Protein AF-A0A9Q2NYZ1-F1 (afdb_monomer_lite)

Secondary structure (DSSP, 8-state):
--EEE---TTS-TTHHHHHT-----EEEEEEE-S--HHHHHHHHTS-BTTTTB-B--SEEE-TT--EEE-S-TTS--B-S-S--TTS--TTTEEEEEEETGGG---HHHHHHHHHHHHHHHHHHT--GGGEEEHHHH-TTS-TTTTHHHHHHHHTTTHHHHHHHHTTSPPPPPPPPPPP------------------------------------------PPPPP----SHHHHH-TTS-HHHHHHHHHHHHHHS-S--TTHHHHHHHHHHHHHHHHHHHHHHHHHHHHHHHHHHTT--HHHHHHIIIIIHHHHHHHHHHHHH-PPPS--SS-HHHHHHHHTTTTSS-HHHHHHHHH-----HHHHHHHHHHHTT--HHHHHHHHTTSEEEEE-TTT--EEEEETTT--EEEEE--PPPPP-PPP-----------GGGGSSHHHHHHHHHHTTTTTS---PPPHHHHHHHHHHHHHHHHHHHHHHHHTTT---HHHHHHHHTTSPPTT----HHHHHHHHHHHHHHHHHHHHHHHHHHHSS--HHHHHHHHHHHHHHHHHHHHHHHHHHHHH---EEE-TTS-EEE--

Organism: NCBI:txid1402135

Radius of gyration: 35.15 Å; chains: 1; bounding box: 109×99×76 Å

Structure (mmCIF, N/CA/C/O backbone):
data_AF-A0A9Q2NYZ1-F1
#
_entry.id   AF-A0A9Q2NYZ1-F1
#
loop_
_atom_site.group_PDB
_atom_site.id
_atom_site.type_symbol
_atom_site.label_atom_id
_atom_site.label_alt_id
_atom_site.label_comp_id
_atom_site.label_asym_id
_atom_site.label_entity_id
_atom_site.label_seq_id
_atom_site.pdbx_PDB_ins_code
_atom_site.Cartn_x
_atom_site.Cartn_y
_atom_site.Cartn_z
_atom_site.occupancy
_atom_site.B_iso_or_equiv
_atom_site.auth_seq_id
_atom_site.auth_comp_id
_atom_site.auth_asym_id
_atom_site.auth_atom_id
_atom_site.pdbx_PDB_model_num
ATOM 1 N N . MET A 1 1 ? -14.492 -17.394 -2.578 1.00 83.62 1 MET A N 1
ATOM 2 C CA . MET A 1 1 ? -13.348 -17.257 -3.531 1.00 83.62 1 MET A CA 1
ATOM 3 C C . MET A 1 1 ? -12.127 -18.047 -3.026 1.00 83.62 1 MET A C 1
ATOM 5 O O . MET A 1 1 ? -12.176 -18.521 -1.901 1.00 83.62 1 MET A O 1
ATOM 9 N N . GLY A 1 2 ? -11.038 -18.210 -3.796 1.00 94.25 2 GLY A N 1
ATOM 10 C CA . GLY A 1 2 ? -9.767 -18.727 -3.258 1.00 94.25 2 GLY A CA 1
ATOM 11 C C . GLY A 1 2 ? -9.040 -17.662 -2.430 1.00 94.25 2 GLY A C 1
ATOM 12 O O . GLY A 1 2 ? -8.365 -16.813 -3.002 1.00 94.25 2 GLY A O 1
ATOM 13 N N . ILE A 1 3 ? -9.217 -17.685 -1.107 1.00 98.06 3 ILE A N 1
ATOM 14 C CA . ILE A 1 3 ? -8.582 -16.757 -0.159 1.00 98.06 3 ILE A CA 1
ATOM 15 C C . ILE A 1 3 ? -7.476 -17.507 0.584 1.00 98.06 3 ILE A C 1
ATOM 17 O O . ILE A 1 3 ? -7.730 -18.566 1.156 1.00 98.06 3 ILE A O 1
ATOM 21 N N . LEU A 1 4 ? -6.262 -16.958 0.595 1.00 98.00 4 LEU A N 1
ATOM 22 C CA . LEU A 1 4 ? -5.200 -17.424 1.483 1.00 98.00 4 LEU A CA 1
ATOM 23 C C . LEU A 1 4 ? -5.394 -16.772 2.855 1.00 98.00 4 LEU A C 1
ATOM 25 O O . LEU A 1 4 ? -5.245 -15.557 2.979 1.00 98.00 4 LEU A O 1
ATOM 29 N N . ASP A 1 5 ? -5.712 -17.552 3.885 1.00 98.12 5 ASP A N 1
ATOM 30 C CA . ASP A 1 5 ? -5.671 -17.042 5.256 1.00 98.12 5 ASP A CA 1
ATOM 31 C C . ASP A 1 5 ? -4.217 -16.995 5.741 1.00 98.12 5 ASP A C 1
ATOM 33 O O . ASP A 1 5 ? -3.546 -18.022 5.851 1.00 98.12 5 ASP A O 1
ATOM 37 N N . ALA A 1 6 ? -3.719 -15.783 5.977 1.00 98.12 6 ALA A N 1
ATOM 38 C CA . ALA A 1 6 ? -2.401 -15.512 6.541 1.00 98.12 6 ALA A CA 1
ATOM 39 C C . ALA A 1 6 ? -2.501 -14.661 7.818 1.00 98.12 6 ALA A C 1
ATOM 41 O O . ALA A 1 6 ? -1.519 -14.015 8.219 1.00 98.12 6 ALA A O 1
ATOM 42 N N . SER A 1 7 ? -3.691 -14.640 8.427 1.00 97.94 7 SER A N 1
ATOM 43 C CA . SER A 1 7 ? -3.967 -13.946 9.673 1.00 97.94 7 SER A CA 1
ATOM 44 C C . SER A 1 7 ? -3.445 -14.742 10.874 1.00 97.94 7 SER A C 1
ATOM 46 O O . SER A 1 7 ? -3.450 -15.969 10.895 1.00 97.94 7 SER A O 1
ATOM 48 N N . ASP A 1 8 ? -2.958 -14.032 11.890 1.00 97.81 8 ASP A N 1
ATOM 49 C CA . ASP A 1 8 ? -2.606 -14.613 13.190 1.00 97.81 8 ASP A CA 1
ATOM 50 C C . ASP A 1 8 ? -3.710 -14.277 14.206 1.00 97.81 8 ASP A C 1
ATOM 52 O O . ASP A 1 8 ? -3.818 -13.106 14.578 1.00 97.81 8 ASP A O 1
ATOM 56 N N . PRO A 1 9 ? -4.525 -15.240 14.677 1.00 97.44 9 PRO A N 1
ATOM 57 C CA . PRO A 1 9 ? -5.609 -14.980 15.627 1.00 97.44 9 PRO A CA 1
ATOM 58 C C . PRO A 1 9 ? -5.134 -14.553 17.024 1.00 97.44 9 PRO A C 1
ATOM 60 O O . PRO A 1 9 ? -5.925 -13.986 17.784 1.00 97.44 9 PRO A O 1
ATOM 63 N N . ASN A 1 10 ? -3.861 -14.788 17.362 1.00 97.50 10 ASN A N 1
ATOM 64 C CA . ASN A 1 10 ? -3.266 -14.411 18.646 1.00 97.50 10 ASN A CA 1
ATOM 65 C C . ASN A 1 10 ? -2.689 -12.986 18.628 1.00 97.50 10 ASN A C 1
ATOM 67 O O . ASN A 1 10 ? -2.438 -12.408 19.688 1.00 97.50 10 ASN A O 1
ATOM 71 N N . PHE A 1 11 ? -2.490 -12.399 17.444 1.00 97.81 11 PHE A N 1
ATOM 72 C CA . PHE A 1 11 ? -1.942 -11.055 17.314 1.00 97.81 11 PHE A CA 1
ATOM 73 C C . PHE A 1 11 ? -2.961 -9.961 17.680 1.00 97.81 11 PHE A C 1
ATOM 75 O O . PHE A 1 11 ? -4.169 -10.059 17.459 1.00 97.81 11 PHE A O 1
ATOM 82 N N . HIS A 1 12 ? -2.458 -8.860 18.238 1.00 95.25 12 HIS A N 1
ATOM 83 C CA . HIS A 1 12 ? -3.271 -7.766 18.765 1.00 95.25 12 HIS A CA 1
ATOM 84 C C . HIS A 1 12 ? -3.557 -6.657 17.734 1.00 95.25 12 HIS A C 1
ATOM 86 O O . HIS A 1 12 ? -3.127 -5.511 17.914 1.00 95.25 12 HIS A O 1
ATOM 92 N N . TYR A 1 13 ? -4.313 -6.961 16.675 1.00 97.50 13 TYR A N 1
ATOM 93 C CA . TYR A 1 13 ? -4.772 -5.934 15.726 1.00 97.50 13 TYR A CA 1
ATOM 94 C C . TYR A 1 13 ? -5.635 -4.881 16.423 1.00 97.50 13 TYR A C 1
ATOM 96 O O . TYR A 1 13 ? -6.511 -5.208 17.233 1.00 97.50 13 TYR A O 1
ATOM 104 N N . GLY A 1 14 ? -5.369 -3.612 16.094 1.00 95.56 14 GLY A N 1
ATOM 105 C CA . GLY A 1 14 ? -6.245 -2.481 16.398 1.00 95.56 14 GLY A CA 1
ATOM 106 C C . GLY A 1 14 ? -6.811 -2.472 17.816 1.00 95.56 14 GLY A C 1
ATOM 107 O O . GLY A 1 14 ? -8.006 -2.263 17.960 1.00 95.56 14 GLY A O 1
ATOM 108 N N . LYS A 1 15 ? -5.991 -2.726 18.852 1.00 95.00 15 LYS A N 1
ATOM 109 C CA . LYS A 1 15 ? -6.428 -3.000 20.245 1.00 95.00 15 LYS A CA 1
ATOM 110 C C . LYS A 1 15 ? -7.667 -2.211 20.700 1.00 95.00 15 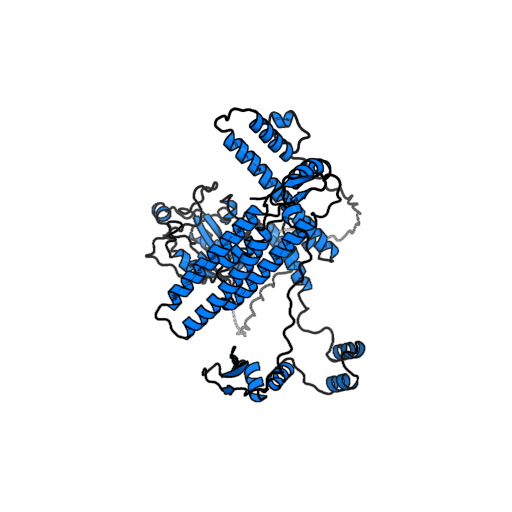LYS A C 1
ATOM 112 O O . LYS A 1 15 ? -8.635 -2.812 21.152 1.00 95.00 15 LYS A O 1
ATOM 117 N N . SER A 1 16 ? -7.652 -0.883 20.543 1.00 95.12 16 SER A N 1
ATOM 118 C CA . SER A 1 16 ? -8.785 -0.017 20.906 1.00 95.12 16 SER A CA 1
ATOM 119 C C . SER A 1 16 ? -10.011 -0.213 20.001 1.00 95.12 16 SER A C 1
ATOM 121 O O . SER A 1 16 ? -11.125 -0.329 20.501 1.00 95.12 16 SER A O 1
ATOM 123 N N . ALA A 1 17 ? -9.830 -0.315 18.683 1.00 97.06 17 ALA A N 1
ATOM 124 C CA . ALA A 1 17 ? -10.916 -0.588 17.743 1.00 97.06 17 ALA A CA 1
ATOM 125 C C . ALA A 1 17 ? -11.558 -1.968 17.975 1.00 97.06 17 ALA A C 1
ATOM 127 O O . ALA A 1 17 ? -12.777 -2.081 17.911 1.00 97.06 17 ALA A O 1
ATOM 128 N N . THR A 1 18 ? -10.755 -2.987 18.302 1.00 97.56 18 THR A N 1
ATOM 129 C CA . THR A 1 18 ? -11.220 -4.343 18.640 1.00 97.56 18 THR A CA 1
ATOM 130 C C . THR A 1 18 ? -11.985 -4.352 19.969 1.00 97.56 18 THR A C 1
ATOM 132 O O . THR A 1 18 ? -13.037 -4.974 20.059 1.00 97.56 18 THR A O 1
ATOM 135 N N . ALA A 1 19 ? -11.524 -3.611 20.984 1.00 96.75 19 ALA A N 1
ATOM 136 C CA . ALA A 1 19 ? -12.237 -3.472 22.260 1.00 96.75 19 ALA A CA 1
ATOM 137 C C . ALA A 1 19 ? -13.598 -2.755 22.133 1.00 96.75 19 ALA A C 1
ATOM 139 O O . ALA A 1 19 ? -14.492 -2.992 22.940 1.00 96.75 19 ALA A O 1
ATOM 140 N N . HIS A 1 20 ? -13.764 -1.909 21.112 1.00 97.19 20 HIS A N 1
ATOM 141 C CA . HIS A 1 20 ? -15.007 -1.192 20.806 1.00 97.19 20 HIS A CA 1
ATOM 142 C C . HIS A 1 20 ? -15.682 -1.711 19.524 1.00 97.19 20 HIS A C 1
ATOM 144 O O . HIS A 1 20 ? -16.390 -0.952 18.856 1.00 97.19 20 HIS A O 1
ATOM 150 N N . ALA A 1 21 ? -15.425 -2.969 19.144 1.00 97.75 21 ALA A N 1
ATOM 151 C CA . ALA A 1 21 ? -15.894 -3.538 17.887 1.00 97.75 21 ALA A CA 1
ATOM 152 C C . ALA A 1 21 ? -17.426 -3.493 17.778 1.00 97.75 21 ALA A C 1
ATOM 154 O O . ALA A 1 21 ? -18.155 -3.948 18.659 1.00 97.75 21 ALA A O 1
ATOM 155 N N . LYS A 1 22 ? -17.901 -2.968 16.651 1.00 97.81 22 LYS A N 1
ATOM 156 C CA . LYS A 1 22 ? -19.299 -3.012 16.214 1.00 97.81 22 LYS A CA 1
ATOM 157 C C . LYS A 1 22 ? -19.437 -4.034 15.079 1.00 97.81 22 LYS A C 1
ATOM 159 O O . LYS A 1 22 ? -18.411 -4.441 14.522 1.00 97.81 22 LYS A O 1
ATOM 164 N N . PRO A 1 23 ? -20.656 -4.448 14.690 1.00 98.38 23 PRO A N 1
ATOM 165 C CA . PRO A 1 23 ? -20.871 -5.087 13.393 1.00 98.38 23 PRO A CA 1
ATOM 166 C C . PRO A 1 23 ? -20.200 -4.285 12.267 1.00 98.38 23 PRO A C 1
ATOM 168 O O . PRO A 1 23 ? -20.054 -3.066 12.376 1.00 98.38 23 PRO A O 1
ATOM 171 N N . PHE A 1 24 ? -19.760 -4.958 11.204 1.00 98.62 24 PHE A N 1
ATOM 172 C CA . PHE A 1 24 ? -19.251 -4.236 10.042 1.00 98.62 24 PHE A CA 1
ATOM 173 C C . PHE A 1 24 ? -20.422 -3.558 9.326 1.00 98.62 24 PHE A C 1
ATOM 175 O O . PHE A 1 24 ? -21.344 -4.218 8.864 1.00 98.62 24 PHE A O 1
ATOM 182 N N . GLU A 1 25 ? -20.376 -2.233 9.263 1.00 98.38 25 GLU A N 1
ATOM 183 C CA . GLU A 1 25 ? -21.379 -1.364 8.648 1.00 98.38 25 GLU A CA 1
ATOM 184 C C . GLU A 1 25 ? -20.949 -0.916 7.239 1.00 98.38 25 GLU A C 1
ATOM 186 O O . GLU A 1 25 ? -21.779 -0.406 6.490 1.00 98.38 25 GLU A O 1
ATOM 191 N N . GLY A 1 26 ? -19.671 -1.086 6.869 1.00 98.31 26 GLY A N 1
ATOM 192 C CA . GLY A 1 26 ? -19.111 -0.631 5.593 1.00 98.31 26 GLY A CA 1
ATOM 193 C C . GLY A 1 26 ? -17.761 -1.251 5.226 1.00 98.31 26 GLY A C 1
ATOM 194 O O . GLY A 1 26 ? -17.058 -1.816 6.069 1.00 98.31 26 GLY A O 1
ATOM 195 N N . ILE A 1 27 ? -17.389 -1.109 3.954 1.00 98.75 27 ILE A N 1
ATOM 196 C CA . ILE A 1 27 ? -16.093 -1.515 3.393 1.00 98.75 27 ILE A CA 1
ATOM 197 C C . ILE A 1 27 ? -15.313 -0.251 3.032 1.00 98.75 27 ILE A C 1
ATOM 199 O O . ILE A 1 27 ? -15.861 0.662 2.414 1.00 98.75 27 ILE A O 1
ATOM 203 N N . VAL A 1 28 ? -14.027 -0.204 3.388 1.00 98.62 28 VAL A N 1
ATOM 204 C CA . VAL A 1 28 ? -13.132 0.884 2.974 1.00 98.62 28 VAL A CA 1
ATOM 205 C C . VAL A 1 28 ? -12.037 0.339 2.084 1.00 98.62 28 VAL A C 1
ATOM 207 O O . VAL A 1 28 ? -11.250 -0.509 2.508 1.00 98.62 28 VAL A O 1
ATOM 210 N N . TRP A 1 29 ? -11.977 0.876 0.874 1.00 98.50 29 TRP A N 1
ATOM 211 C CA . TRP A 1 29 ? -11.003 0.533 -0.146 1.00 98.50 29 TRP A CA 1
ATOM 212 C C . TRP A 1 29 ? -9.764 1.420 -0.023 1.00 98.50 29 TRP A C 1
ATOM 214 O O . TRP A 1 29 ? -9.859 2.641 0.107 1.00 98.50 29 TRP A O 1
ATOM 224 N N . HIS A 1 30 ? -8.597 0.786 -0.073 1.00 98.56 30 HIS A N 1
ATOM 225 C CA . HIS A 1 30 ? -7.275 1.408 -0.010 1.00 98.56 30 HIS A CA 1
ATOM 226 C C . HIS A 1 30 ? -6.452 0.943 -1.207 1.00 98.56 30 HIS A C 1
ATOM 228 O O . HIS A 1 30 ? -6.678 -0.144 -1.742 1.00 98.56 30 HIS A O 1
ATOM 234 N N . HIS A 1 31 ? -5.422 1.702 -1.554 1.00 97.75 31 HIS A N 1
ATOM 235 C CA . HIS A 1 31 ? -4.278 1.168 -2.290 1.00 97.75 31 HIS A CA 1
ATOM 236 C C . HIS A 1 31 ? -3.020 1.246 -1.423 1.00 97.75 31 HIS A C 1
ATOM 238 O O . HIS A 1 31 ? -3.024 1.873 -0.363 1.00 97.75 31 HIS A O 1
ATOM 244 N N . THR A 1 32 ? -1.932 0.620 -1.857 1.00 96.88 32 THR A N 1
ATOM 245 C CA . THR A 1 32 ? -0.596 0.910 -1.318 1.00 96.88 32 THR A CA 1
ATOM 246 C C . THR A 1 32 ? 0.379 1.185 -2.451 1.00 96.88 32 THR A C 1
ATOM 248 O O . THR A 1 32 ? 0.154 0.756 -3.586 1.00 96.88 32 THR A O 1
ATOM 251 N N . ARG A 1 33 ? 1.524 1.781 -2.101 1.00 94.62 33 ARG A N 1
ATOM 252 C CA . ARG A 1 33 ? 2.746 1.716 -2.909 1.00 94.62 33 ARG A CA 1
ATOM 253 C C . ARG A 1 33 ? 3.072 0.284 -3.341 1.00 94.62 33 ARG A C 1
ATOM 255 O O . ARG A 1 33 ? 2.642 -0.684 -2.699 1.00 94.62 33 ARG A O 1
ATOM 262 N N . GLU A 1 34 ? 3.900 0.161 -4.371 1.00 94.75 34 GLU A N 1
ATOM 263 C CA . GLU A 1 34 ? 4.454 -1.117 -4.814 1.00 94.75 34 GLU A CA 1
ATOM 264 C C . GLU A 1 34 ? 5.276 -1.793 -3.704 1.00 94.75 34 GLU A C 1
ATOM 266 O O . GLU A 1 34 ? 6.193 -1.211 -3.119 1.00 94.75 34 GLU A O 1
ATOM 271 N N . ALA A 1 35 ? 4.915 -3.038 -3.396 1.00 95.19 35 ALA A N 1
ATOM 272 C CA . ALA A 1 35 ? 5.605 -3.918 -2.463 1.00 95.19 35 ALA A CA 1
ATOM 273 C C . ALA A 1 35 ? 5.175 -5.375 -2.725 1.00 95.19 35 ALA A C 1
ATOM 275 O O . ALA A 1 35 ? 4.062 -5.600 -3.207 1.00 95.19 35 ALA A O 1
ATOM 276 N N . PRO A 1 36 ? 5.992 -6.385 -2.370 1.00 97.75 36 PRO A N 1
ATOM 277 C CA . PRO A 1 36 ? 5.541 -7.774 -2.352 1.00 97.75 36 PRO A CA 1
ATOM 278 C C . PRO A 1 36 ? 4.319 -7.941 -1.439 1.00 97.75 36 PRO A C 1
ATOM 280 O O . PRO A 1 36 ? 4.329 -7.463 -0.303 1.00 97.75 36 PRO A O 1
ATOM 283 N N . LEU A 1 37 ? 3.288 -8.649 -1.912 1.00 98.12 37 LEU A N 1
ATOM 284 C CA . LEU A 1 37 ? 2.004 -8.821 -1.215 1.00 98.12 37 LEU A CA 1
ATOM 285 C C . LEU A 1 37 ? 2.178 -9.256 0.249 1.00 98.12 37 LEU A C 1
ATOM 287 O O . LEU A 1 37 ? 1.647 -8.619 1.161 1.00 98.12 37 LEU A O 1
ATOM 291 N N . MET A 1 38 ? 2.997 -10.284 0.483 1.00 98.19 38 MET A N 1
ATOM 292 C CA . MET A 1 38 ? 3.239 -10.811 1.828 1.00 98.19 38 MET A CA 1
ATOM 293 C C . MET A 1 38 ? 3.979 -9.834 2.749 1.00 98.19 38 MET A C 1
ATOM 295 O O . MET A 1 38 ? 3.731 -9.855 3.950 1.00 98.19 38 MET A O 1
ATOM 299 N N . ASN A 1 39 ? 4.792 -8.907 2.226 1.00 97.88 39 ASN A N 1
ATOM 300 C CA . ASN A 1 39 ? 5.434 -7.882 3.059 1.00 97.88 39 ASN A CA 1
ATOM 301 C C . ASN A 1 39 ? 4.392 -6.919 3.655 1.00 97.88 39 ASN A C 1
ATOM 303 O O . ASN A 1 39 ? 4.547 -6.465 4.787 1.00 97.88 39 ASN A O 1
ATOM 307 N N . MET A 1 40 ? 3.319 -6.626 2.913 1.00 98.25 40 MET A N 1
ATOM 308 C CA . MET A 1 40 ? 2.229 -5.763 3.381 1.00 98.25 40 MET A CA 1
ATOM 309 C C . MET A 1 40 ? 1.330 -6.476 4.401 1.00 98.25 40 MET A C 1
ATOM 311 O O . MET A 1 40 ? 0.909 -5.861 5.385 1.00 98.25 40 MET A O 1
ATOM 315 N N . VAL A 1 41 ? 1.094 -7.777 4.205 1.00 98.25 41 VAL A N 1
ATOM 316 C CA . VAL A 1 41 ? 0.401 -8.653 5.167 1.00 98.25 41 VAL A CA 1
ATOM 317 C C . VAL A 1 41 ? 1.205 -8.767 6.468 1.00 98.25 41 VAL A C 1
ATOM 319 O O . VAL A 1 41 ? 0.663 -8.592 7.558 1.00 98.25 41 VAL A O 1
ATOM 322 N N . ASP A 1 42 ? 2.516 -8.987 6.374 1.00 98.00 42 ASP A N 1
ATOM 323 C CA . ASP A 1 42 ? 3.398 -9.119 7.534 1.00 98.00 42 ASP A CA 1
ATOM 324 C C . ASP A 1 42 ? 3.659 -7.798 8.263 1.00 98.00 42 ASP A C 1
ATOM 326 O O . ASP A 1 42 ? 3.910 -7.827 9.466 1.00 98.00 42 ASP A O 1
ATOM 330 N N . TYR A 1 43 ? 3.570 -6.645 7.592 1.00 97.62 43 TYR A N 1
ATOM 331 C CA . TYR A 1 43 ? 3.534 -5.339 8.263 1.00 97.62 43 TYR A CA 1
ATOM 332 C C . TYR A 1 43 ? 2.249 -5.173 9.095 1.00 97.62 43 TYR A C 1
ATOM 334 O O . TYR A 1 43 ? 2.314 -4.708 10.231 1.00 97.62 43 TYR A O 1
ATOM 342 N N . GLY A 1 44 ? 1.104 -5.661 8.595 1.00 97.38 44 GLY A N 1
ATOM 343 C CA . GLY A 1 44 ? -0.170 -5.675 9.332 1.00 97.38 44 GLY A CA 1
ATOM 344 C C . GLY A 1 44 ? -0.141 -6.459 10.652 1.00 97.38 44 GLY A C 1
ATOM 345 O O . GLY A 1 44 ? -0.920 -6.166 11.560 1.00 97.38 44 GLY A O 1
ATOM 346 N N . LYS A 1 45 ? 0.796 -7.408 10.773 1.00 97.00 45 LYS A N 1
ATOM 347 C CA . LYS A 1 45 ? 1.036 -8.270 11.945 1.00 97.00 45 LYS A CA 1
ATOM 348 C C . LYS A 1 45 ? 2.223 -7.806 12.806 1.00 97.00 45 LYS A C 1
ATOM 350 O O . LYS A 1 45 ? 2.808 -8.596 13.544 1.00 97.00 45 LYS A O 1
ATOM 355 N N . ARG A 1 46 ? 2.623 -6.533 12.709 1.00 96.62 46 ARG A N 1
ATOM 356 C CA . ARG A 1 46 ? 3.697 -5.932 13.521 1.00 96.62 46 ARG A CA 1
ATOM 357 C C . ARG A 1 46 ? 3.199 -4.682 14.231 1.00 96.62 46 ARG A C 1
ATOM 359 O O . ARG A 1 46 ? 2.286 -4.006 13.765 1.00 96.62 46 ARG A O 1
ATOM 366 N N . VAL A 1 47 ? 3.804 -4.375 15.376 1.00 95.88 47 VAL A N 1
ATOM 367 C CA . VAL A 1 47 ? 3.645 -3.068 16.022 1.00 95.88 47 VAL A CA 1
ATOM 368 C C . VAL A 1 47 ? 4.657 -2.123 15.391 1.00 95.88 47 VAL A C 1
ATOM 370 O O . VAL A 1 47 ? 5.859 -2.358 15.471 1.00 95.88 47 VAL A O 1
ATOM 373 N N . ASP A 1 48 ? 4.156 -1.068 14.766 1.00 94.75 48 ASP A N 1
ATOM 374 C CA . ASP A 1 48 ? 4.944 0.058 14.293 1.00 94.75 48 ASP A CA 1
ATOM 375 C C . ASP A 1 48 ? 5.326 0.928 15.511 1.00 94.75 48 ASP A C 1
ATOM 377 O O . ASP A 1 48 ? 4.422 1.431 16.195 1.00 94.75 48 ASP A 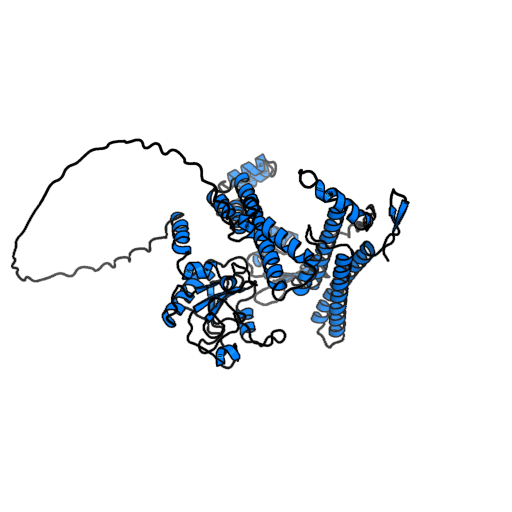O 1
ATOM 381 N N . PRO A 1 49 ? 6.625 1.060 15.848 1.00 91.56 49 PRO A N 1
ATOM 382 C CA . PRO A 1 49 ? 7.059 1.758 17.056 1.00 91.56 49 PRO A CA 1
ATOM 383 C C . PRO A 1 49 ? 6.934 3.280 16.931 1.00 91.56 49 PRO A C 1
ATOM 385 O O . PRO A 1 49 ? 6.660 3.939 17.930 1.00 91.56 49 PRO A O 1
ATOM 388 N N . GLU A 1 50 ? 7.078 3.836 15.725 1.00 93.00 50 GLU A N 1
ATOM 389 C CA . GLU A 1 50 ? 6.948 5.277 15.466 1.00 93.00 50 GLU A CA 1
ATOM 390 C C . GLU A 1 50 ? 5.486 5.719 15.580 1.00 93.00 50 GLU A C 1
ATOM 392 O O . GLU A 1 50 ? 5.176 6.794 16.091 1.00 93.00 50 GLU A O 1
ATOM 397 N N . ARG A 1 51 ? 4.569 4.857 15.127 1.00 91.00 51 ARG A N 1
ATOM 398 C CA . ARG A 1 51 ? 3.124 5.116 15.110 1.00 91.00 51 ARG A CA 1
ATOM 399 C C . ARG A 1 51 ? 2.377 4.536 16.318 1.00 91.00 51 ARG A C 1
ATOM 401 O O . ARG A 1 51 ? 1.161 4.705 16.414 1.00 91.00 51 ARG A O 1
ATOM 408 N N . GLY A 1 52 ? 3.073 3.841 17.219 1.00 93.06 52 GLY A N 1
ATOM 409 C CA . GLY A 1 52 ? 2.537 3.320 18.481 1.00 93.06 52 GLY A CA 1
ATOM 410 C C . GLY A 1 52 ? 1.457 2.238 18.347 1.00 93.06 52 GLY A C 1
ATOM 411 O O . GLY A 1 52 ? 0.595 2.123 19.220 1.00 93.06 52 GLY A O 1
ATOM 412 N N . GLY A 1 53 ? 1.445 1.447 17.269 1.00 93.62 53 GLY A N 1
ATOM 413 C CA . GLY A 1 53 ? 0.371 0.474 17.039 1.00 93.62 53 GLY A CA 1
ATOM 414 C C . GLY A 1 53 ? 0.552 -0.416 15.814 1.00 93.62 53 GLY A C 1
ATOM 415 O O . GLY A 1 53 ? 1.470 -0.233 15.028 1.00 93.62 53 GLY A O 1
ATOM 416 N N . ALA A 1 54 ? -0.335 -1.397 15.644 1.00 96.25 54 ALA A N 1
ATOM 417 C CA . ALA A 1 54 ? -0.376 -2.232 14.444 1.00 96.25 54 ALA A CA 1
ATOM 418 C C . ALA A 1 54 ? -1.299 -1.619 13.385 1.00 96.25 54 ALA A C 1
ATOM 420 O O . ALA A 1 54 ? -2.433 -1.253 13.709 1.00 96.25 54 ALA A O 1
ATOM 421 N N . PHE A 1 55 ? -0.836 -1.522 12.137 1.00 97.62 55 PHE A N 1
ATOM 422 C CA . PHE A 1 55 ? -1.557 -0.882 11.031 1.00 97.62 55 PHE A CA 1
ATOM 423 C C . PHE A 1 55 ? -1.597 -1.805 9.820 1.00 97.62 55 PHE A C 1
ATOM 425 O O . PHE A 1 55 ? -0.564 -2.259 9.342 1.00 97.62 55 PHE A O 1
ATOM 432 N N . GLY A 1 56 ? -2.795 -2.069 9.312 1.00 97.81 56 GLY A N 1
ATOM 433 C CA . GLY A 1 56 ? -3.011 -3.051 8.259 1.00 97.81 56 GLY A CA 1
ATOM 434 C C . GLY A 1 56 ? -4.486 -3.195 7.921 1.00 97.81 56 GLY A C 1
ATOM 435 O O . GLY A 1 56 ? -5.327 -2.434 8.405 1.00 97.81 56 GLY A O 1
ATOM 436 N N . TYR A 1 57 ? -4.795 -4.188 7.101 1.00 98.69 57 TYR A N 1
ATOM 437 C CA . TYR A 1 57 ? -6.110 -4.383 6.496 1.00 98.69 57 TYR A CA 1
ATOM 438 C C . TYR A 1 57 ? -6.640 -5.783 6.820 1.00 98.69 57 TYR A C 1
ATOM 440 O O . TYR A 1 57 ? -5.873 -6.672 7.187 1.00 98.69 57 TYR A O 1
ATOM 448 N N . HIS A 1 58 ? -7.949 -5.991 6.692 1.00 98.81 58 HIS A N 1
ATOM 449 C CA . HIS A 1 58 ? -8.531 -7.326 6.851 1.00 98.81 58 HIS A CA 1
ATOM 450 C C . HIS A 1 58 ? -8.167 -8.192 5.639 1.00 98.81 58 HIS A C 1
ATOM 452 O O . HIS A 1 58 ? -7.772 -9.344 5.806 1.00 98.81 58 HIS A O 1
ATOM 458 N N . TYR A 1 59 ? -8.183 -7.597 4.440 1.00 98.81 59 TYR A N 1
ATOM 459 C CA . TYR A 1 59 ? -7.803 -8.250 3.189 1.00 98.81 59 TYR A CA 1
ATOM 460 C C . TYR A 1 59 ? -6.805 -7.424 2.369 1.00 98.81 59 TYR A C 1
ATOM 462 O O . TYR A 1 59 ? -6.849 -6.191 2.348 1.00 98.81 59 TYR A O 1
ATOM 470 N N . TYR A 1 60 ? -5.932 -8.133 1.660 1.00 98.75 60 TYR A N 1
ATOM 471 C CA . TYR A 1 60 ? -4.912 -7.611 0.757 1.00 98.75 60 TYR A CA 1
ATOM 472 C C . TYR A 1 60 ? -5.066 -8.289 -0.608 1.00 98.75 60 TYR A C 1
ATOM 474 O O . TYR A 1 60 ? -5.316 -9.494 -0.665 1.00 98.75 60 TYR A O 1
ATOM 482 N N . ILE A 1 61 ? -4.908 -7.535 -1.696 1.00 98.75 61 ILE A N 1
ATOM 483 C CA . ILE A 1 61 ? -5.091 -8.026 -3.068 1.00 98.75 61 ILE A CA 1
ATOM 484 C C . ILE A 1 61 ? -3.839 -7.715 -3.894 1.00 98.75 61 ILE A C 1
ATOM 486 O O . ILE A 1 61 ? -3.533 -6.548 -4.156 1.00 98.75 61 ILE A O 1
ATOM 490 N N . GLY A 1 62 ? -3.104 -8.756 -4.288 1.00 98.50 62 GLY A N 1
ATOM 491 C CA . GLY A 1 62 ? -1.883 -8.649 -5.091 1.00 98.50 62 GLY A CA 1
ATOM 492 C C . GLY A 1 62 ? -2.149 -8.280 -6.556 1.00 98.50 62 GLY A C 1
ATOM 493 O O . GLY A 1 62 ? -3.260 -8.512 -7.033 1.00 98.50 62 GLY A O 1
ATOM 494 N N . PRO A 1 63 ? -1.160 -7.735 -7.296 1.00 97.88 63 PRO A N 1
ATOM 495 C CA . PRO A 1 63 ? -1.285 -7.369 -8.719 1.00 97.88 63 PRO A CA 1
ATOM 496 C C . PRO A 1 63 ? -1.774 -8.481 -9.663 1.00 97.88 63 PRO A C 1
ATOM 498 O O . PRO A 1 63 ? -2.289 -8.194 -10.742 1.00 97.88 63 PRO A O 1
ATOM 501 N N . ASP A 1 64 ? -1.633 -9.740 -9.262 1.00 97.75 64 ASP A N 1
ATOM 502 C CA . ASP A 1 64 ? -2.092 -10.954 -9.944 1.00 97.75 64 ASP A CA 1
ATOM 503 C C . ASP A 1 64 ? -3.546 -11.351 -9.611 1.00 97.75 64 ASP A C 1
ATOM 505 O O . ASP A 1 64 ? -4.075 -12.303 -10.182 1.00 97.75 64 ASP A O 1
ATOM 509 N N . GLY A 1 65 ? -4.204 -10.627 -8.701 1.00 98.19 65 GLY A N 1
ATOM 510 C CA . GLY A 1 65 ? -5.527 -10.956 -8.175 1.00 98.19 65 GLY A CA 1
ATOM 511 C C . GLY A 1 65 ? -5.512 -11.942 -7.000 1.00 98.19 65 GLY A C 1
ATOM 512 O O . GLY A 1 65 ? -6.588 -12.357 -6.564 1.00 98.19 65 GLY A O 1
ATOM 513 N N . GLN A 1 66 ? -4.344 -12.318 -6.457 1.00 98.56 66 GLN A N 1
ATOM 514 C CA . GLN A 1 66 ? -4.277 -13.139 -5.246 1.00 98.56 66 GLN A CA 1
ATOM 515 C C . GLN A 1 66 ? -4.866 -12.373 -4.056 1.00 98.56 66 GLN A C 1
ATOM 517 O O . GLN A 1 66 ? -4.437 -11.260 -3.750 1.00 98.56 66 GLN A O 1
ATOM 522 N N . VAL A 1 67 ? -5.819 -12.989 -3.352 1.00 98.75 67 VAL A N 1
ATOM 523 C CA . VAL A 1 67 ? -6.441 -12.414 -2.153 1.00 98.75 67 VAL A CA 1
ATOM 524 C C . VAL A 1 67 ? -5.919 -13.105 -0.903 1.00 98.75 67 VAL A C 1
ATOM 526 O O . VAL A 1 67 ? -6.014 -14.327 -0.767 1.00 98.75 67 VAL A O 1
ATOM 529 N N . VAL A 1 68 ? -5.399 -12.302 0.022 1.00 98.75 68 VAL A N 1
ATOM 530 C CA . VAL A 1 68 ? -4.868 -12.750 1.310 1.00 98.75 68 VAL A CA 1
ATOM 531 C C . VAL A 1 68 ? -5.650 -12.089 2.438 1.00 98.75 68 VAL A C 1
ATOM 533 O O . VAL A 1 68 ? -5.779 -10.864 2.474 1.00 98.75 68 VAL A O 1
ATOM 536 N N . GLN A 1 69 ? -6.156 -12.885 3.377 1.00 98.75 69 GLN A N 1
ATOM 537 C CA . GLN A 1 69 ? -6.702 -12.380 4.631 1.00 98.75 69 GLN A CA 1
ATOM 538 C C . GLN A 1 69 ? -5.544 -12.119 5.600 1.00 98.75 69 GLN A C 1
ATOM 540 O O . GLN A 1 69 ? -4.799 -13.033 5.944 1.00 98.75 69 GLN A O 1
ATOM 545 N N . GLY A 1 70 ? -5.359 -10.860 6.001 1.00 98.50 70 GLY A N 1
ATOM 546 C CA . GLY A 1 70 ? -4.257 -10.437 6.872 1.00 98.50 70 GLY A CA 1
ATOM 547 C C . GLY A 1 70 ? -4.651 -10.222 8.333 1.00 98.50 70 GLY A C 1
ATOM 548 O O . GLY A 1 70 ? -3.780 -10.248 9.199 1.00 98.50 70 GLY A O 1
ATOM 549 N N . ALA A 1 71 ? -5.946 -10.064 8.620 1.00 98.62 71 ALA A N 1
ATOM 550 C CA . ALA A 1 71 ? -6.485 -10.040 9.977 1.00 98.62 71 ALA A CA 1
ATOM 551 C C . ALA A 1 71 ? -7.775 -10.880 10.070 1.00 98.62 71 ALA A C 1
ATOM 553 O O . ALA A 1 71 ? -8.545 -10.928 9.104 1.00 98.62 71 ALA A O 1
ATOM 554 N N . PRO A 1 72 ? -8.054 -11.527 11.215 1.00 98.31 72 PRO A N 1
ATOM 555 C CA . PRO A 1 72 ? -9.312 -12.237 11.421 1.00 98.31 72 PRO A CA 1
ATOM 556 C C . PRO A 1 72 ? -10.487 -11.250 11.494 1.00 98.31 72 PRO A C 1
ATOM 558 O O . PRO A 1 72 ? -10.335 -10.128 11.980 1.00 98.31 72 PRO A O 1
ATOM 561 N N . THR A 1 73 ? -11.678 -11.651 11.048 1.00 97.75 73 THR A N 1
ATOM 562 C CA . THR A 1 73 ? -12.847 -10.751 10.976 1.00 97.75 73 THR A CA 1
ATOM 563 C C . THR A 1 73 ? -13.545 -10.514 12.324 1.00 97.75 73 THR A C 1
ATOM 565 O O . THR A 1 73 ? -14.344 -9.583 12.451 1.00 97.75 73 THR A O 1
ATOM 568 N N . ASP A 1 74 ? -13.201 -11.274 13.369 1.00 97.75 74 ASP A N 1
ATOM 569 C CA . ASP A 1 74 ? -13.558 -10.955 14.760 1.00 97.75 74 ASP A CA 1
ATOM 570 C C . ASP A 1 74 ? -12.644 -9.873 15.376 1.00 97.75 74 ASP A C 1
ATOM 572 O O . ASP A 1 74 ? -12.947 -9.336 16.441 1.00 97.75 74 ASP A O 1
ATOM 576 N N . LYS A 1 75 ? -11.540 -9.513 14.704 1.00 98.31 75 LYS A N 1
ATOM 577 C CA . LYS A 1 75 ? -10.650 -8.406 15.083 1.00 98.31 75 LYS A CA 1
ATOM 578 C C . LYS A 1 75 ? -10.952 -7.157 14.260 1.00 98.31 75 LYS A C 1
ATOM 580 O O . LYS A 1 75 ? -11.700 -7.186 13.284 1.00 98.31 75 LYS A O 1
ATOM 585 N N . ARG A 1 76 ? -10.373 -6.030 14.662 1.00 98.31 76 ARG A N 1
ATOM 586 C CA . ARG A 1 76 ? -10.428 -4.761 13.931 1.00 98.31 76 ARG A CA 1
ATOM 587 C C . ARG A 1 76 ? -9.015 -4.270 13.649 1.00 98.31 76 ARG A C 1
ATOM 589 O O . ARG A 1 76 ? -8.135 -4.387 14.502 1.00 98.31 76 ARG A O 1
ATOM 596 N N . THR A 1 77 ? -8.783 -3.712 12.465 1.00 98.44 77 THR A N 1
ATOM 597 C CA . THR A 1 77 ? -7.470 -3.173 12.080 1.00 98.44 77 THR A CA 1
ATOM 598 C C . THR A 1 77 ? -7.443 -1.646 12.150 1.00 98.44 77 THR A C 1
ATOM 600 O O . THR A 1 77 ? -8.476 -0.989 12.069 1.00 98.44 77 THR A O 1
ATOM 603 N N . ASN A 1 78 ? -6.256 -1.050 12.303 1.00 98.00 78 ASN A N 1
ATOM 604 C CA . ASN A 1 78 ? -6.102 0.402 12.202 1.00 98.00 78 ASN A CA 1
ATOM 605 C C . ASN A 1 78 ? -5.827 0.783 10.738 1.00 98.00 78 ASN A C 1
ATOM 607 O O . ASN A 1 78 ? -4.667 0.801 10.321 1.00 98.00 78 ASN A O 1
ATOM 611 N N . HIS A 1 79 ? -6.876 1.073 9.965 1.00 98.00 79 HIS A N 1
ATOM 612 C CA . HIS A 1 79 ? -6.760 1.447 8.548 1.00 98.00 79 HIS A CA 1
ATOM 613 C C . HIS A 1 79 ? -7.256 2.869 8.232 1.00 98.00 79 HIS A C 1
ATOM 615 O O . HIS A 1 79 ? -6.760 3.476 7.289 1.00 98.00 79 HIS A O 1
ATOM 621 N N . ILE A 1 80 ? -8.151 3.435 9.047 1.00 97.25 80 ILE A N 1
ATOM 622 C CA . ILE A 1 80 ? -8.678 4.809 8.954 1.00 97.25 80 ILE A CA 1
ATOM 623 C C . ILE A 1 80 ? -8.088 5.635 10.115 1.00 97.25 80 ILE A C 1
ATOM 625 O O . ILE A 1 80 ? -7.983 5.132 11.240 1.00 97.25 80 ILE A O 1
ATOM 629 N N . LYS A 1 81 ? -7.706 6.904 9.900 1.00 94.31 81 LYS A N 1
ATOM 630 C CA . LYS A 1 81 ? -7.382 7.814 11.032 1.00 94.31 81 LYS A CA 1
ATOM 631 C C . LYS A 1 81 ? -8.678 8.259 11.747 1.00 94.31 81 LYS A C 1
ATOM 633 O O . LYS A 1 81 ? -9.704 8.387 11.085 1.00 94.31 81 LYS A O 1
ATOM 638 N N . PRO A 1 82 ? -8.675 8.528 13.065 1.00 92.44 82 PRO A N 1
ATOM 639 C CA . PRO A 1 82 ? -9.860 9.036 13.763 1.00 92.44 82 PRO A CA 1
ATOM 640 C C . PRO A 1 82 ? -10.455 10.300 13.114 1.00 92.44 82 PRO A C 1
ATOM 642 O O . PRO A 1 82 ? -9.717 11.113 12.565 1.00 92.44 82 PRO A O 1
ATOM 645 N N . GLY A 1 83 ? -11.777 10.482 13.222 1.00 87.44 83 GLY A N 1
ATOM 646 C CA . GLY A 1 83 ? -12.462 11.709 12.787 1.00 87.44 83 GLY A CA 1
ATOM 647 C C . GLY A 1 83 ? -13.019 11.715 11.356 1.00 87.44 83 GLY A C 1
ATOM 648 O O . GLY A 1 83 ? -13.193 12.793 10.794 1.00 87.44 83 GLY A O 1
ATOM 649 N N . SER A 1 84 ? -13.311 10.556 10.752 1.00 88.94 84 SER A N 1
ATOM 650 C CA . SER A 1 84 ? -13.992 10.528 9.446 1.00 88.94 84 SER A CA 1
ATOM 651 C C . SER A 1 84 ? -15.424 11.094 9.538 1.00 88.94 84 SER A C 1
ATOM 653 O O . SER A 1 84 ? -16.158 10.724 10.460 1.00 88.94 84 SER A O 1
ATOM 655 N N . PRO A 1 85 ? -15.861 11.954 8.595 1.00 88.75 85 PRO A N 1
ATOM 656 C CA . PRO A 1 85 ? -17.173 12.603 8.646 1.00 88.75 85 PRO A CA 1
ATOM 657 C C . PRO A 1 85 ? -18.344 11.677 8.279 1.00 88.75 85 PRO A C 1
ATOM 659 O O . PRO A 1 85 ? -19.494 12.052 8.483 1.00 88.75 85 PRO A O 1
ATOM 662 N N . THR A 1 86 ? -18.079 10.483 7.742 1.00 90.31 86 THR A N 1
ATOM 663 C CA . THR A 1 86 ? -19.108 9.527 7.288 1.00 90.31 86 THR A CA 1
ATOM 664 C C . THR A 1 86 ? -19.642 8.617 8.397 1.00 90.31 86 THR A C 1
ATOM 666 O O . THR A 1 86 ? -20.579 7.859 8.167 1.00 90.31 86 THR A O 1
ATOM 669 N N . GLY A 1 87 ? -19.032 8.641 9.587 1.00 93.69 87 GLY A N 1
ATOM 670 C CA . GLY A 1 87 ? -19.310 7.685 10.664 1.00 93.69 87 GLY A CA 1
ATOM 671 C C . GLY A 1 87 ? -18.557 6.352 10.546 1.00 93.69 87 GLY A C 1
ATOM 672 O O . GLY A 1 87 ? -18.579 5.563 11.495 1.00 93.69 87 GLY A O 1
ATOM 673 N N . PHE A 1 88 ? -17.835 6.101 9.446 1.00 97.56 88 PHE A N 1
ATOM 674 C CA . PHE A 1 88 ? -16.939 4.946 9.355 1.00 97.56 88 PHE A CA 1
ATOM 675 C C . PHE A 1 88 ? -15.657 5.151 10.160 1.00 97.56 88 PHE A C 1
ATOM 677 O O . PHE A 1 88 ? -15.059 6.225 10.213 1.00 97.56 88 PHE A O 1
ATOM 684 N N . SER A 1 89 ? -15.224 4.077 10.805 1.00 97.88 89 SER A N 1
ATOM 685 C CA . SER A 1 89 ? -14.085 4.046 11.707 1.00 97.88 89 SER A CA 1
ATOM 686 C C . SER A 1 89 ? -13.499 2.638 11.756 1.00 97.88 89 SER A C 1
ATOM 688 O O . SER A 1 89 ? -14.097 1.678 11.274 1.00 97.88 89 SER A O 1
ATOM 690 N N . ASN A 1 90 ? -12.347 2.491 12.406 1.00 98.19 90 ASN A N 1
ATOM 691 C CA . ASN A 1 90 ? -11.708 1.187 12.566 1.00 98.19 90 ASN A CA 1
ATOM 692 C C . ASN A 1 90 ? -12.586 0.154 13.302 1.00 98.19 90 ASN A C 1
ATOM 694 O O . ASN A 1 90 ? -12.326 -1.033 13.168 1.00 98.19 90 ASN A O 1
ATOM 698 N N . SER A 1 91 ? -13.600 0.550 14.087 1.00 98.31 91 SER A N 1
ATOM 699 C CA . SER A 1 91 ? -14.421 -0.408 14.848 1.00 98.31 91 SER A CA 1
ATOM 700 C C . SER A 1 91 ? -15.644 -0.956 14.103 1.00 98.31 91 SER A C 1
ATOM 702 O O . SER A 1 91 ? -16.134 -2.024 14.479 1.00 98.31 91 SER A O 1
ATOM 704 N N . ASN A 1 92 ? -16.119 -0.265 13.059 1.00 98.50 92 ASN A N 1
ATOM 705 C CA . ASN A 1 92 ? -17.307 -0.617 12.266 1.00 98.50 92 ASN A CA 1
ATOM 706 C C . ASN A 1 92 ? -17.034 -0.790 10.763 1.00 98.50 92 ASN A C 1
ATOM 708 O O . ASN A 1 92 ? -17.959 -1.118 10.029 1.00 98.50 92 ASN A O 1
ATOM 712 N N . ALA A 1 93 ? -15.809 -0.590 10.274 1.00 98.56 93 ALA A N 1
ATOM 713 C CA . ALA A 1 93 ? -15.505 -0.705 8.850 1.00 98.56 93 ALA A CA 1
ATOM 714 C C . ALA A 1 93 ? -14.427 -1.755 8.555 1.00 98.56 93 ALA A C 1
ATOM 716 O O . ALA A 1 93 ? -13.501 -1.960 9.338 1.00 98.56 93 ALA A O 1
ATOM 717 N N . MET A 1 94 ? -14.551 -2.423 7.408 1.00 98.69 94 MET A N 1
ATOM 718 C CA . MET A 1 94 ? -13.596 -3.428 6.952 1.00 98.69 94 MET A CA 1
ATOM 719 C C . MET A 1 94 ? -12.636 -2.829 5.920 1.00 98.69 94 MET A C 1
ATOM 721 O O . MET A 1 94 ? -13.016 -2.553 4.786 1.00 98.69 94 MET A O 1
ATOM 725 N N . GLY A 1 95 ? -11.378 -2.615 6.308 1.00 98.62 95 GLY A N 1
ATOM 726 C CA . GLY A 1 95 ? -10.324 -2.183 5.385 1.00 98.62 95 GLY A CA 1
ATOM 727 C C . GLY A 1 95 ? -9.869 -3.289 4.435 1.00 98.62 95 GLY A C 1
ATOM 728 O O . GLY A 1 95 ? -9.502 -4.371 4.901 1.00 98.62 95 GLY A O 1
ATOM 729 N N . ILE A 1 96 ? -9.831 -2.990 3.134 1.00 98.75 96 ILE A N 1
ATOM 730 C CA . ILE A 1 96 ? -9.307 -3.853 2.065 1.00 98.75 96 ILE A CA 1
ATOM 731 C C . ILE A 1 96 ? -8.311 -3.053 1.220 1.00 98.75 96 ILE A C 1
ATOM 733 O O . ILE A 1 96 ? -8.618 -1.933 0.817 1.00 98.75 96 ILE A O 1
ATOM 737 N N . SER A 1 97 ? -7.132 -3.612 0.936 1.00 98.56 97 SER A N 1
ATOM 738 C CA . SER A 1 97 ? -6.065 -2.907 0.213 1.00 98.56 97 SER A CA 1
ATOM 739 C C . SER A 1 97 ? -5.644 -3.590 -1.086 1.00 98.56 97 SER A C 1
ATOM 741 O O . SER A 1 97 ? -5.367 -4.790 -1.113 1.00 98.56 97 SER A O 1
ATOM 743 N N . LEU A 1 98 ? -5.558 -2.801 -2.157 1.00 98.56 98 LEU A N 1
ATOM 744 C CA . LEU A 1 98 ? -5.014 -3.201 -3.449 1.00 98.56 98 LEU A CA 1
ATOM 745 C C . LEU A 1 98 ? -3.516 -2.859 -3.471 1.00 98.56 98 LEU A C 1
ATOM 747 O O . LEU A 1 98 ? -3.119 -1.693 -3.560 1.00 98.56 98 LEU A O 1
ATOM 751 N N . VAL A 1 99 ? -2.673 -3.883 -3.336 1.00 98.44 99 VAL A N 1
ATOM 752 C CA . VAL A 1 99 ? -1.227 -3.710 -3.144 1.00 98.44 99 VAL A CA 1
ATOM 753 C C . VAL A 1 99 ? -0.560 -3.306 -4.457 1.00 98.44 99 VAL A C 1
ATOM 755 O O . VAL A 1 99 ? -0.709 -3.990 -5.466 1.00 98.44 99 VAL A O 1
ATOM 758 N N . GLY A 1 100 ? 0.176 -2.194 -4.450 1.00 97.38 100 GLY A N 1
ATOM 759 C CA . GLY A 1 100 ? 0.805 -1.630 -5.650 1.00 97.38 100 GLY A CA 1
ATOM 760 C C . GLY A 1 100 ? -0.130 -0.825 -6.558 1.00 97.38 100 GLY A C 1
ATOM 761 O O . GLY A 1 100 ? 0.297 -0.398 -7.622 1.00 97.38 100 GLY A O 1
ATOM 762 N N . ALA A 1 101 ? -1.381 -0.579 -6.155 1.00 97.06 101 ALA A N 1
ATOM 763 C CA . ALA A 1 101 ? -2.368 0.139 -6.967 1.00 97.06 101 ALA A CA 1
ATOM 764 C C . ALA A 1 101 ? -2.335 1.680 -6.809 1.00 97.06 101 ALA A C 1
ATOM 766 O O . ALA A 1 101 ? -3.311 2.361 -7.135 1.00 97.06 101 ALA A O 1
ATOM 767 N N . GLU A 1 102 ? -1.232 2.257 -6.314 1.00 94.31 102 GLU A N 1
ATOM 768 C CA . GLU A 1 102 ? -1.038 3.718 -6.217 1.00 94.31 102 GLU A CA 1
ATOM 769 C C . GLU A 1 102 ? -1.142 4.418 -7.588 1.00 94.31 102 GLU A C 1
ATOM 771 O O . GLU A 1 102 ? -1.610 5.551 -7.686 1.00 94.31 102 GLU A O 1
ATOM 776 N N . HIS A 1 103 ? -0.788 3.715 -8.668 1.00 92.94 103 HIS A N 1
ATOM 777 C CA . HIS A 1 103 ? -0.880 4.197 -10.053 1.00 92.94 103 HIS A CA 1
ATOM 778 C C . HIS A 1 103 ? -2.017 3.538 -10.857 1.00 92.94 103 HIS A C 1
ATOM 780 O O . HIS A 1 103 ? -2.002 3.548 -12.088 1.00 92.94 103 HIS A O 1
ATOM 786 N N . GLY A 1 104 ? -3.019 2.997 -10.156 1.00 92.12 104 GLY A N 1
ATOM 787 C CA . GLY A 1 104 ? -4.143 2.254 -10.725 1.00 92.12 104 GLY A CA 1
ATOM 788 C C . GLY A 1 104 ? -4.016 0.747 -10.498 1.00 92.12 104 GLY A C 1
ATOM 789 O O . GLY A 1 104 ? -2.920 0.192 -10.462 1.00 92.12 104 GLY A O 1
ATOM 790 N N . ALA A 1 105 ? -5.154 0.079 -10.319 1.00 95.88 105 ALA A N 1
ATOM 791 C CA . ALA A 1 105 ? -5.211 -1.361 -10.088 1.00 95.88 105 ALA A CA 1
ATOM 792 C C . ALA A 1 105 ? -5.126 -2.160 -11.398 1.00 95.88 105 ALA A C 1
ATOM 794 O O . ALA A 1 105 ? -5.623 -1.730 -12.442 1.00 95.88 105 ALA A O 1
ATOM 795 N N . THR A 1 106 ? -4.552 -3.364 -11.347 1.00 96.00 106 THR A N 1
ATOM 796 C CA . THR A 1 106 ? -4.576 -4.274 -12.503 1.00 96.00 106 THR A CA 1
ATOM 797 C C . THR A 1 106 ? -5.997 -4.807 -12.765 1.00 96.00 106 THR A C 1
ATOM 799 O O . THR A 1 106 ? -6.820 -4.869 -11.846 1.00 96.00 106 THR A O 1
ATOM 802 N N . PRO A 1 107 ? -6.312 -5.286 -13.986 1.00 95.44 107 PRO A N 1
ATOM 803 C CA . PRO A 1 107 ? -7.593 -5.944 -14.251 1.00 95.44 107 PRO A CA 1
ATOM 804 C C . PRO A 1 107 ? -7.860 -7.156 -13.342 1.00 95.44 107 PRO A C 1
ATOM 806 O O . PRO A 1 107 ? -9.001 -7.376 -12.942 1.00 95.44 107 PRO A O 1
ATOM 809 N N . ALA A 1 108 ? -6.814 -7.908 -12.976 1.00 96.44 108 ALA A N 1
ATOM 810 C CA . ALA A 1 108 ? -6.918 -9.051 -12.069 1.00 96.44 108 ALA A CA 1
ATOM 811 C C . ALA A 1 108 ? -7.190 -8.619 -10.617 1.00 96.44 108 ALA A C 1
ATOM 813 O O . ALA A 1 108 ? -8.023 -9.229 -9.946 1.00 96.44 108 ALA A O 1
ATOM 814 N N . GLN A 1 109 ? -6.565 -7.528 -10.154 1.00 97.44 109 GLN A N 1
ATOM 815 C CA . GLN A 1 109 ? -6.899 -6.901 -8.871 1.00 97.44 109 GLN A CA 1
ATOM 816 C C . GLN A 1 109 ? -8.349 -6.441 -8.831 1.00 97.44 109 GLN A C 1
ATOM 818 O O . GLN A 1 109 ? -9.044 -6.742 -7.867 1.00 97.44 109 GLN A O 1
ATOM 823 N N . LEU A 1 110 ? -8.814 -5.734 -9.864 1.00 96.56 110 LEU A N 1
ATOM 824 C CA . LEU A 1 110 ? -10.186 -5.234 -9.921 1.00 96.56 110 LEU A CA 1
ATOM 825 C C . LEU A 1 110 ? -11.202 -6.382 -9.925 1.00 96.56 110 LEU A C 1
ATOM 827 O O . LEU A 1 110 ? -12.143 -6.348 -9.143 1.00 96.56 110 LEU A O 1
ATOM 831 N N . ASP A 1 111 ? -11.008 -7.423 -10.736 1.00 96.19 111 ASP A N 1
ATOM 832 C CA . ASP A 1 111 ? -11.874 -8.612 -10.743 1.00 96.19 111 ASP A CA 1
ATOM 833 C C . ASP A 1 111 ? -11.906 -9.323 -9.372 1.00 96.19 111 ASP A C 1
ATOM 835 O O . ASP A 1 111 ? -12.979 -9.592 -8.822 1.00 96.19 111 ASP A O 1
ATOM 839 N N . ALA A 1 112 ? -10.740 -9.552 -8.760 1.00 98.00 112 ALA A N 1
ATOM 840 C CA . ALA A 1 112 ? -10.643 -10.136 -7.423 1.00 98.00 112 ALA A CA 1
ATOM 841 C C . ALA A 1 112 ? -11.315 -9.266 -6.346 1.00 98.00 112 ALA A C 1
ATOM 843 O O . ALA A 1 112 ? -12.058 -9.785 -5.513 1.00 98.00 112 ALA A O 1
ATOM 844 N N . ALA A 1 113 ? -11.111 -7.948 -6.387 1.00 98.06 113 ALA A N 1
ATOM 845 C CA . ALA A 1 113 ? -11.671 -7.008 -5.424 1.00 98.06 113 ALA A CA 1
ATOM 846 C C . ALA A 1 113 ? -13.193 -6.874 -5.558 1.00 98.06 113 ALA A C 1
ATOM 848 O O . ALA A 1 113 ? -13.897 -6.893 -4.551 1.00 98.06 113 ALA A O 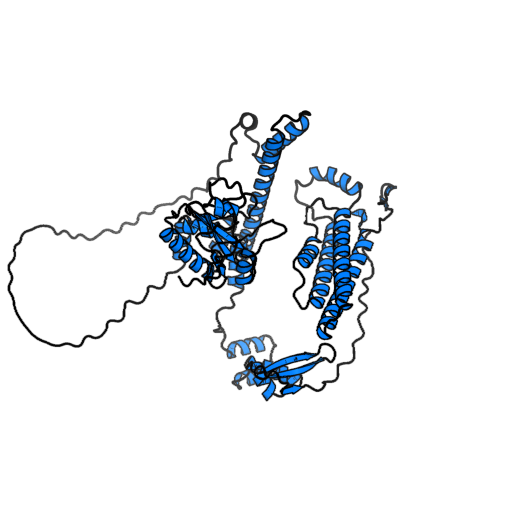1
ATOM 849 N N . LYS A 1 114 ? -13.715 -6.838 -6.791 1.00 97.31 114 LYS A N 1
ATOM 850 C CA . LYS A 1 114 ? -15.157 -6.841 -7.079 1.00 97.31 114 LYS A CA 1
ATOM 851 C C . LYS A 1 114 ? -15.829 -8.109 -6.539 1.00 97.31 114 LYS A C 1
ATOM 853 O O . LYS A 1 114 ? -16.860 -8.014 -5.874 1.00 97.31 114 LYS A O 1
ATOM 858 N N . ARG A 1 115 ? -15.229 -9.290 -6.754 1.00 97.75 115 ARG A N 1
ATOM 859 C CA . ARG A 1 115 ? -15.722 -10.554 -6.169 1.00 97.75 115 ARG A CA 1
ATOM 860 C C . ARG A 1 115 ? -15.680 -10.541 -4.643 1.00 97.75 115 ARG A C 1
ATOM 862 O O . ARG A 1 115 ? -16.689 -10.846 -4.016 1.00 97.75 115 ARG A O 1
ATOM 869 N N . LEU A 1 116 ? -14.541 -10.165 -4.057 1.00 98.31 116 LEU A N 1
ATOM 870 C CA . LEU A 1 116 ? -14.352 -10.107 -2.607 1.00 98.31 116 LEU A CA 1
ATOM 871 C C . LEU A 1 116 ? -15.352 -9.160 -1.940 1.00 98.31 116 LEU A C 1
ATOM 873 O O . LEU A 1 116 ? -15.983 -9.530 -0.956 1.00 98.31 116 LEU A O 1
ATOM 877 N N . GLY A 1 117 ? -15.518 -7.958 -2.493 1.00 97.88 117 GLY A N 1
ATOM 878 C CA . GLY A 1 117 ? -16.445 -6.958 -1.980 1.00 97.88 117 GLY A CA 1
ATOM 879 C C . GLY A 1 117 ? -17.881 -7.473 -1.967 1.00 97.88 117 GLY A C 1
ATOM 880 O O . GLY A 1 117 ? -18.548 -7.362 -0.946 1.00 97.88 117 GLY A O 1
ATOM 881 N N . LYS A 1 118 ? -18.341 -8.120 -3.050 1.00 97.81 118 LYS A N 1
ATOM 882 C CA . LYS A 1 118 ? -19.693 -8.704 -3.105 1.00 97.81 118 LYS A CA 1
ATOM 883 C C . LYS A 1 118 ? -19.861 -9.912 -2.172 1.00 97.81 118 LYS A C 1
ATOM 885 O O . LYS A 1 118 ? -20.932 -10.077 -1.595 1.00 97.81 118 LYS A O 1
ATOM 890 N N . GLU A 1 119 ? -18.813 -10.713 -1.966 1.00 97.81 119 GLU A N 1
ATOM 891 C CA . GLU A 1 119 ? -18.801 -11.806 -0.978 1.00 97.81 119 GLU A CA 1
ATOM 892 C C . GLU A 1 119 ? -18.900 -11.253 0.464 1.00 97.81 119 GLU A C 1
ATOM 894 O O . GLU A 1 119 ? -19.671 -11.766 1.272 1.00 97.81 119 GLU A O 1
ATOM 899 N N . ILE A 1 120 ? -18.206 -10.152 0.778 1.00 98.12 120 ILE A N 1
ATOM 900 C CA . ILE A 1 120 ? -18.266 -9.472 2.086 1.00 98.12 120 ILE A CA 1
ATOM 901 C C . ILE A 1 120 ? -19.615 -8.767 2.303 1.00 98.12 120 ILE A C 1
ATOM 903 O O . ILE A 1 120 ? -20.199 -8.918 3.375 1.00 98.12 120 ILE A O 1
ATOM 907 N N . GLU A 1 121 ? -20.140 -8.046 1.306 1.00 98.19 121 GLU A N 1
ATOM 908 C CA . GLU A 1 121 ? -21.473 -7.423 1.364 1.00 98.19 121 GLU A CA 1
ATOM 909 C C . GLU A 1 121 ? -22.549 -8.447 1.742 1.00 98.19 121 GLU A C 1
ATOM 911 O O . GLU A 1 121 ? -23.306 -8.229 2.689 1.00 98.19 121 GLU A O 1
ATOM 916 N N . ALA A 1 122 ? -22.564 -9.595 1.057 1.00 97.94 122 ALA A N 1
ATOM 917 C CA . ALA A 1 122 ? -23.510 -10.673 1.320 1.00 97.94 122 ALA A CA 1
ATOM 918 C C . ALA A 1 122 ? -23.317 -11.312 2.708 1.00 97.94 122 ALA A C 1
ATOM 920 O O . ALA A 1 122 ? -24.297 -11.538 3.416 1.00 97.94 122 ALA A O 1
ATOM 921 N N . ASN A 1 123 ? -22.071 -11.582 3.114 1.00 97.75 123 ASN A N 1
ATOM 922 C CA . ASN A 1 123 ? -21.773 -12.283 4.368 1.00 97.75 123 ASN A CA 1
ATOM 923 C C . ASN A 1 123 ? -22.018 -11.435 5.628 1.00 97.75 123 ASN A C 1
ATOM 925 O O . ASN A 1 123 ? -22.344 -11.991 6.675 1.00 97.75 123 ASN A O 1
ATOM 929 N N . TYR A 1 124 ? -21.854 -10.110 5.546 1.00 97.75 124 TYR A N 1
ATOM 930 C CA . TYR A 1 124 ? -21.989 -9.199 6.692 1.00 97.75 124 TYR A CA 1
ATOM 931 C C . TYR A 1 124 ? -23.230 -8.296 6.626 1.00 97.75 124 TYR A C 1
ATOM 933 O O . TYR A 1 124 ? -23.470 -7.532 7.558 1.00 97.75 124 TYR A O 1
ATOM 941 N N . GLY A 1 125 ? -24.032 -8.382 5.559 1.00 98.06 125 GLY A N 1
ATOM 942 C CA . GLY A 1 125 ? -25.215 -7.538 5.371 1.00 98.06 125 GLY A CA 1
ATOM 943 C C . GLY A 1 125 ? -24.878 -6.065 5.116 1.00 98.06 125 GLY A C 1
ATOM 944 O O . GLY A 1 125 ? -25.679 -5.190 5.441 1.00 98.06 125 GLY A O 1
ATOM 945 N N . ILE A 1 126 ? -23.694 -5.784 4.562 1.00 98.31 126 ILE A N 1
ATOM 946 C CA . ILE A 1 126 ? -23.237 -4.420 4.273 1.00 98.31 126 ILE A CA 1
ATOM 947 C C . ILE A 1 126 ? -23.929 -3.933 2.989 1.00 98.31 126 ILE A C 1
ATOM 949 O O . ILE A 1 126 ? -23.773 -4.571 1.945 1.00 98.31 126 ILE A O 1
ATOM 953 N N . PRO A 1 127 ? -24.670 -2.808 3.014 1.00 97.81 127 PRO A N 1
ATOM 954 C CA . PRO A 1 127 ? -25.263 -2.237 1.809 1.00 97.81 127 PRO A CA 1
ATOM 955 C C . PRO A 1 127 ? -24.198 -1.810 0.795 1.00 97.81 127 PRO A C 1
ATOM 957 O O . PRO A 1 127 ? -23.171 -1.251 1.173 1.00 97.81 127 PRO A O 1
ATOM 960 N N . ALA A 1 128 ? -24.479 -1.961 -0.502 1.00 97.00 128 ALA A N 1
ATOM 961 C CA . ALA A 1 128 ? -23.577 -1.513 -1.570 1.00 97.00 128 ALA A CA 1
ATOM 962 C C . ALA A 1 128 ? -23.184 -0.025 -1.434 1.00 97.00 128 ALA A C 1
ATOM 964 O O . ALA A 1 128 ? -22.026 0.324 -1.653 1.00 97.00 128 ALA A O 1
ATOM 965 N N . THR A 1 129 ? -24.109 0.829 -0.974 1.00 97.06 129 THR A N 1
ATOM 966 C CA . THR A 1 129 ? -23.902 2.261 -0.666 1.00 97.06 129 THR A CA 1
ATOM 967 C C . THR A 1 129 ? -22.827 2.533 0.390 1.00 97.06 129 THR A C 1
ATOM 969 O O . THR A 1 129 ? -22.324 3.649 0.471 1.00 97.06 129 THR A O 1
ATOM 972 N N . ASN A 1 130 ? -22.468 1.531 1.195 1.00 98.12 130 ASN A N 1
ATOM 973 C CA . ASN A 1 130 ? -21.540 1.644 2.318 1.00 98.12 130 ASN A CA 1
ATOM 974 C C . ASN A 1 130 ? -20.113 1.189 1.947 1.00 98.12 130 ASN A C 1
ATOM 976 O O . ASN A 1 130 ? -19.293 0.891 2.818 1.00 98.12 130 ASN A O 1
ATOM 980 N N . ASN A 1 131 ? -19.806 1.150 0.649 1.00 98.19 131 ASN A N 1
ATOM 981 C CA . ASN A 1 131 ? -18.442 1.109 0.134 1.00 98.19 131 ASN A CA 1
ATOM 982 C C . ASN A 1 131 ? -17.895 2.537 0.032 1.00 98.19 131 ASN A C 1
ATOM 984 O O . ASN A 1 131 ? -18.533 3.397 -0.576 1.00 98.19 131 ASN A O 1
ATOM 988 N N . MET A 1 132 ? -16.705 2.776 0.584 1.00 98.00 132 MET A N 1
ATOM 989 C CA . MET A 1 132 ? -16.028 4.078 0.548 1.00 98.00 132 MET A CA 1
ATOM 990 C C . MET A 1 132 ? -14.565 3.930 0.128 1.00 98.00 132 MET A C 1
ATOM 992 O O . MET A 1 132 ? -13.887 2.983 0.527 1.00 98.00 132 MET A O 1
ATOM 996 N N . GLY A 1 133 ? -14.051 4.879 -0.645 1.00 97.88 133 GLY A N 1
ATOM 997 C CA . GLY A 1 133 ? -12.619 5.063 -0.847 1.00 97.88 133 GLY A CA 1
ATOM 998 C C . GLY A 1 133 ? -12.016 5.759 0.369 1.00 97.88 133 GLY A C 1
ATOM 999 O O . GLY A 1 133 ? -12.634 6.645 0.955 1.00 97.88 133 GLY A O 1
ATOM 1000 N N . HIS A 1 134 ? -10.799 5.403 0.770 1.00 97.81 134 HIS A N 1
ATOM 1001 C CA . HIS A 1 134 ? -10.117 6.098 1.863 1.00 97.81 134 HIS A CA 1
ATOM 1002 C C . HIS A 1 134 ? -9.941 7.606 1.594 1.00 97.81 134 HIS A C 1
ATOM 1004 O O . HIS A 1 134 ? -10.039 8.401 2.531 1.00 97.81 134 HIS A O 1
ATOM 1010 N N . GLY A 1 135 ? -9.779 8.000 0.323 1.00 96.25 135 GLY A N 1
ATOM 1011 C CA . GLY A 1 135 ? -9.762 9.399 -0.121 1.00 96.25 135 GLY A CA 1
ATOM 1012 C C . GLY A 1 135 ? -11.091 10.139 0.076 1.00 96.25 135 GLY A C 1
ATOM 1013 O O . GLY A 1 135 ? -11.093 11.335 0.349 1.00 96.25 135 GLY A O 1
ATOM 1014 N N . GLU A 1 136 ? -12.223 9.430 0.031 1.00 95.44 136 GLU A N 1
ATOM 1015 C CA . GLU A 1 136 ? -13.557 9.989 0.315 1.00 95.44 136 GLU A CA 1
ATOM 1016 C C . GLU A 1 136 ? -13.761 10.218 1.827 1.00 95.44 136 GLU A C 1
ATOM 1018 O O . GLU A 1 136 ? -14.524 11.087 2.249 1.00 95.44 136 GLU A O 1
ATOM 1023 N N . LEU A 1 137 ? -13.058 9.446 2.666 1.00 95.50 137 LEU A N 1
ATOM 1024 C CA . LEU A 1 137 ? -13.171 9.491 4.126 1.00 95.50 137 LEU A CA 1
ATOM 1025 C C . LEU A 1 137 ? -12.293 10.550 4.798 1.00 95.50 137 LEU A C 1
ATOM 1027 O O . LEU A 1 137 ? -12.558 10.886 5.958 1.00 95.50 137 LEU A O 1
ATOM 1031 N N . GLN A 1 138 ? -11.212 10.989 4.145 1.00 94.00 138 GLN A N 1
ATOM 1032 C CA . GLN A 1 138 ? -10.108 11.715 4.780 1.00 94.00 138 GLN A CA 1
ATOM 1033 C C . GLN A 1 138 ? -9.510 12.779 3.849 1.00 94.00 138 GLN A C 1
ATOM 1035 O O . GLN A 1 138 ? -8.971 12.466 2.792 1.00 94.00 138 GLN A O 1
ATOM 1040 N N . LYS A 1 139 ? -9.532 14.046 4.279 1.00 91.81 139 LYS A N 1
ATOM 1041 C CA . LYS A 1 139 ? -9.035 15.188 3.484 1.00 91.81 139 LYS A CA 1
ATOM 1042 C C . LYS A 1 139 ? -7.512 15.229 3.307 1.00 91.81 139 LYS A C 1
ATOM 1044 O O . LYS A 1 139 ? -7.023 15.970 2.467 1.00 91.81 139 LYS A O 1
ATOM 1049 N N . ASP A 1 140 ? -6.769 14.482 4.119 1.00 92.00 140 ASP A N 1
ATOM 1050 C CA . ASP A 1 140 ? -5.307 14.384 4.097 1.00 92.00 140 ASP A CA 1
ATOM 1051 C C . ASP A 1 140 ? -4.808 13.106 3.392 1.00 92.00 140 ASP A C 1
ATOM 1053 O O . ASP A 1 140 ? -3.683 12.650 3.615 1.00 92.00 140 ASP A O 1
ATOM 1057 N N . ARG A 1 141 ? -5.662 12.514 2.548 1.00 92.88 141 ARG A N 1
ATOM 1058 C CA . ARG A 1 141 ? -5.364 11.373 1.674 1.00 92.88 141 ARG A CA 1
ATOM 1059 C C . ARG A 1 141 ? -5.423 11.781 0.211 1.00 92.88 141 ARG A C 1
ATOM 1061 O O . ARG A 1 141 ? -5.967 12.825 -0.138 1.00 92.88 141 ARG A O 1
ATOM 1068 N N . GLN A 1 142 ? -4.872 10.934 -0.657 1.00 92.12 142 GLN A N 1
ATOM 1069 C CA . GLN A 1 142 ? -5.071 11.091 -2.095 1.00 92.12 142 GLN A CA 1
ATOM 1070 C C . GLN A 1 142 ? -6.572 10.931 -2.375 1.00 92.12 142 GLN A C 1
ATOM 1072 O O . GLN A 1 142 ? -7.148 9.900 -2.037 1.00 92.12 142 GLN A O 1
ATOM 1077 N N . HIS A 1 143 ? -7.216 11.927 -2.992 1.00 92.75 143 HIS A N 1
ATOM 1078 C CA . HIS A 1 143 ? -8.668 11.922 -3.248 1.00 92.75 143 HIS A CA 1
ATOM 1079 C C . HIS A 1 143 ? -9.147 10.650 -3.979 1.00 92.75 143 HIS A C 1
ATOM 1081 O O . HIS A 1 143 ? -10.264 10.185 -3.777 1.00 92.75 143 HIS A O 1
ATOM 1087 N N . HIS A 1 144 ? -8.290 10.061 -4.816 1.00 93.25 144 HIS A N 1
ATOM 1088 C CA . HIS A 1 144 ? -8.572 8.840 -5.570 1.00 93.25 144 HIS A CA 1
ATOM 1089 C C . HIS A 1 144 ? -8.226 7.529 -4.831 1.00 93.25 144 HIS A C 1
ATOM 1091 O O . HIS A 1 144 ? -8.426 6.457 -5.401 1.00 93.25 144 HIS A O 1
ATOM 1097 N N . GLU A 1 145 ? -7.713 7.561 -3.593 1.00 96.00 145 GLU A N 1
ATOM 1098 C CA . GLU A 1 145 ? -7.379 6.354 -2.818 1.00 96.00 145 GLU A CA 1
ATOM 1099 C C . GLU A 1 145 ? -8.646 5.513 -2.579 1.00 96.00 145 GLU A C 1
ATOM 1101 O O . GLU A 1 145 ? -9.526 5.886 -1.802 1.00 96.00 145 GLU A O 1
ATOM 1106 N N . GLY A 1 146 ? -8.761 4.390 -3.296 1.00 95.38 146 GLY A N 1
ATOM 1107 C CA . GLY A 1 146 ? -9.913 3.482 -3.259 1.00 95.38 146 GLY A CA 1
ATOM 1108 C C . GLY A 1 146 ? -11.201 3.985 -3.930 1.00 95.38 146 GLY A C 1
ATOM 1109 O O . GLY A 1 146 ? -12.153 3.213 -4.023 1.00 95.38 146 GLY A O 1
ATOM 1110 N N . GLY A 1 147 ? -11.246 5.233 -4.412 1.00 94.44 147 GLY A N 1
ATOM 1111 C CA . GLY A 1 147 ? -12.471 5.876 -4.910 1.00 94.44 147 GLY A CA 1
ATOM 1112 C C . GLY A 1 147 ? -13.101 5.186 -6.127 1.00 94.44 147 GLY A C 1
ATOM 1113 O O . GLY A 1 147 ? -14.302 4.942 -6.125 1.00 94.44 147 GLY A O 1
ATOM 1114 N N . GLU A 1 148 ? -12.298 4.792 -7.126 1.00 92.69 148 GLU A N 1
ATOM 1115 C CA . GLU A 1 148 ? -12.780 4.074 -8.328 1.00 92.69 148 GLU A CA 1
ATOM 1116 C C . GLU A 1 148 ? -13.515 2.776 -7.958 1.00 92.69 148 GLU A C 1
ATOM 1118 O O . GLU A 1 148 ? -14.611 2.493 -8.437 1.00 92.69 148 GLU A O 1
ATOM 1123 N N . LEU A 1 149 ? -12.935 1.984 -7.055 1.00 95.44 149 LEU A N 1
ATOM 1124 C CA . LEU A 1 149 ? -13.544 0.723 -6.655 1.00 95.44 149 LEU A CA 1
ATOM 1125 C C . LEU A 1 149 ? -14.767 0.937 -5.756 1.00 95.44 149 LEU A C 1
ATOM 1127 O O . LEU A 1 149 ? -15.737 0.193 -5.872 1.00 95.44 149 LEU A O 1
ATOM 1131 N N . ALA A 1 150 ? -14.759 1.965 -4.905 1.00 96.69 150 ALA A N 1
ATOM 1132 C CA . ALA A 1 150 ? -15.927 2.333 -4.116 1.00 96.69 150 ALA A CA 1
ATOM 1133 C C . ALA A 1 150 ? -17.112 2.733 -5.013 1.00 96.69 150 ALA A C 1
ATOM 1135 O O . ALA A 1 150 ? -18.201 2.182 -4.844 1.00 96.69 150 ALA A O 1
ATOM 1136 N N . GLY A 1 151 ? -16.879 3.591 -6.014 1.00 95.12 151 GLY A N 1
ATOM 1137 C CA . GLY A 1 151 ? -17.876 3.990 -7.011 1.00 95.12 151 GLY A CA 1
ATOM 1138 C C . GLY A 1 151 ? -18.453 2.801 -7.778 1.00 95.12 151 GLY A C 1
ATOM 1139 O O . GLY A 1 151 ? -19.673 2.617 -7.819 1.00 95.12 151 GLY A O 1
ATOM 1140 N N . TYR A 1 152 ? -17.597 1.907 -8.280 1.00 93.62 152 TYR A N 1
ATOM 1141 C CA . TYR A 1 152 ? -18.053 0.661 -8.899 1.00 93.62 152 TYR A CA 1
ATOM 1142 C C . TYR A 1 152 ? -18.916 -0.191 -7.957 1.00 93.62 152 TYR A C 1
ATOM 1144 O O . TYR A 1 152 ? -19.966 -0.694 -8.359 1.00 93.62 152 TYR A O 1
ATOM 1152 N N . MET A 1 153 ? -18.494 -0.373 -6.703 1.00 96.38 153 MET A N 1
ATOM 1153 C CA . MET A 1 153 ? -19.192 -1.245 -5.755 1.00 96.38 153 MET A CA 1
ATOM 1154 C C . MET A 1 153 ? -20.562 -0.695 -5.337 1.00 96.38 153 MET A C 1
ATOM 1156 O O . MET A 1 153 ? -21.490 -1.495 -5.166 1.00 96.38 153 MET A O 1
ATOM 1160 N N . ARG A 1 154 ? -20.699 0.640 -5.251 1.00 96.44 154 ARG A N 1
ATOM 1161 C CA . ARG A 1 154 ? -21.970 1.369 -5.071 1.00 96.44 154 ARG A CA 1
ATOM 1162 C C . ARG A 1 154 ? -22.882 1.312 -6.302 1.00 96.44 154 ARG A C 1
ATOM 1164 O O . ARG A 1 154 ? -24.098 1.404 -6.154 1.00 96.44 154 ARG A O 1
ATOM 1171 N N . GLY A 1 155 ? -22.311 1.105 -7.489 1.00 90.56 155 GLY A N 1
ATOM 1172 C CA . GLY A 1 155 ? -23.019 1.106 -8.772 1.00 90.56 155 GLY A CA 1
ATOM 1173 C C . GLY A 1 155 ? -22.963 2.442 -9.522 1.00 90.56 155 GLY A C 1
ATOM 1174 O O . GLY A 1 155 ? -23.573 2.555 -10.585 1.00 90.56 155 GLY A O 1
ATOM 1175 N N . ASP A 1 156 ? -22.204 3.419 -9.017 1.00 83.62 156 ASP A N 1
ATOM 1176 C CA . ASP A 1 156 ? -22.029 4.748 -9.619 1.00 83.62 156 ASP A CA 1
ATOM 1177 C C . ASP A 1 156 ? -21.450 4.630 -11.048 1.00 83.62 156 ASP A C 1
ATOM 1179 O O . ASP A 1 156 ? -21.874 5.324 -11.973 1.00 83.62 156 ASP A O 1
ATOM 1183 N N . ASP A 1 157 ? -20.538 3.672 -11.255 1.00 64.94 157 ASP A N 1
ATOM 1184 C CA . ASP A 1 157 ? -19.869 3.408 -12.536 1.00 64.94 157 ASP A CA 1
ATOM 1185 C C . ASP A 1 157 ? -20.644 2.507 -13.512 1.00 64.94 157 ASP A C 1
ATOM 1187 O O . ASP A 1 157 ? -20.132 2.211 -14.593 1.00 64.94 157 ASP A O 1
ATOM 1191 N N . ILE A 1 158 ? -21.883 2.085 -13.220 1.00 57.16 158 ILE A N 1
ATOM 1192 C CA . ILE A 1 158 ? -22.658 1.255 -14.169 1.00 57.16 158 ILE A CA 1
ATOM 1193 C C . ILE A 1 158 ? -22.862 1.992 -15.509 1.00 57.16 158 ILE A C 1
ATOM 1195 O O . ILE A 1 158 ? -22.856 1.364 -16.568 1.00 57.16 158 ILE A O 1
ATOM 1199 N N . ALA A 1 159 ? -22.942 3.328 -15.491 1.00 47.03 159 ALA A N 1
ATOM 1200 C CA . ALA A 1 159 ? -22.943 4.149 -16.703 1.00 47.03 159 ALA A CA 1
ATOM 1201 C C . ALA A 1 159 ? -21.598 4.107 -17.464 1.00 47.03 159 ALA A C 1
ATOM 1203 O O . ALA A 1 159 ? -21.585 4.043 -18.694 1.00 47.03 159 ALA A O 1
ATOM 1204 N N . ASN A 1 160 ? -20.467 4.091 -16.752 1.00 49.53 160 ASN A N 1
ATOM 1205 C CA . ASN A 1 160 ? -19.126 4.063 -17.342 1.00 49.53 160 ASN A CA 1
ATOM 1206 C C . ASN A 1 160 ? -18.761 2.678 -17.898 1.00 49.53 160 ASN A C 1
ATOM 1208 O O . ASN A 1 160 ? -18.217 2.586 -19.000 1.00 49.53 160 ASN A O 1
ATOM 1212 N N . ASP A 1 161 ? -19.112 1.595 -17.200 1.00 56.94 161 ASP A N 1
ATOM 1213 C CA . ASP A 1 161 ? -18.917 0.233 -17.707 1.00 56.94 161 ASP A CA 1
ATOM 1214 C C . ASP A 1 161 ? -19.896 -0.093 -18.854 1.00 56.94 161 ASP A C 1
ATOM 1216 O O . ASP A 1 161 ? -19.502 -0.780 -19.797 1.00 56.94 161 ASP A O 1
ATOM 1220 N N . ALA A 1 162 ? -21.109 0.481 -18.883 1.00 49.94 162 ALA A N 1
ATOM 1221 C CA . ALA A 1 162 ? -21.973 0.431 -20.069 1.00 49.94 162 ALA A CA 1
ATOM 1222 C C . ALA A 1 162 ? -21.328 1.135 -21.280 1.00 49.94 162 ALA A C 1
ATOM 1224 O O . ALA A 1 162 ? -21.300 0.578 -22.379 1.00 49.94 162 ALA A O 1
ATOM 1225 N N . MET A 1 163 ? -20.733 2.317 -21.083 1.00 45.97 163 MET A N 1
ATOM 1226 C CA . MET A 1 163 ? -20.009 3.044 -22.137 1.00 45.97 163 MET A CA 1
ATOM 1227 C C . MET A 1 163 ? -18.733 2.316 -22.598 1.00 45.97 163 MET A C 1
ATOM 1229 O O . MET A 1 163 ? -18.415 2.340 -23.787 1.00 45.97 163 MET A O 1
ATOM 1233 N N . ARG A 1 164 ? -18.030 1.599 -21.707 1.00 55.47 164 ARG A N 1
ATOM 1234 C CA . ARG A 1 164 ? -16.913 0.704 -22.079 1.00 55.47 164 ARG A CA 1
ATOM 1235 C C . ARG A 1 164 ? -17.394 -0.537 -22.842 1.00 55.47 164 ARG A C 1
ATOM 1237 O O . ARG A 1 164 ? -16.767 -0.914 -23.832 1.00 55.47 164 ARG A O 1
ATOM 1244 N N . ALA A 1 165 ? -18.510 -1.147 -22.438 1.00 49.91 165 ALA A N 1
ATOM 1245 C CA . ALA A 1 165 ? -19.096 -2.318 -23.100 1.00 49.91 165 ALA A CA 1
ATOM 1246 C C . ALA A 1 165 ? -19.608 -2.006 -24.519 1.00 49.91 165 ALA A C 1
ATOM 1248 O O . ALA A 1 165 ? -19.480 -2.835 -25.421 1.00 49.91 165 ALA A O 1
ATOM 1249 N N . LEU A 1 166 ? -20.091 -0.781 -24.755 1.00 43.94 166 LEU A N 1
ATOM 1250 C CA . LEU A 1 166 ? -20.417 -0.268 -26.093 1.00 43.94 166 LEU A CA 1
ATOM 1251 C C . LEU A 1 166 ? -19.181 -0.140 -27.018 1.00 43.94 166 LEU A C 1
ATOM 1253 O O . LEU A 1 166 ? -19.337 0.094 -28.216 1.00 43.94 166 LEU A O 1
ATOM 1257 N N . GLY A 1 167 ? -17.963 -0.346 -26.497 1.00 53.72 167 GLY A N 1
ATOM 1258 C CA . GLY A 1 167 ? -16.706 -0.360 -27.249 1.00 53.72 167 GLY A CA 1
ATOM 1259 C C . GLY A 1 167 ? -16.268 -1.718 -27.825 1.00 53.72 167 GLY A C 1
ATOM 1260 O O . GLY A 1 167 ? -15.423 -1.714 -28.722 1.00 53.72 167 GLY A O 1
ATOM 1261 N N . ARG A 1 168 ? -16.796 -2.863 -27.344 1.00 39.09 168 ARG A N 1
ATOM 1262 C CA . ARG A 1 168 ? -16.730 -4.207 -27.983 1.00 39.09 168 ARG A CA 1
ATOM 1263 C C . ARG A 1 168 ? -17.436 -5.285 -27.144 1.00 39.09 168 ARG A C 1
ATOM 1265 O O . ARG A 1 168 ? -17.352 -5.299 -25.922 1.00 39.09 168 ARG A O 1
ATOM 1272 N N . THR A 1 169 ? -18.081 -6.222 -27.837 1.00 32.56 169 THR A N 1
ATOM 1273 C CA . THR A 1 169 ? -18.974 -7.257 -27.290 1.00 32.56 169 THR A CA 1
ATOM 1274 C C . THR A 1 169 ? -18.290 -8.228 -26.312 1.00 32.56 169 THR A C 1
ATOM 1276 O O . THR A 1 169 ? -17.218 -8.744 -26.637 1.00 32.56 169 THR A O 1
ATOM 1279 N N . PRO A 1 170 ? -18.931 -8.594 -25.182 1.00 35.00 170 PRO A N 1
ATOM 1280 C CA . PRO A 1 170 ? -18.552 -9.779 -24.417 1.00 35.00 170 PRO A CA 1
ATOM 1281 C C . PRO A 1 170 ? -18.751 -11.046 -25.255 1.00 35.00 170 PRO A C 1
ATOM 1283 O O . PRO A 1 170 ? -19.757 -11.189 -25.952 1.00 35.00 170 PRO A O 1
ATOM 1286 N N . MET A 1 171 ? -17.811 -11.986 -25.161 1.00 32.12 171 MET A N 1
ATOM 1287 C CA . MET A 1 171 ? -17.953 -13.300 -25.783 1.00 32.12 171 MET A CA 1
ATOM 1288 C C . MET A 1 171 ? -19.096 -14.055 -25.092 1.00 32.12 171 MET A C 1
ATOM 1290 O O . MET A 1 171 ? -19.039 -14.320 -23.891 1.00 32.12 171 MET A O 1
ATOM 1294 N N . GLN A 1 172 ? -20.148 -14.375 -25.844 1.00 36.88 172 GLN A N 1
ATOM 1295 C CA . GLN A 1 172 ? -21.258 -15.189 -25.360 1.00 36.88 172 GLN A CA 1
ATOM 1296 C C . GLN A 1 172 ? -20.726 -16.601 -25.044 1.00 36.88 172 GLN A C 1
ATOM 1298 O O . GLN A 1 172 ? -20.035 -17.167 -25.893 1.00 36.88 172 GLN A O 1
ATOM 1303 N N . PRO A 1 173 ? -20.988 -17.180 -23.855 1.00 35.34 173 PRO A N 1
ATOM 1304 C CA . PRO A 1 173 ? -20.555 -18.541 -23.564 1.00 35.34 173 PRO A CA 1
ATOM 1305 C C . PRO A 1 173 ? -21.270 -19.524 -24.498 1.00 35.34 173 PRO A C 1
ATOM 1307 O O . PRO A 1 173 ? -22.480 -19.408 -24.710 1.00 35.34 173 PRO A O 1
ATOM 1310 N N . ASP A 1 174 ? -20.519 -20.484 -25.044 1.00 38.28 174 ASP A N 1
ATOM 1311 C CA . ASP A 1 174 ? -21.058 -21.509 -25.940 1.00 38.28 174 ASP A CA 1
ATOM 1312 C C . ASP A 1 174 ? -22.255 -22.235 -25.296 1.00 38.28 174 ASP A C 1
ATOM 1314 O O . ASP A 1 174 ? -22.178 -22.633 -24.126 1.00 38.28 174 ASP A O 1
ATOM 1318 N N . PRO A 1 175 ? -23.353 -22.478 -26.037 1.00 41.97 175 PRO A N 1
ATOM 1319 C CA . PRO A 1 175 ? -24.421 -23.333 -25.544 1.00 41.97 175 PRO A CA 1
ATOM 1320 C C . PRO A 1 175 ? -23.882 -24.757 -25.312 1.00 41.97 175 PRO A C 1
ATOM 1322 O O . PRO A 1 175 ? -23.055 -25.243 -26.092 1.00 41.97 175 PRO A O 1
ATOM 1325 N N . PRO A 1 176 ? -24.347 -25.466 -24.267 1.00 40.12 176 PRO A N 1
ATOM 1326 C CA . PRO A 1 176 ? -23.831 -26.789 -23.937 1.00 40.12 176 PRO A CA 1
ATOM 1327 C C . PRO A 1 176 ? -24.024 -27.757 -25.108 1.00 40.12 176 PRO A C 1
ATOM 1329 O O . PRO A 1 176 ? -25.141 -27.953 -25.594 1.00 40.12 176 PRO A O 1
ATOM 1332 N N . LYS A 1 177 ? -22.928 -28.393 -25.546 1.00 38.59 177 LYS A N 1
ATOM 1333 C CA . LYS A 1 177 ? -22.953 -29.422 -26.596 1.00 38.59 177 LYS A CA 1
ATOM 1334 C C . LYS A 1 177 ? -23.953 -30.517 -26.226 1.00 38.59 177 LYS A C 1
ATOM 1336 O O . LYS A 1 177 ? -23.772 -31.224 -25.235 1.00 38.59 177 LYS A O 1
ATOM 1341 N N . ALA A 1 178 ? -24.985 -30.669 -27.052 1.00 35.69 178 ALA A N 1
ATOM 1342 C CA . ALA A 1 178 ? -25.979 -31.718 -26.889 1.00 35.69 178 ALA A CA 1
ATOM 1343 C C . ALA A 1 178 ? -25.312 -33.102 -26.936 1.00 35.69 178 ALA A C 1
ATOM 1345 O O . ALA A 1 178 ? -24.564 -33.419 -27.863 1.00 35.69 178 ALA A O 1
ATOM 1346 N N . THR A 1 179 ? -25.606 -33.941 -25.944 1.00 40.47 179 THR A N 1
ATOM 1347 C CA . THR A 1 179 ? -25.223 -35.355 -25.969 1.00 40.47 179 THR A CA 1
ATOM 1348 C C . THR A 1 179 ? -26.159 -36.126 -26.908 1.00 40.47 179 THR A C 1
ATOM 1350 O O . THR A 1 179 ? -27.378 -35.951 -26.832 1.00 40.47 179 THR A O 1
ATOM 1353 N N . PRO A 1 180 ? -25.640 -37.003 -27.787 1.00 38.94 180 PRO A N 1
ATOM 1354 C CA . PRO A 1 180 ? -26.485 -37.814 -28.651 1.00 38.94 180 PRO A CA 1
ATOM 1355 C C . PRO A 1 180 ? -27.128 -38.947 -27.838 1.00 38.94 180 PRO A C 1
ATOM 1357 O O . PRO A 1 180 ? -26.500 -39.971 -27.570 1.00 38.94 180 PRO A O 1
ATOM 1360 N N . ARG A 1 181 ? -28.400 -38.790 -27.452 1.00 35.62 181 ARG A N 1
ATOM 1361 C CA . ARG A 1 181 ? -29.208 -39.919 -26.965 1.00 35.62 181 ARG A CA 1
ATOM 1362 C C . ARG A 1 181 ? -29.764 -40.705 -28.148 1.00 35.62 181 ARG A C 1
ATOM 1364 O O . ARG A 1 181 ? -30.691 -40.258 -28.817 1.00 35.62 181 ARG A O 1
ATOM 1371 N N . GLY A 1 182 ? -29.186 -41.883 -28.375 1.00 37.25 182 GLY A N 1
ATOM 1372 C CA . GLY A 1 182 ? -29.715 -42.884 -29.296 1.00 37.25 182 GLY A CA 1
ATOM 1373 C C . GLY A 1 182 ? -31.075 -43.430 -28.848 1.00 37.25 182 GLY A C 1
ATOM 1374 O O . GLY A 1 182 ? -31.377 -43.521 -27.659 1.00 37.25 182 GLY A O 1
ATOM 1375 N N . SER A 1 183 ? -31.896 -43.772 -29.834 1.00 36.66 183 SER A N 1
ATOM 1376 C CA . SER A 1 183 ? -33.308 -44.136 -29.719 1.00 36.66 183 SER A CA 1
ATOM 1377 C C . SER A 1 183 ? -33.547 -45.544 -29.153 1.00 36.66 183 SER A C 1
ATOM 1379 O O . SER A 1 183 ? -32.949 -46.496 -29.645 1.00 36.66 183 SER A O 1
ATOM 1381 N N . MET A 1 184 ? -34.544 -45.710 -28.272 1.00 34.34 184 MET A N 1
ATOM 1382 C CA . MET A 1 184 ? -35.304 -46.969 -28.129 1.00 34.34 184 MET A CA 1
ATOM 1383 C C . MET A 1 184 ? -36.798 -46.712 -27.845 1.00 34.34 184 MET A C 1
ATOM 1385 O O . MET A 1 184 ? -37.217 -46.490 -26.718 1.00 34.34 184 MET A O 1
ATOM 1389 N N . VAL A 1 185 ? -37.569 -46.677 -28.936 1.00 37.22 185 VAL A N 1
ATOM 1390 C CA . VAL A 1 185 ? -38.802 -47.448 -29.218 1.00 37.22 185 VAL A CA 1
ATOM 1391 C C . VAL A 1 185 ? -39.787 -47.832 -28.078 1.00 37.22 185 VAL A C 1
ATOM 1393 O O . VAL A 1 185 ? -39.444 -48.574 -27.168 1.00 37.22 185 VAL A O 1
ATOM 1396 N N . ALA A 1 186 ? -41.067 -47.502 -28.351 1.00 34.16 186 ALA A N 1
ATOM 1397 C CA . ALA A 1 186 ? -42.341 -48.194 -28.028 1.00 34.16 186 ALA A CA 1
ATOM 1398 C C . ALA A 1 186 ? -43.249 -47.757 -26.845 1.00 34.16 186 ALA A C 1
ATOM 1400 O O . ALA A 1 186 ? -42.935 -47.968 -25.685 1.00 34.16 186 ALA A O 1
ATOM 1401 N N . GLN A 1 187 ? -44.482 -47.367 -27.244 1.00 34.25 187 GLN A N 1
ATOM 1402 C CA . GLN A 1 187 ? -45.805 -47.687 -26.646 1.00 34.25 187 GLN A CA 1
ATOM 1403 C C . GLN A 1 187 ? -46.147 -47.093 -25.244 1.00 34.25 187 GLN A C 1
ATOM 1405 O O . GLN A 1 187 ? -45.297 -46.976 -24.381 1.00 34.25 187 GLN A O 1
ATOM 1410 N N . THR A 1 188 ? -47.379 -46.652 -24.919 1.00 33.44 188 THR A N 1
ATOM 1411 C CA . THR A 1 188 ? -48.692 -46.761 -25.601 1.00 33.44 188 THR A CA 1
ATOM 1412 C C . THR A 1 188 ? -49.669 -45.625 -25.212 1.00 33.44 188 THR A C 1
ATOM 1414 O O . THR A 1 188 ? -49.514 -44.983 -24.182 1.00 33.44 188 THR A O 1
ATOM 1417 N N . ARG A 1 189 ? -50.705 -45.439 -26.048 1.00 36.72 189 ARG A N 1
ATOM 1418 C CA . ARG A 1 189 ? -51.960 -44.654 -25.896 1.00 36.72 189 ARG A CA 1
ATOM 1419 C C . ARG A 1 189 ? -52.430 -44.258 -24.473 1.00 36.72 189 ARG A C 1
ATOM 1421 O O . ARG A 1 189 ? -52.594 -45.128 -23.627 1.00 36.72 189 ARG A O 1
ATOM 1428 N N . SER A 1 190 ? -52.939 -43.024 -24.339 1.00 35.44 190 SER A N 1
ATOM 1429 C CA . SER A 1 190 ? -54.220 -42.740 -23.650 1.00 35.44 190 SER A CA 1
ATOM 1430 C C . SER A 1 190 ? -54.879 -41.445 -24.176 1.00 35.44 190 SER A C 1
ATOM 1432 O O . SER A 1 190 ? -54.264 -40.711 -24.950 1.00 35.44 190 SER A O 1
ATOM 1434 N N . THR A 1 191 ? -56.155 -41.219 -23.851 1.00 36.59 191 THR A N 1
ATOM 1435 C CA . THR A 1 191 ? -57.118 -40.379 -24.598 1.00 36.59 191 THR A CA 1
ATOM 1436 C C . THR A 1 191 ? -57.366 -38.965 -24.046 1.00 36.59 191 THR A C 1
ATOM 1438 O O . THR A 1 191 ? -57.212 -38.707 -22.858 1.00 36.59 191 THR A O 1
ATOM 1441 N N . SER A 1 192 ? -57.835 -38.063 -24.921 1.00 35.34 192 SER A N 1
ATOM 1442 C CA . SER A 1 192 ? -58.378 -36.719 -24.608 1.00 35.34 192 SER A CA 1
ATOM 1443 C C . SER A 1 192 ? -59.739 -36.781 -23.860 1.00 35.34 192 SER A C 1
ATOM 1445 O O . SER A 1 192 ? -60.304 -37.875 -23.783 1.00 35.34 192 SER A O 1
ATOM 1447 N N . PRO A 1 193 ? -60.302 -35.661 -23.330 1.00 54.38 193 PRO A N 1
ATOM 1448 C CA . PRO A 1 193 ? -60.942 -34.630 -24.175 1.00 54.38 193 PRO A CA 1
ATOM 1449 C C . PRO A 1 193 ? -60.760 -33.144 -23.749 1.00 54.38 193 PRO A C 1
ATOM 1451 O O . PRO A 1 193 ? -60.128 -32.812 -22.753 1.00 54.38 193 PRO A O 1
ATOM 1454 N N . ARG A 1 194 ? -61.320 -32.259 -24.591 1.00 40.72 194 ARG A N 1
ATOM 1455 C CA . ARG A 1 194 ? -61.339 -30.772 -24.586 1.00 40.72 194 ARG A CA 1
ATOM 1456 C C . ARG A 1 194 ? -62.497 -30.203 -23.719 1.00 40.72 194 ARG A C 1
ATOM 1458 O O . ARG A 1 194 ? -63.397 -30.979 -23.402 1.00 40.72 194 ARG A O 1
ATOM 1465 N N . PRO A 1 195 ? -62.530 -28.892 -23.371 1.00 54.03 195 PRO A N 1
ATOM 1466 C CA . PRO A 1 195 ? -63.089 -27.823 -24.249 1.00 54.03 195 PRO A CA 1
ATOM 1467 C C . PRO A 1 195 ? -62.190 -26.539 -24.315 1.00 54.03 195 PRO A C 1
ATOM 1469 O O . PRO A 1 195 ? -61.306 -26.410 -23.482 1.00 54.03 195 PRO A O 1
ATOM 1472 N N . THR A 1 196 ? -62.136 -25.626 -25.314 1.00 39.62 196 THR A N 1
ATOM 1473 C CA . THR A 1 196 ? -63.122 -24.748 -26.033 1.00 39.62 196 THR A CA 1
ATOM 1474 C C . THR A 1 196 ? -63.740 -23.660 -25.107 1.00 39.62 196 THR A C 1
ATOM 1476 O O . THR A 1 196 ? -64.124 -24.019 -24.005 1.00 39.62 196 THR A O 1
ATOM 1479 N N . ILE A 1 197 ? -63.864 -22.340 -25.401 1.00 34.88 197 ILE A N 1
ATOM 1480 C CA . ILE A 1 197 ? -63.956 -21.510 -26.643 1.00 34.88 197 ILE A CA 1
ATOM 1481 C C . ILE A 1 197 ? -63.265 -20.111 -26.493 1.00 34.88 197 ILE A C 1
ATOM 1483 O O . ILE A 1 197 ? -63.439 -19.475 -25.462 1.00 34.88 197 ILE A O 1
ATOM 1487 N N . GLY A 1 198 ? -62.665 -19.561 -27.574 1.00 29.62 198 GLY A N 1
ATOM 1488 C CA . GLY A 1 198 ? -62.776 -18.121 -27.961 1.00 29.62 198 GLY A CA 1
ATOM 1489 C C . GLY A 1 198 ? -61.585 -17.170 -27.697 1.00 29.62 198 GLY A C 1
ATOM 1490 O O . GLY A 1 198 ? -60.768 -17.448 -26.833 1.00 29.62 198 GLY A O 1
ATOM 1491 N N . SER A 1 199 ? -61.428 -16.016 -28.376 1.00 31.44 199 SER A N 1
ATOM 1492 C CA . SER A 1 199 ? -62.056 -15.477 -29.608 1.00 31.44 199 SER A CA 1
ATOM 1493 C C . SER A 1 199 ? -61.304 -14.213 -30.097 1.00 31.44 199 SER A C 1
ATOM 1495 O O . SER A 1 199 ? -61.012 -13.348 -29.279 1.00 31.44 199 SER A O 1
ATOM 1497 N N . GLY A 1 200 ? -61.097 -14.051 -31.416 1.00 30.12 200 GLY A N 1
ATOM 1498 C CA . GLY A 1 200 ? -60.646 -12.797 -32.061 1.00 30.12 200 GLY A CA 1
ATOM 1499 C C . GLY A 1 200 ? -59.136 -12.486 -31.969 1.00 30.12 200 GLY A C 1
ATOM 1500 O O . GLY A 1 200 ? -58.468 -12.891 -31.029 1.00 30.12 200 GLY A O 1
ATOM 1501 N N . GLY A 1 201 ? -58.521 -11.785 -32.927 1.00 29.98 201 GLY A N 1
ATOM 1502 C CA . GLY A 1 201 ? -59.033 -11.297 -34.214 1.00 29.98 201 GLY A CA 1
ATOM 1503 C C . GLY A 1 201 ? -57.882 -10.866 -35.136 1.00 29.98 201 GLY A C 1
ATOM 1504 O O . GLY A 1 201 ? -56.842 -10.405 -34.673 1.00 29.98 201 GLY A O 1
ATOM 1505 N N . THR A 1 202 ? -58.044 -11.057 -36.445 1.00 35.62 202 THR A N 1
ATOM 1506 C CA . THR A 1 202 ? -57.018 -10.783 -37.465 1.00 35.62 202 THR A CA 1
ATOM 1507 C C . THR A 1 202 ? -57.202 -9.420 -38.126 1.00 35.62 202 THR A C 1
ATOM 1509 O O . THR A 1 202 ? -58.245 -9.194 -38.734 1.00 35.62 202 THR A O 1
ATOM 1512 N N . THR A 1 203 ? -56.147 -8.607 -38.182 1.00 34.12 203 THR A N 1
ATOM 1513 C CA . THR A 1 203 ? -55.942 -7.622 -39.262 1.00 34.12 203 THR A CA 1
ATOM 1514 C C . THR A 1 203 ? -54.452 -7.449 -39.535 1.00 34.12 203 THR A C 1
ATOM 1516 O O . THR A 1 203 ? -53.694 -7.042 -38.659 1.00 34.12 203 THR A O 1
ATOM 1519 N N . SER A 1 204 ? -54.046 -7.753 -40.766 1.00 39.41 204 SER A N 1
ATOM 1520 C CA . SER A 1 204 ? -52.760 -7.349 -41.341 1.00 39.41 204 SER A CA 1
ATOM 1521 C C . SER A 1 204 ? -52.943 -6.015 -42.060 1.00 39.41 204 SER A C 1
ATOM 1523 O O . SER A 1 204 ? -54.007 -5.803 -42.639 1.00 39.41 204 SER A O 1
ATOM 1525 N N . LEU A 1 205 ? -51.919 -5.155 -42.085 1.00 32.66 205 LEU A N 1
ATOM 1526 C CA . LEU A 1 205 ? -51.757 -4.166 -43.155 1.00 32.66 205 LEU A CA 1
ATOM 1527 C C . LEU A 1 205 ? -50.310 -3.664 -43.244 1.00 32.66 205 LEU A C 1
ATOM 1529 O O . LEU A 1 205 ? -49.737 -3.170 -42.275 1.00 32.66 205 LEU A O 1
ATOM 1533 N N . LEU A 1 206 ? -49.726 -3.810 -44.435 1.00 33.25 206 LEU A N 1
ATOM 1534 C CA . LEU A 1 206 ? -48.456 -3.195 -44.811 1.00 33.25 206 LEU A CA 1
ATOM 1535 C C . LEU A 1 206 ? -48.618 -1.680 -45.002 1.00 33.25 206 LEU A C 1
ATOM 1537 O O . LEU A 1 206 ? -49.605 -1.229 -45.575 1.00 33.25 206 LEU A O 1
ATOM 1541 N N . GLY A 1 207 ? -47.534 -0.952 -44.724 1.00 28.19 207 GLY A N 1
ATOM 1542 C CA . GLY A 1 207 ? -47.110 0.167 -45.566 1.00 28.19 207 GLY A CA 1
ATOM 1543 C C . GLY A 1 207 ? -47.434 1.578 -45.074 1.00 28.19 207 GLY A C 1
ATOM 1544 O O . GLY A 1 207 ? -48.553 2.058 -45.183 1.00 28.19 207 GLY A O 1
ATOM 1545 N N . SER A 1 208 ? -46.391 2.333 -44.733 1.00 30.92 208 SER A N 1
ATOM 1546 C CA . SER A 1 208 ? -45.908 3.385 -45.644 1.00 30.92 208 SER A CA 1
ATOM 1547 C C . SER A 1 208 ? -44.558 3.933 -45.176 1.00 30.92 208 SER A C 1
ATOM 1549 O O . SER A 1 208 ? -44.353 4.213 -44.000 1.00 30.92 208 SER A O 1
ATOM 1551 N N . ILE A 1 209 ? -43.625 4.080 -46.115 1.00 39.75 209 ILE A N 1
ATOM 1552 C CA . ILE A 1 209 ? -42.381 4.823 -45.901 1.00 39.75 209 ILE A CA 1
ATOM 1553 C C . ILE A 1 209 ? -42.705 6.304 -46.107 1.00 39.75 209 ILE A C 1
ATOM 1555 O O . ILE A 1 209 ? -43.200 6.676 -47.174 1.00 39.75 209 ILE A O 1
ATOM 1559 N N . ARG A 1 210 ? -42.382 7.157 -45.132 1.00 30.91 210 ARG A N 1
ATOM 1560 C CA . ARG A 1 210 ? -42.237 8.602 -45.344 1.00 30.91 210 ARG A CA 1
ATOM 1561 C C . ARG A 1 210 ? -40.933 9.086 -44.728 1.00 30.91 210 ARG A C 1
ATOM 1563 O O . ARG A 1 210 ? -40.673 8.865 -43.551 1.00 30.91 210 ARG A O 1
ATOM 1570 N N . ASN A 1 211 ? -40.129 9.735 -45.564 1.00 38.31 211 ASN A N 1
ATOM 1571 C CA . ASN A 1 211 ? -38.993 10.533 -45.132 1.00 38.31 211 ASN A CA 1
ATOM 1572 C C . ASN A 1 211 ? -39.526 11.863 -44.600 1.00 38.31 211 ASN A C 1
ATOM 1574 O O . ASN A 1 211 ? -40.104 12.609 -45.388 1.00 38.31 211 ASN A O 1
ATOM 1578 N N . ASP A 1 212 ? -39.237 12.193 -43.346 1.00 30.12 212 ASP A N 1
ATOM 1579 C CA . ASP A 1 212 ? -39.276 13.576 -42.877 1.00 30.12 212 ASP A CA 1
ATOM 1580 C C . ASP A 1 212 ? -37.876 14.002 -42.433 1.00 30.12 212 ASP A C 1
ATOM 1582 O O . ASP A 1 212 ? -37.211 13.343 -41.632 1.00 30.12 212 ASP A O 1
ATOM 1586 N N . LYS A 1 213 ? -37.408 15.109 -43.016 1.00 37.00 213 LYS A N 1
ATOM 1587 C CA . LYS A 1 213 ? -36.142 15.746 -42.654 1.00 37.00 213 LYS A CA 1
ATOM 1588 C C . LYS A 1 213 ? -36.355 16.524 -41.360 1.00 37.00 213 LYS A C 1
ATOM 1590 O O . LYS A 1 213 ? -37.065 17.525 -41.377 1.00 37.00 213 LYS A O 1
ATOM 1595 N N . MET A 1 214 ? -35.686 16.135 -40.280 1.00 30.08 214 MET A N 1
ATOM 1596 C CA . MET A 1 214 ? -35.482 17.045 -39.153 1.00 30.08 214 MET A CA 1
ATOM 1597 C C . MET A 1 214 ? -34.153 17.776 -39.336 1.00 30.08 214 MET A C 1
ATOM 1599 O O . MET A 1 214 ? -33.091 17.157 -39.344 1.00 30.08 214 MET A O 1
ATOM 1603 N N . ASN A 1 215 ? -34.224 19.099 -39.493 1.00 35.53 215 ASN A N 1
ATOM 1604 C CA . ASN A 1 215 ? -33.078 19.965 -39.246 1.00 35.53 215 ASN A CA 1
ATOM 1605 C C . ASN A 1 215 ? -32.805 19.946 -37.740 1.00 35.53 215 ASN A C 1
ATOM 1607 O O . ASN A 1 215 ? -33.628 20.433 -36.968 1.00 35.53 215 ASN A O 1
ATOM 1611 N N . THR A 1 216 ? -31.650 19.429 -37.333 1.00 36.12 216 THR A N 1
ATOM 1612 C CA . THR A 1 216 ? -31.132 19.658 -35.983 1.00 36.12 216 THR A CA 1
ATOM 1613 C C . THR A 1 216 ? -30.238 20.888 -36.038 1.00 36.12 216 THR A C 1
ATOM 1615 O O . THR A 1 216 ? -29.081 20.799 -36.451 1.00 36.12 216 THR A O 1
ATOM 1618 N N . GLU A 1 217 ? -30.776 22.048 -35.663 1.00 31.30 217 GLU A N 1
ATOM 1619 C CA . GLU A 1 217 ? -29.942 23.218 -35.384 1.00 31.30 217 GLU A CA 1
ATOM 1620 C C . GLU A 1 217 ? -29.031 22.892 -34.194 1.00 31.30 217 GLU A C 1
ATOM 1622 O O . GLU A 1 217 ? -29.492 22.420 -33.153 1.00 31.30 217 GLU A O 1
ATOM 1627 N N . MET A 1 218 ? -27.723 23.096 -34.358 1.00 29.20 218 MET A N 1
ATOM 1628 C CA . MET A 1 218 ? -26.770 22.939 -33.262 1.00 29.20 218 MET A CA 1
ATOM 1629 C C . MET A 1 218 ? -26.881 24.148 -32.337 1.00 29.20 218 MET A C 1
ATOM 1631 O O . MET A 1 218 ? -26.347 25.213 -32.639 1.00 29.20 218 MET A O 1
ATOM 1635 N N . THR A 1 219 ? -27.548 23.983 -31.198 1.00 33.66 219 THR A N 1
ATOM 1636 C CA . THR A 1 219 ? -27.457 24.948 -30.101 1.00 33.66 219 THR A CA 1
ATOM 1637 C C . THR A 1 219 ? -26.024 24.955 -29.569 1.00 33.66 219 THR A C 1
ATOM 1639 O O . THR A 1 219 ? -25.496 23.904 -29.198 1.00 33.66 219 THR A O 1
ATOM 1642 N N . GLU A 1 220 ? -25.388 26.126 -29.522 1.00 32.19 220 GLU A N 1
ATOM 1643 C CA . GLU A 1 220 ? -24.068 26.271 -28.901 1.00 32.19 220 GLU A CA 1
ATOM 1644 C C . GLU A 1 220 ? -24.108 25.821 -27.427 1.00 32.19 220 GLU A C 1
ATOM 1646 O O . GLU A 1 220 ? -25.100 26.077 -26.732 1.00 32.19 220 GLU A O 1
ATOM 1651 N N . PRO A 1 221 ? -23.048 25.170 -26.912 1.00 32.19 221 PRO A N 1
ATOM 1652 C CA . PRO A 1 221 ? -22.991 24.785 -25.511 1.00 32.19 221 PRO A CA 1
ATOM 1653 C C . PRO A 1 221 ? -22.940 26.039 -24.631 1.00 32.19 221 PRO A C 1
ATOM 1655 O O . PRO A 1 221 ? -21.939 26.758 -24.602 1.00 32.19 221 PRO A O 1
ATOM 1658 N N . GLN A 1 222 ? -24.017 26.286 -23.883 1.00 29.84 222 GLN A N 1
ATOM 1659 C CA . GLN A 1 222 ? -24.032 27.319 -22.851 1.00 29.84 222 GLN A CA 1
ATOM 1660 C C . GLN A 1 222 ? -22.921 27.028 -21.835 1.00 29.84 222 GLN A C 1
ATOM 1662 O O . GLN A 1 222 ? -22.878 25.953 -21.234 1.00 29.84 222 GLN A O 1
ATOM 1667 N N . MET A 1 223 ? -22.010 27.987 -21.647 1.00 25.38 223 MET A N 1
ATOM 1668 C CA . MET A 1 223 ? -21.008 27.890 -20.587 1.00 25.38 223 MET A CA 1
ATOM 1669 C C . MET A 1 223 ? -21.703 27.865 -19.217 1.00 25.38 223 MET A C 1
ATOM 1671 O O . MET A 1 223 ? -22.691 28.582 -19.042 1.00 25.38 223 MET A O 1
ATOM 1675 N N . PRO A 1 224 ? -21.195 27.087 -18.243 1.00 36.19 224 PRO A N 1
ATOM 1676 C CA . PRO A 1 224 ? -21.805 27.000 -16.922 1.00 36.19 224 PRO A CA 1
ATOM 1677 C C . PRO A 1 224 ? -21.880 28.378 -16.256 1.00 36.19 224 PRO A C 1
ATOM 1679 O O . PRO A 1 224 ? -20.942 29.180 -16.341 1.00 36.19 224 PRO A O 1
ATOM 1682 N N . GLU A 1 225 ? -23.003 28.647 -15.588 1.00 38.94 225 GLU A N 1
ATOM 1683 C CA . GLU A 1 225 ? -23.195 29.881 -14.828 1.00 38.94 225 GLU A CA 1
ATOM 1684 C C . GLU A 1 225 ? -22.072 30.067 -13.800 1.00 38.94 225 GLU A C 1
ATOM 1686 O O . GLU A 1 225 ? -21.630 29.128 -13.136 1.00 38.94 225 GLU A O 1
ATOM 1691 N N . LYS A 1 226 ? -21.612 31.312 -13.647 1.00 41.84 226 LYS A N 1
ATOM 1692 C CA . LYS A 1 226 ? -20.659 31.662 -12.591 1.00 41.84 226 LYS A CA 1
ATOM 1693 C C . LYS A 1 226 ? -21.317 31.416 -11.235 1.00 41.84 226 LYS A C 1
ATOM 1695 O O . LYS A 1 226 ? -22.298 32.087 -10.921 1.00 41.84 226 LYS A O 1
ATOM 1700 N N . GLU A 1 227 ? -20.722 30.558 -10.409 1.00 40.50 227 GLU A N 1
ATOM 1701 C CA . GLU A 1 227 ? -21.099 30.425 -9.000 1.00 40.50 227 GLU A CA 1
ATOM 1702 C C . GLU A 1 227 ? -21.061 31.794 -8.299 1.00 40.50 227 GLU A C 1
ATOM 1704 O O . GLU A 1 227 ? -19.995 32.346 -8.003 1.00 40.50 227 GLU A O 1
ATOM 1709 N N . MET A 1 228 ? -22.240 32.357 -8.027 1.00 45.31 228 MET A N 1
ATOM 1710 C CA . MET A 1 228 ? -22.379 33.554 -7.206 1.00 45.31 228 MET A CA 1
ATOM 1711 C C . MET A 1 228 ? -22.435 33.150 -5.733 1.00 45.31 228 MET A C 1
ATOM 1713 O O . MET A 1 228 ? -23.392 32.530 -5.272 1.00 45.31 228 MET A O 1
ATOM 1717 N N . VAL A 1 229 ? -21.400 33.518 -4.977 1.00 48.28 229 VAL A N 1
ATOM 1718 C CA . VAL A 1 229 ? -21.271 33.149 -3.562 1.00 48.28 229 VAL A CA 1
ATOM 1719 C C . VAL A 1 229 ? -22.267 33.934 -2.702 1.00 48.28 229 VAL A C 1
ATOM 1721 O O . VAL A 1 229 ? -22.234 35.166 -2.640 1.00 48.28 229 VAL A O 1
ATOM 1724 N N . GLY A 1 230 ? -23.131 33.213 -1.985 1.00 42.25 230 GLY A N 1
ATOM 1725 C CA . GLY A 1 230 ? -24.082 33.795 -1.041 1.00 42.25 230 GLY A CA 1
ATOM 1726 C C . GLY A 1 230 ? -23.397 34.401 0.190 1.00 42.25 230 GLY A C 1
ATOM 1727 O O . GLY A 1 230 ? -22.666 33.726 0.906 1.00 42.25 230 GLY A O 1
ATOM 1728 N N . GLY A 1 231 ? -23.662 35.680 0.467 1.00 68.06 231 GLY A N 1
ATOM 1729 C CA . GLY A 1 231 ? -23.166 36.373 1.660 1.00 68.06 231 GLY A CA 1
ATOM 1730 C C . GLY A 1 231 ? -23.283 37.893 1.546 1.00 68.06 231 GLY A C 1
ATOM 1731 O O . GLY A 1 231 ? -23.509 38.427 0.461 1.00 68.06 231 GLY A O 1
ATOM 1732 N N . MET A 1 232 ? -23.121 38.611 2.662 1.00 58.22 232 MET A N 1
ATOM 1733 C CA . MET A 1 232 ? -23.247 40.079 2.676 1.00 58.22 232 MET A CA 1
ATOM 1734 C C . MET A 1 232 ? -22.168 40.764 1.812 1.00 58.22 232 MET A C 1
ATOM 1736 O O . MET A 1 232 ? -22.465 41.734 1.123 1.00 58.22 232 MET A O 1
ATOM 1740 N N . ILE A 1 233 ? -20.949 40.208 1.768 1.00 59.78 233 ILE A N 1
ATOM 1741 C CA . ILE A 1 233 ? -19.847 40.697 0.916 1.00 59.78 233 ILE A CA 1
ATOM 1742 C C . ILE A 1 233 ? -20.079 40.337 -0.563 1.00 59.78 233 ILE A C 1
ATOM 1744 O O . ILE A 1 233 ? -19.874 41.183 -1.430 1.00 59.78 233 ILE A O 1
ATOM 1748 N N . GLY A 1 234 ? -20.578 39.131 -0.866 1.00 61.34 234 GLY A N 1
ATOM 1749 C CA . GLY A 1 234 ? -20.903 38.719 -2.242 1.00 61.34 234 GLY A CA 1
ATOM 1750 C C . GLY A 1 234 ? -21.945 39.631 -2.903 1.00 61.34 234 GLY A C 1
ATOM 1751 O O . GLY A 1 234 ? -21.810 39.981 -4.071 1.00 61.34 234 GLY A O 1
ATOM 1752 N N . LYS A 1 235 ? -22.922 40.119 -2.124 1.00 74.00 235 LYS A N 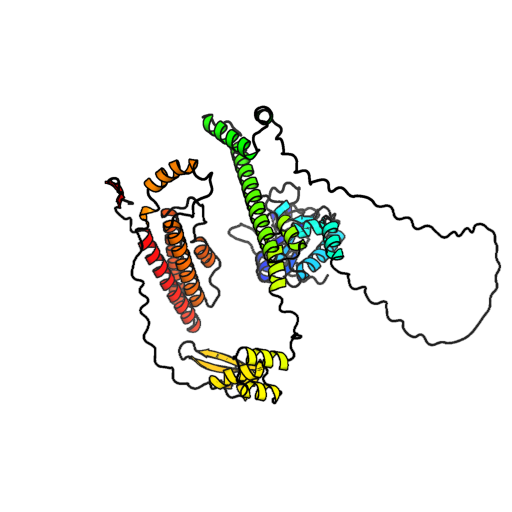1
ATOM 1753 C CA . LYS A 1 235 ? -23.911 41.115 -2.576 1.00 74.00 235 LYS A CA 1
ATOM 1754 C C . LYS A 1 235 ? -23.324 42.509 -2.838 1.00 74.00 235 LYS A C 1
ATOM 1756 O O . LYS A 1 235 ? -23.865 43.226 -3.671 1.00 74.00 235 LYS A O 1
ATOM 1761 N N . MET A 1 236 ? -22.245 42.899 -2.154 1.00 65.94 236 MET A N 1
ATOM 1762 C CA . MET A 1 236 ? -21.566 44.184 -2.391 1.00 65.94 236 MET A CA 1
ATOM 1763 C C . MET A 1 236 ? -20.613 44.145 -3.593 1.00 65.94 236 MET A C 1
ATOM 1765 O O . MET A 1 236 ? -20.347 45.183 -4.191 1.00 65.94 236 MET A O 1
ATOM 1769 N N . PHE A 1 237 ? -20.117 42.962 -3.972 1.00 79.56 237 PHE A N 1
ATOM 1770 C CA . PHE A 1 237 ? -19.128 42.806 -5.041 1.00 79.56 237 PHE A CA 1
ATOM 1771 C C . PHE A 1 237 ? -19.471 41.657 -6.014 1.00 79.56 237 PHE A C 1
ATOM 1773 O O . PHE A 1 237 ? -18.681 40.720 -6.158 1.00 79.56 237 PHE A O 1
ATOM 1780 N N . PRO A 1 238 ? -20.605 41.728 -6.743 1.00 74.06 238 PRO A N 1
ATOM 1781 C CA . PRO A 1 238 ? -21.109 40.627 -7.580 1.00 74.06 238 PRO A CA 1
ATOM 1782 C C . PRO A 1 238 ? -20.179 40.220 -8.739 1.00 74.06 238 PRO A C 1
ATOM 1784 O O . PRO A 1 238 ? -20.314 39.135 -9.293 1.00 74.06 238 PRO A O 1
ATOM 1787 N N . ASN A 1 239 ? -19.213 41.071 -9.103 1.00 83.56 239 ASN A N 1
ATOM 1788 C CA . ASN A 1 239 ? -18.259 40.824 -10.190 1.00 83.56 239 ASN A CA 1
ATOM 1789 C C . ASN A 1 239 ? -16.920 40.214 -9.728 1.00 83.56 239 ASN A C 1
ATOM 1791 O O . ASN A 1 239 ? -16.024 40.008 -10.551 1.00 83.56 239 ASN A O 1
ATOM 1795 N N . LEU A 1 240 ? -16.739 39.945 -8.430 1.00 80.12 240 LEU A N 1
ATOM 1796 C CA . LEU A 1 240 ? -15.534 39.287 -7.926 1.00 80.12 240 LEU A CA 1
ATOM 1797 C C . LEU A 1 240 ? -15.654 37.764 -8.013 1.00 80.12 240 LEU A C 1
ATOM 1799 O O . LEU A 1 240 ? -16.641 37.171 -7.594 1.00 80.12 240 LEU A O 1
ATOM 1803 N N . THR A 1 241 ? -14.597 37.113 -8.498 1.00 85.00 241 THR A N 1
ATOM 1804 C CA . THR A 1 241 ? -14.470 35.656 -8.395 1.00 85.00 241 THR A CA 1
ATOM 1805 C C . THR A 1 241 ? -14.282 35.242 -6.934 1.00 85.00 241 THR A C 1
ATOM 1807 O O . THR A 1 241 ? -13.689 35.990 -6.153 1.00 85.00 241 THR A O 1
ATOM 1810 N N . ALA A 1 242 ? -14.698 34.023 -6.573 1.00 81.50 242 ALA A N 1
ATOM 1811 C CA . ALA A 1 242 ? -14.512 33.476 -5.223 1.00 81.50 242 ALA A CA 1
ATOM 1812 C C . ALA A 1 242 ? -13.050 33.573 -4.729 1.00 81.50 242 ALA A C 1
ATOM 1814 O O . ALA A 1 242 ? -12.804 33.886 -3.569 1.00 81.50 242 ALA A O 1
ATOM 1815 N N . ASP A 1 243 ? -12.070 33.414 -5.629 1.00 79.81 243 ASP A N 1
ATOM 1816 C CA . ASP A 1 243 ? -10.648 33.565 -5.293 1.00 79.81 243 ASP A CA 1
ATOM 1817 C C . ASP A 1 243 ? -10.227 35.013 -4.994 1.00 79.81 243 ASP A C 1
ATOM 1819 O O . ASP A 1 243 ? -9.343 35.240 -4.173 1.00 79.81 243 ASP A O 1
ATOM 1823 N N . ARG A 1 244 ? -10.859 36.010 -5.629 1.00 81.25 244 ARG A N 1
ATOM 1824 C CA . ARG A 1 244 ? -10.648 37.424 -5.279 1.00 81.25 244 ARG A CA 1
ATOM 1825 C C . ARG A 1 244 ? -11.350 37.777 -3.969 1.00 81.25 244 ARG A C 1
ATOM 1827 O O . ARG A 1 244 ? -10.769 38.515 -3.181 1.00 81.25 244 ARG A O 1
ATOM 1834 N N . LEU A 1 245 ? -12.542 37.228 -3.719 1.00 83.12 245 LEU A N 1
ATOM 1835 C CA . LEU A 1 245 ? -13.265 37.401 -2.455 1.00 83.12 245 LEU A CA 1
ATOM 1836 C C . LEU A 1 245 ? -12.466 36.844 -1.270 1.00 83.12 245 LEU A C 1
ATOM 1838 O O . LEU A 1 245 ? -12.173 37.606 -0.356 1.00 83.12 245 LEU A O 1
ATOM 1842 N N . ASP A 1 246 ? -12.022 35.582 -1.317 1.00 82.94 246 ASP A N 1
ATOM 1843 C CA . ASP A 1 246 ? -11.230 34.983 -0.229 1.00 82.94 246 ASP A CA 1
ATOM 1844 C C . ASP A 1 246 ? -9.910 35.750 0.017 1.00 82.94 246 ASP A C 1
ATOM 1846 O O . ASP A 1 246 ? -9.517 35.950 1.166 1.00 82.94 246 ASP A O 1
ATOM 1850 N N . ARG A 1 247 ? -9.245 36.263 -1.033 1.00 82.31 247 ARG A N 1
ATOM 1851 C CA . ARG A 1 247 ? -8.046 37.117 -0.884 1.00 82.31 247 ARG A CA 1
ATOM 1852 C C . ARG A 1 247 ? -8.346 38.476 -0.250 1.00 82.31 247 ARG A C 1
ATOM 1854 O O . ARG A 1 247 ? -7.554 38.940 0.564 1.00 82.31 247 ARG A O 1
ATOM 1861 N N . ILE A 1 248 ? -9.460 39.115 -0.608 1.00 82.44 248 ILE A N 1
ATOM 1862 C CA . ILE A 1 248 ? -9.886 40.387 -0.004 1.00 82.44 248 ILE A CA 1
ATOM 1863 C C . ILE A 1 248 ? -10.293 40.170 1.457 1.00 82.44 248 ILE A C 1
ATOM 1865 O O . ILE A 1 248 ? -9.920 40.973 2.307 1.00 82.44 248 ILE A O 1
ATOM 1869 N N . SER A 1 249 ? -10.968 39.063 1.778 1.00 79.75 249 SER A N 1
ATOM 1870 C CA . SER A 1 249 ? -11.253 38.672 3.162 1.00 79.75 249 SER A CA 1
ATOM 1871 C C . SER A 1 249 ? -9.971 38.465 3.972 1.00 79.75 249 SER A C 1
ATOM 1873 O O . SER A 1 249 ? -9.860 39.034 5.053 1.00 79.75 249 SER A O 1
ATOM 1875 N N . LEU A 1 250 ? -8.975 37.745 3.440 1.00 81.94 250 LEU A N 1
ATOM 1876 C CA . LEU A 1 250 ? -7.669 37.584 4.095 1.00 81.94 250 LEU A CA 1
ATOM 1877 C C . LEU A 1 250 ? -6.941 38.923 4.295 1.00 81.94 250 LEU A C 1
ATOM 1879 O O . LEU A 1 250 ? -6.406 39.166 5.374 1.00 81.94 250 LEU A O 1
ATOM 1883 N N . ALA A 1 251 ? -6.955 39.809 3.295 1.00 81.06 251 ALA A N 1
ATOM 1884 C CA . ALA A 1 251 ? -6.348 41.134 3.408 1.00 81.06 251 ALA A CA 1
ATOM 1885 C C . ALA A 1 251 ? -7.038 41.987 4.489 1.00 81.06 251 ALA A C 1
ATOM 1887 O O . ALA A 1 251 ? -6.363 42.529 5.362 1.00 81.06 251 ALA A O 1
ATOM 1888 N N . LEU A 1 252 ? -8.373 42.044 4.501 1.00 76.38 252 LEU A N 1
ATOM 1889 C CA . LEU A 1 252 ? -9.139 42.775 5.518 1.00 76.38 252 LEU A CA 1
ATOM 1890 C C . LEU A 1 252 ? -8.920 42.211 6.933 1.00 76.38 252 LEU A C 1
ATOM 1892 O O . LEU A 1 252 ? -8.750 42.989 7.868 1.00 76.38 252 LEU A O 1
ATOM 1896 N N . MET A 1 253 ? -8.855 40.884 7.088 1.00 78.94 253 MET A N 1
ATOM 1897 C CA . MET A 1 253 ? -8.543 40.227 8.367 1.00 78.94 253 MET A CA 1
ATOM 1898 C C . MET A 1 253 ? -7.102 40.498 8.830 1.00 78.94 253 MET A C 1
ATOM 1900 O O . MET A 1 253 ? -6.866 40.657 10.022 1.00 78.94 253 MET A O 1
ATOM 1904 N N . SER A 1 254 ? -6.134 40.608 7.913 1.00 72.94 254 SER A N 1
ATOM 1905 C CA . SER A 1 254 ? -4.754 40.981 8.272 1.00 72.94 254 SER A CA 1
ATOM 1906 C C . SER A 1 254 ? -4.611 42.441 8.724 1.00 72.94 254 SER A C 1
ATOM 1908 O O . SER A 1 254 ? -3.717 42.757 9.505 1.00 72.94 254 SER A O 1
ATOM 1910 N N . LEU A 1 255 ? -5.504 43.327 8.270 1.00 77.31 255 LEU A N 1
ATOM 1911 C CA . LEU A 1 255 ? -5.484 44.758 8.590 1.00 77.31 255 LEU A CA 1
ATOM 1912 C C . LEU A 1 255 ? -6.245 45.115 9.876 1.00 77.31 255 LEU A C 1
ATOM 1914 O O . LEU A 1 255 ? -6.078 46.222 10.381 1.00 77.31 255 LEU A O 1
ATOM 1918 N N . SER A 1 256 ? -7.072 44.218 10.425 1.00 77.94 256 SER A N 1
ATOM 1919 C CA . SER A 1 256 ? -7.940 44.545 11.566 1.00 77.94 256 SER A CA 1
ATOM 1920 C C . SER A 1 256 ? -7.224 44.625 12.921 1.00 77.94 256 SER A C 1
ATOM 1922 O O . SER A 1 256 ? -7.868 44.976 13.906 1.00 77.94 256 SER A O 1
ATOM 1924 N N . GLY A 1 257 ? -5.925 44.306 12.996 1.00 71.31 257 GLY A N 1
ATOM 1925 C CA . GLY A 1 257 ? -5.035 44.541 14.151 1.00 71.31 257 GLY A CA 1
ATOM 1926 C C . GLY A 1 257 ? -5.313 43.731 15.428 1.00 71.31 257 GLY A C 1
ATOM 1927 O O . GLY A 1 257 ? -4.414 43.550 16.245 1.00 71.31 257 GLY A O 1
ATOM 1928 N N . TYR A 1 258 ? -6.527 43.207 15.588 1.00 63.34 258 TYR A N 1
ATOM 1929 C CA . TYR A 1 258 ? -6.990 42.468 16.757 1.00 63.34 258 TYR A CA 1
ATOM 1930 C C . TYR A 1 258 ? -7.454 41.062 16.344 1.00 63.34 258 TYR A C 1
ATOM 1932 O O . TYR A 1 258 ? -8.456 40.942 15.631 1.00 63.34 258 TYR A O 1
ATOM 1940 N N . PRO A 1 259 ? -6.770 39.985 16.779 1.00 67.31 259 PRO A N 1
ATOM 1941 C CA . PRO A 1 259 ? -7.231 38.625 16.538 1.00 67.31 259 PRO A CA 1
ATOM 1942 C C . PRO A 1 259 ? -8.464 38.343 17.403 1.00 67.31 259 PRO A C 1
ATOM 1944 O O . PRO A 1 259 ? -8.382 38.260 18.628 1.00 67.31 259 PRO A O 1
ATOM 1947 N N . THR A 1 260 ? -9.624 38.186 16.767 1.00 78.12 260 THR A N 1
ATOM 1948 C CA . THR A 1 260 ? -10.834 37.708 17.450 1.00 78.12 260 THR A CA 1
ATOM 1949 C C . THR A 1 260 ? -10.837 36.174 17.515 1.00 78.12 260 THR A C 1
ATOM 1951 O O . THR A 1 260 ? -10.405 35.525 16.556 1.00 78.12 260 THR A O 1
ATOM 1954 N N . PRO A 1 261 ? -11.322 35.554 18.611 1.00 69.06 261 PRO A N 1
ATOM 1955 C CA . PRO A 1 261 ? -11.461 34.101 18.687 1.00 69.06 261 PRO A CA 1
ATOM 1956 C C . PRO A 1 261 ? -12.284 33.558 17.510 1.00 69.06 261 PRO A C 1
ATOM 1958 O O . PRO A 1 261 ? -13.405 34.000 17.271 1.00 69.06 261 PRO A O 1
ATOM 1961 N N . GLY A 1 262 ? -11.711 32.614 16.758 1.00 78.62 262 GLY A N 1
ATOM 1962 C CA . GLY A 1 262 ? -12.298 32.058 15.531 1.00 78.62 262 GLY A CA 1
ATOM 1963 C C . GLY A 1 262 ? -11.797 32.681 14.218 1.00 78.62 262 GLY A C 1
ATOM 1964 O O . GLY A 1 262 ? -11.949 32.055 13.168 1.00 78.62 262 GLY A O 1
ATOM 1965 N N . MET A 1 263 ? -11.128 33.842 14.246 1.00 79.94 263 MET A N 1
ATOM 1966 C CA . MET A 1 263 ? -10.575 34.468 13.033 1.00 79.94 263 MET A CA 1
ATOM 1967 C C . MET A 1 263 ? -9.496 33.601 12.371 1.00 79.94 263 MET A C 1
ATOM 1969 O O . MET A 1 263 ? -9.453 33.500 11.149 1.00 79.94 263 MET A O 1
ATOM 1973 N N . GLU A 1 264 ? -8.687 32.896 13.164 1.00 74.94 264 GLU A N 1
ATOM 1974 C CA . GLU A 1 264 ? -7.677 31.957 12.664 1.00 74.94 264 GLU A CA 1
ATOM 1975 C C . GLU A 1 264 ? -8.298 30.808 11.848 1.00 74.94 264 GLU A C 1
ATOM 1977 O O . GLU A 1 264 ? -7.824 30.501 10.757 1.00 74.94 264 GLU A O 1
ATOM 1982 N N . SER A 1 265 ? -9.417 30.237 12.309 1.00 72.81 265 SER A N 1
ATOM 1983 C CA . SER A 1 265 ? -10.145 29.186 11.581 1.00 72.81 265 SER A CA 1
ATOM 1984 C C . SER A 1 265 ? -10.717 29.699 10.251 1.00 72.81 265 SER A C 1
ATOM 1986 O O . SER A 1 265 ? -10.646 29.008 9.233 1.00 72.81 265 SER A O 1
ATOM 1988 N N . LEU A 1 266 ? -11.217 30.941 10.224 1.00 77.69 266 LEU A N 1
ATOM 1989 C CA . LEU A 1 266 ? -11.672 31.590 8.990 1.00 77.69 266 LEU A CA 1
ATOM 1990 C C . LEU A 1 266 ? -10.515 31.856 8.015 1.00 77.69 266 LEU A C 1
ATOM 1992 O O . LEU A 1 266 ? -10.677 31.627 6.814 1.00 77.69 266 LEU A O 1
ATOM 1996 N N . MET A 1 267 ? -9.352 32.286 8.514 1.00 77.81 267 MET A N 1
ATOM 1997 C CA . MET A 1 267 ? -8.153 32.502 7.699 1.00 77.81 267 MET A CA 1
ATOM 1998 C C . MET A 1 267 ? -7.607 31.188 7.128 1.00 77.81 267 MET A C 1
ATOM 2000 O O . MET A 1 267 ? -7.377 31.114 5.921 1.00 77.81 267 MET A O 1
ATOM 2004 N N . GLN A 1 268 ? -7.477 30.139 7.947 1.00 77.38 268 GLN A N 1
ATOM 2005 C CA . GLN A 1 268 ? -7.075 28.801 7.498 1.00 77.38 268 GLN A CA 1
ATOM 2006 C C . GLN A 1 268 ? -8.052 28.258 6.442 1.00 77.38 268 GLN A C 1
ATOM 2008 O O . GLN A 1 268 ? -7.629 27.827 5.372 1.00 77.38 268 GLN A O 1
ATOM 2013 N N . GLY A 1 269 ? -9.365 28.371 6.676 1.00 78.88 269 GLY A N 1
ATOM 2014 C CA . GLY A 1 269 ? -10.384 27.946 5.713 1.00 78.88 269 GLY A CA 1
ATOM 2015 C C . GLY A 1 269 ? -10.358 28.731 4.393 1.00 78.88 269 GLY A C 1
ATOM 2016 O O . GLY A 1 269 ? -10.582 28.150 3.333 1.00 78.88 269 GLY A O 1
ATOM 2017 N N . ALA A 1 270 ? -10.070 30.036 4.423 1.00 79.81 270 ALA A N 1
ATOM 2018 C CA . ALA A 1 270 ? -9.918 30.849 3.213 1.00 79.81 270 ALA A CA 1
ATOM 2019 C C . ALA A 1 270 ? -8.629 30.515 2.444 1.00 79.81 270 ALA A C 1
ATOM 2021 O O . ALA A 1 270 ? -8.662 30.392 1.220 1.00 79.81 270 ALA A O 1
ATOM 2022 N N . GLN A 1 271 ? -7.509 30.312 3.147 1.00 78.19 271 GLN A N 1
ATOM 2023 C CA . GLN A 1 271 ? -6.252 29.858 2.545 1.00 78.19 271 GLN A CA 1
ATOM 2024 C C . GLN A 1 271 ? -6.403 28.475 1.900 1.00 78.19 271 GLN A C 1
ATOM 2026 O O . GLN A 1 271 ? -5.963 28.297 0.764 1.00 78.19 271 GLN A O 1
ATOM 2031 N N . GLN A 1 272 ? -7.087 27.540 2.568 1.00 74.19 272 GLN A N 1
ATOM 2032 C CA . GLN A 1 272 ? -7.374 26.209 2.034 1.00 74.19 272 GLN A CA 1
ATOM 2033 C C . GLN A 1 272 ? -8.184 26.290 0.733 1.00 74.19 272 GLN A C 1
ATOM 2035 O O . GLN A 1 272 ? -7.709 25.818 -0.293 1.00 74.19 272 GLN A O 1
ATOM 2040 N N . ARG A 1 273 ? -9.316 27.012 0.713 1.00 86.00 273 ARG A N 1
ATOM 2041 C CA . ARG A 1 273 ? -10.119 27.198 -0.516 1.00 86.00 273 ARG A CA 1
ATOM 2042 C C . ARG A 1 273 ? -9.339 27.837 -1.673 1.00 86.00 273 ARG A C 1
ATOM 2044 O O . ARG A 1 273 ? -9.611 27.543 -2.836 1.00 86.00 273 ARG A O 1
ATOM 2051 N N . ILE A 1 274 ? -8.392 28.735 -1.384 1.00 82.50 274 ILE A N 1
ATOM 2052 C CA . ILE A 1 274 ? -7.488 29.302 -2.401 1.00 82.50 274 ILE A CA 1
ATOM 2053 C C . ILE A 1 274 ? -6.504 28.235 -2.911 1.00 82.50 274 ILE A C 1
ATOM 2055 O O . ILE A 1 274 ? -6.215 28.212 -4.107 1.00 82.50 274 ILE A O 1
ATOM 2059 N N . GLY A 1 275 ? -6.000 27.362 -2.035 1.00 77.75 275 GLY A N 1
ATOM 2060 C CA . GLY A 1 275 ? -5.179 26.202 -2.391 1.00 77.75 275 GLY A CA 1
ATOM 2061 C C . GLY A 1 275 ? -5.925 25.232 -3.306 1.00 77.75 275 GLY A C 1
ATOM 2062 O O . GLY A 1 275 ? -5.504 25.039 -4.447 1.00 77.75 275 GLY A O 1
ATOM 2063 N N . ASP A 1 276 ? -7.076 24.732 -2.855 1.00 75.31 276 ASP A N 1
ATOM 2064 C CA . ASP A 1 276 ? -7.906 23.751 -3.565 1.00 75.31 276 ASP A CA 1
ATOM 2065 C C . ASP A 1 276 ? -8.225 24.223 -5.000 1.00 75.31 276 ASP A C 1
ATOM 2067 O O . ASP A 1 276 ? -7.951 23.531 -5.980 1.00 75.31 276 ASP A O 1
ATOM 2071 N N . ARG A 1 277 ? -8.692 25.473 -5.160 1.00 87.69 277 ARG A N 1
ATOM 2072 C CA . ARG A 1 277 ? -9.010 26.057 -6.482 1.00 87.69 277 ARG A CA 1
ATOM 2073 C C . ARG A 1 277 ? -7.783 26.349 -7.353 1.00 87.69 277 ARG A C 1
ATOM 2075 O O . ARG A 1 277 ? -7.922 26.503 -8.569 1.00 87.69 277 ARG A O 1
ATOM 2082 N N . ARG A 1 278 ? -6.585 26.500 -6.775 1.00 83.56 278 ARG A N 1
ATOM 2083 C CA . ARG A 1 278 ? -5.330 26.602 -7.548 1.00 83.56 278 ARG A CA 1
ATOM 2084 C C . ARG A 1 278 ? -4.903 25.234 -8.058 1.00 83.56 278 ARG A C 1
ATOM 2086 O O . ARG A 1 278 ? -4.483 25.136 -9.210 1.00 83.56 278 ARG A O 1
ATOM 2093 N N . GLU A 1 279 ? -5.021 24.205 -7.226 1.00 76.25 279 GLU A N 1
ATOM 2094 C CA . GLU A 1 279 ? -4.732 22.830 -7.617 1.00 76.25 279 GLU A CA 1
ATOM 2095 C C . GLU A 1 279 ? -5.702 22.351 -8.700 1.00 76.25 279 GLU A C 1
ATOM 2097 O O . GLU A 1 279 ? -5.256 21.875 -9.742 1.00 76.25 279 GLU A O 1
ATOM 2102 N N . GLU A 1 280 ? -7.004 22.590 -8.532 1.00 79.12 280 GLU A N 1
ATOM 2103 C CA . GLU A 1 280 ? -8.024 22.275 -9.533 1.00 79.12 280 GLU A CA 1
ATOM 2104 C C . GLU A 1 280 ? -7.704 22.924 -10.890 1.00 79.12 280 GLU A C 1
ATOM 2106 O O . GLU A 1 280 ? -7.649 22.239 -11.911 1.00 79.12 280 GLU A O 1
ATOM 2111 N N . LYS A 1 281 ? -7.378 24.224 -10.911 1.00 87.50 281 LYS A N 1
ATOM 2112 C CA . LYS A 1 281 ? -6.960 24.928 -12.138 1.00 87.50 281 LYS A CA 1
ATOM 2113 C C . LYS A 1 281 ? -5.666 24.376 -12.730 1.00 87.50 281 LYS A C 1
ATOM 2115 O O . LYS A 1 281 ? -5.556 24.276 -13.949 1.00 87.50 281 LYS A O 1
ATOM 2120 N N . SER A 1 282 ? -4.694 24.005 -11.898 1.00 85.44 282 SER A N 1
ATOM 2121 C CA . SER A 1 282 ? -3.453 23.356 -12.342 1.00 85.44 282 SER A CA 1
ATOM 2122 C C . SER A 1 282 ? -3.731 21.991 -12.982 1.00 85.44 282 SER A C 1
ATOM 2124 O O . SER A 1 282 ? -3.147 21.659 -14.016 1.00 85.44 282 SER A O 1
ATOM 2126 N N . ASN A 1 283 ? -4.659 21.219 -12.417 1.00 78.12 283 ASN A N 1
ATOM 2127 C CA . ASN A 1 283 ? -5.092 19.930 -12.948 1.00 78.12 283 ASN A CA 1
ATOM 2128 C C . ASN A 1 283 ? -5.864 20.112 -14.263 1.00 78.12 283 ASN A C 1
ATOM 2130 O O . ASN A 1 283 ? -5.501 19.496 -15.262 1.00 78.12 283 ASN A O 1
ATOM 2134 N N . GLN A 1 284 ? -6.833 21.033 -14.324 1.00 87.88 284 GLN A N 1
ATOM 2135 C CA . GLN A 1 284 ? -7.547 21.403 -15.554 1.00 87.88 284 GLN A CA 1
ATOM 2136 C C . GLN A 1 284 ? -6.589 21.872 -16.666 1.00 87.88 284 GLN A C 1
ATOM 2138 O O . GLN A 1 284 ? -6.738 21.461 -17.817 1.00 87.88 284 GLN A O 1
ATOM 2143 N N . GLN A 1 285 ? -5.563 22.672 -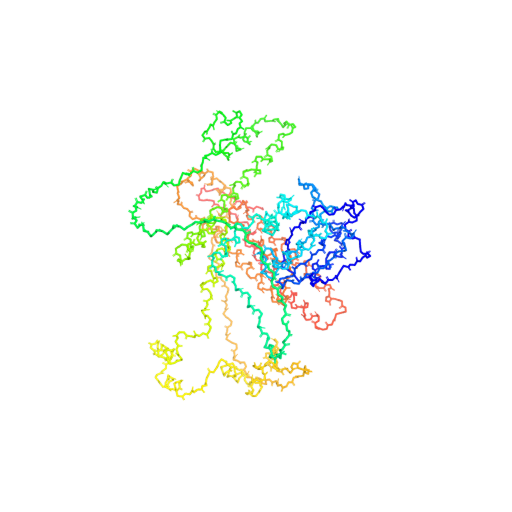16.346 1.00 92.56 285 GLN A N 1
ATOM 2144 C CA . GLN A 1 285 ? -4.543 23.105 -17.312 1.00 92.56 285 GLN A CA 1
ATOM 2145 C C . GLN A 1 285 ? -3.657 21.950 -17.799 1.00 92.56 285 GLN A C 1
ATOM 2147 O O . GLN A 1 285 ? -3.408 21.844 -19.001 1.00 92.56 285 GLN A O 1
ATOM 2152 N N . ARG A 1 286 ? -3.193 21.068 -16.902 1.00 87.81 286 ARG A N 1
ATOM 2153 C CA . ARG A 1 286 ? -2.421 19.862 -17.265 1.00 87.81 286 ARG A CA 1
ATOM 2154 C C . ARG A 1 286 ? -3.232 18.929 -18.166 1.00 87.81 286 ARG A C 1
ATOM 2156 O O . ARG A 1 286 ? -2.731 18.472 -19.192 1.00 87.81 286 ARG A O 1
ATOM 2163 N N . ASN A 1 287 ? -4.497 18.718 -17.826 1.00 87.88 287 ASN A N 1
ATOM 2164 C CA . ASN A 1 287 ? -5.443 17.910 -18.585 1.00 87.88 287 ASN A CA 1
ATOM 2165 C C . ASN A 1 287 ? -5.762 18.519 -19.960 1.00 87.88 287 ASN A C 1
ATOM 2167 O O . ASN A 1 287 ? -5.694 17.813 -20.964 1.00 87.88 287 ASN A O 1
ATOM 2171 N N . SER A 1 288 ? -5.968 19.837 -20.039 1.00 93.38 288 SER A N 1
ATOM 2172 C CA . SER A 1 288 ? -6.170 20.556 -21.308 1.00 93.38 288 SER A CA 1
ATOM 2173 C C . SER A 1 288 ? -4.950 20.463 -22.230 1.00 93.38 288 SER A C 1
ATOM 2175 O O . SER A 1 288 ? -5.099 20.098 -23.394 1.00 93.38 288 SER A O 1
ATOM 2177 N N . LYS A 1 289 ? -3.733 20.695 -21.710 1.00 95.38 289 LYS A N 1
ATOM 2178 C CA . LYS A 1 289 ? -2.480 20.512 -22.471 1.00 95.38 289 LYS A CA 1
ATOM 2179 C C . LYS A 1 289 ? -2.300 19.069 -22.944 1.00 95.38 289 LYS A C 1
ATOM 2181 O O . LYS A 1 289 ? -1.829 18.834 -24.052 1.00 95.38 289 LYS A O 1
ATOM 2186 N N . THR A 1 290 ? -2.694 18.098 -22.120 1.00 92.62 290 THR A N 1
ATOM 2187 C CA . THR A 1 290 ? -2.621 16.678 -22.483 1.00 92.62 290 THR A CA 1
ATOM 2188 C C . THR A 1 290 ? -3.617 16.337 -23.590 1.00 92.62 290 THR A C 1
ATOM 2190 O O . THR A 1 290 ? -3.244 15.670 -24.549 1.00 92.62 290 THR A O 1
ATOM 2193 N N . ALA A 1 291 ? -4.848 16.847 -23.521 1.00 95.88 291 ALA A N 1
ATOM 2194 C CA . ALA A 1 291 ? -5.845 16.698 -24.578 1.00 95.88 291 ALA A CA 1
ATOM 2195 C C . ALA A 1 291 ? -5.407 17.362 -25.896 1.00 95.88 291 ALA A C 1
ATOM 2197 O O . ALA A 1 291 ? -5.578 16.781 -26.965 1.00 95.88 291 ALA A O 1
ATOM 2198 N N . GLU A 1 292 ? -4.803 18.550 -25.831 1.00 95.69 292 GLU A N 1
ATOM 2199 C CA . GLU A 1 292 ? -4.247 19.253 -26.991 1.00 95.69 292 GLU A CA 1
ATOM 2200 C C . GLU A 1 292 ? -3.091 18.473 -27.635 1.00 95.69 292 GLU A C 1
ATOM 2202 O O . GLU A 1 292 ? -3.087 18.276 -28.849 1.00 95.69 292 GLU A O 1
ATOM 2207 N N . MET A 1 293 ? -2.160 17.952 -26.829 1.00 95.81 293 MET A N 1
ATOM 2208 C CA . MET A 1 293 ? -1.076 17.082 -27.291 1.00 95.81 293 MET A CA 1
ATOM 2209 C C . MET A 1 293 ? -1.601 15.772 -27.900 1.00 95.81 293 MET A C 1
ATOM 2211 O O . MET A 1 293 ? -1.111 15.333 -28.939 1.00 95.81 293 MET A O 1
ATOM 2215 N N . LEU A 1 294 ? -2.601 15.139 -27.283 1.00 95.81 294 LEU A N 1
ATOM 2216 C CA . LEU A 1 294 ? -3.241 13.939 -27.826 1.00 95.81 294 LEU A CA 1
ATOM 2217 C C . LEU A 1 294 ? -3.876 14.236 -29.191 1.00 95.81 294 LEU A C 1
ATOM 2219 O O . LEU A 1 294 ? -3.619 13.517 -30.157 1.00 95.81 294 LEU A O 1
ATOM 2223 N N . ARG A 1 295 ? -4.623 15.340 -29.299 1.00 97.69 295 ARG A N 1
ATOM 2224 C CA . ARG A 1 295 ? -5.245 15.795 -30.549 1.00 97.69 295 ARG A CA 1
ATOM 2225 C C . ARG A 1 295 ? -4.201 16.088 -31.632 1.00 97.69 295 ARG A C 1
ATOM 2227 O O . ARG A 1 295 ? -4.349 15.608 -32.751 1.00 97.69 295 ARG A O 1
ATOM 2234 N N . SER A 1 296 ? -3.129 16.817 -31.310 1.00 94.94 296 SER A N 1
ATOM 2235 C CA . SER A 1 296 ? -2.089 17.189 -32.283 1.00 94.94 296 SER A CA 1
ATOM 2236 C C . SER A 1 296 ? -1.266 16.002 -32.790 1.00 94.94 296 SER A C 1
ATOM 2238 O O . SER A 1 296 ? -0.772 16.037 -33.914 1.00 94.94 296 SER A O 1
ATOM 2240 N N . ASN A 1 297 ? -1.168 14.923 -32.009 1.00 94.69 297 ASN A N 1
ATOM 2241 C CA . ASN A 1 297 ? -0.490 13.692 -32.416 1.00 94.69 297 ASN A CA 1
ATOM 2242 C C . ASN A 1 297 ? -1.426 12.650 -33.077 1.00 94.69 297 ASN A C 1
ATOM 2244 O O . ASN A 1 297 ? -0.981 11.548 -33.418 1.00 94.69 297 ASN A O 1
ATOM 2248 N N . GLY A 1 298 ? -2.707 12.979 -33.286 1.00 95.56 298 GLY A N 1
ATOM 2249 C CA . GLY A 1 298 ? -3.683 12.091 -33.925 1.00 95.56 298 GLY A CA 1
ATOM 2250 C C . GLY A 1 298 ? -4.156 10.940 -33.031 1.00 95.56 298 GLY A C 1
ATOM 2251 O O . GLY A 1 298 ? -4.375 9.829 -33.517 1.00 95.56 298 GLY A O 1
ATOM 2252 N N . ALA A 1 299 ? -4.279 11.172 -31.722 1.00 95.88 299 ALA A N 1
ATOM 2253 C CA . ALA A 1 299 ? -4.964 10.246 -30.828 1.00 95.88 299 ALA A CA 1
ATOM 2254 C C . ALA A 1 299 ? -6.473 10.183 -31.152 1.00 95.88 299 ALA A C 1
ATOM 2256 O O . ALA A 1 299 ? -7.054 11.209 -31.506 1.00 95.88 299 ALA A O 1
ATOM 2257 N N . PRO A 1 300 ? -7.132 9.021 -30.983 1.00 93.94 300 PRO A N 1
ATOM 2258 C CA . PRO A 1 300 ? -8.587 8.915 -31.079 1.00 93.94 300 PRO A CA 1
ATOM 2259 C C . PRO A 1 300 ? -9.329 9.891 -30.153 1.00 93.94 300 PRO A C 1
ATOM 2261 O O . PRO A 1 300 ? -8.924 10.083 -29.003 1.00 93.94 300 PRO A O 1
ATOM 2264 N N . ASP A 1 301 ? -10.464 10.426 -30.613 1.00 93.44 301 ASP A N 1
ATOM 2265 C CA . ASP A 1 301 ? -11.235 11.454 -29.894 1.00 93.44 301 ASP A CA 1
ATOM 2266 C C . ASP A 1 301 ? -11.632 11.045 -28.469 1.00 93.44 301 ASP A C 1
ATOM 2268 O O . ASP A 1 301 ? -11.630 11.881 -27.569 1.00 93.44 301 ASP A O 1
ATOM 2272 N N . TYR A 1 302 ? -11.888 9.756 -28.219 1.00 92.56 302 TYR A N 1
ATOM 2273 C CA . TYR A 1 302 ? -12.223 9.270 -26.876 1.00 92.56 302 TYR A CA 1
ATOM 2274 C C . TYR A 1 302 ? -11.071 9.446 -25.866 1.00 92.56 302 TYR A C 1
ATOM 2276 O O . TYR A 1 302 ? -11.331 9.651 -24.683 1.00 92.56 302 TYR A O 1
ATOM 2284 N N . LEU A 1 303 ? -9.803 9.426 -26.306 1.00 90.06 303 LEU A N 1
ATOM 2285 C CA . LEU A 1 303 ? -8.647 9.724 -25.445 1.00 90.06 303 LEU A CA 1
ATOM 2286 C C . LEU A 1 303 ? -8.502 11.226 -25.209 1.00 90.06 303 LEU A C 1
ATOM 2288 O O . LEU A 1 303 ? -8.192 11.648 -24.098 1.00 90.06 303 LEU A O 1
ATOM 2292 N N . VAL A 1 304 ? -8.762 12.037 -26.237 1.00 95.88 304 VAL A N 1
ATOM 2293 C CA . VAL A 1 304 ? -8.790 13.500 -26.118 1.00 95.88 304 VAL A CA 1
ATOM 2294 C C . VAL A 1 304 ? -9.875 13.919 -25.119 1.00 95.88 304 VAL A C 1
ATOM 2296 O O . VAL A 1 304 ? -9.610 14.714 -24.220 1.00 95.88 304 VAL A O 1
ATOM 2299 N N . GLN A 1 305 ? -11.069 13.329 -25.214 1.00 88.81 305 GLN A N 1
ATOM 2300 C CA . GLN A 1 305 ? -12.184 13.583 -24.306 1.00 88.81 305 GLN A CA 1
ATOM 2301 C C . GLN A 1 305 ? -11.917 13.048 -22.891 1.00 88.81 305 GLN A C 1
ATOM 2303 O O . GLN A 1 305 ? -12.173 13.760 -21.924 1.00 88.81 305 GLN A O 1
ATOM 2308 N N . ALA A 1 306 ? -11.326 11.855 -22.742 1.00 81.88 306 ALA A N 1
ATOM 2309 C CA . ALA A 1 306 ? -10.901 11.344 -21.436 1.00 81.88 306 ALA A CA 1
ATOM 2310 C C . ALA A 1 306 ? -9.885 12.280 -20.757 1.00 81.88 306 ALA A C 1
ATOM 2312 O O . ALA A 1 306 ? -10.024 12.580 -19.571 1.00 81.88 306 ALA A O 1
ATOM 2313 N N . ALA A 1 307 ? -8.912 12.807 -21.508 1.00 91.50 307 ALA A N 1
ATOM 2314 C CA . ALA A 1 307 ? -7.976 13.799 -20.991 1.00 91.50 307 ALA A CA 1
ATOM 2315 C C . ALA A 1 307 ? -8.684 15.093 -20.558 1.00 91.50 307 ALA A C 1
ATOM 2317 O O . ALA A 1 307 ? -8.416 15.574 -19.460 1.00 91.50 307 ALA A O 1
ATOM 2318 N N . MET A 1 308 ? -9.625 15.622 -21.354 1.00 90.75 308 MET A N 1
ATOM 2319 C CA . MET A 1 308 ? -10.427 16.799 -20.972 1.00 90.75 308 MET A CA 1
ATOM 2320 C C . MET A 1 308 ? -11.281 16.556 -19.716 1.00 90.75 308 MET A C 1
ATOM 2322 O O . MET A 1 308 ? -11.407 17.455 -18.890 1.00 90.75 308 MET A O 1
ATOM 2326 N N . ASN A 1 309 ? -11.791 15.336 -19.529 1.00 85.31 309 ASN A N 1
ATOM 2327 C CA . ASN A 1 309 ? -12.636 14.937 -18.397 1.00 85.31 309 ASN A CA 1
ATOM 2328 C C . ASN A 1 309 ? -11.859 14.608 -17.104 1.00 85.31 309 ASN A C 1
ATOM 2330 O O . ASN A 1 309 ? -12.437 14.055 -16.173 1.00 85.31 309 ASN A O 1
ATOM 2334 N N . GLY A 1 310 ? -10.561 14.916 -17.028 1.00 81.00 310 GLY A N 1
ATOM 2335 C CA . GLY A 1 310 ? -9.756 14.733 -15.814 1.00 81.00 310 GLY A CA 1
ATOM 2336 C C . GLY A 1 310 ? -8.662 13.664 -15.909 1.00 81.00 310 GLY A C 1
ATOM 2337 O O . GLY A 1 310 ? -7.729 13.682 -15.109 1.00 81.00 310 GLY A O 1
ATOM 2338 N N . TYR A 1 311 ? -8.729 12.768 -16.897 1.00 85.94 311 TYR A N 1
ATOM 2339 C CA . TYR A 1 311 ? -7.918 11.545 -16.968 1.00 85.94 311 TYR A CA 1
ATOM 2340 C C . TYR A 1 311 ? -6.665 11.686 -17.851 1.00 85.94 311 TYR A C 1
ATOM 2342 O O . TYR A 1 311 ? -6.295 10.750 -18.563 1.00 85.94 311 TYR A O 1
ATOM 2350 N N . GLY A 1 312 ? -5.999 12.848 -17.840 1.00 86.31 312 GLY A N 1
ATOM 2351 C CA . GLY A 1 312 ? -4.889 13.158 -18.752 1.00 86.31 312 GLY A CA 1
ATOM 2352 C C . GLY A 1 312 ? -3.765 12.114 -18.754 1.00 86.31 312 GLY A C 1
ATOM 2353 O O . GLY A 1 312 ? -3.377 11.629 -19.816 1.00 86.31 312 GLY A O 1
ATOM 2354 N N . SER A 1 313 ? -3.279 11.706 -17.579 1.00 77.94 313 SER A N 1
ATOM 2355 C CA . SER A 1 313 ? -2.204 10.709 -17.446 1.00 77.94 313 SER A CA 1
ATOM 2356 C C . SER A 1 313 ? -2.591 9.331 -17.996 1.00 77.94 313 SER A C 1
ATOM 2358 O O . SER A 1 313 ? -1.809 8.718 -18.725 1.00 77.94 313 SER A O 1
ATOM 2360 N N . ALA A 1 314 ? -3.806 8.859 -17.704 1.00 76.75 314 ALA A N 1
ATOM 2361 C CA . ALA A 1 314 ? -4.316 7.579 -18.189 1.00 76.75 314 ALA A CA 1
ATOM 2362 C C . ALA A 1 314 ? -4.533 7.595 -19.711 1.00 76.75 314 ALA A C 1
ATOM 2364 O O . ALA A 1 314 ? -4.094 6.677 -20.405 1.00 76.75 314 ALA A O 1
ATOM 2365 N N . ALA A 1 315 ? -5.129 8.667 -20.243 1.00 86.19 315 ALA A N 1
ATOM 2366 C CA . ALA A 1 315 ? -5.330 8.851 -21.678 1.00 86.19 315 ALA A CA 1
ATOM 2367 C C . ALA A 1 315 ? -3.997 8.911 -22.446 1.00 86.19 315 ALA A C 1
ATOM 2369 O O . ALA A 1 315 ? -3.861 8.292 -23.504 1.00 86.19 315 ALA A O 1
ATOM 2370 N N . LEU A 1 316 ? -2.988 9.592 -21.889 1.00 88.75 316 LEU A N 1
ATOM 2371 C CA . LEU A 1 316 ? -1.632 9.623 -22.436 1.00 88.75 316 LEU A CA 1
ATOM 2372 C C . LEU A 1 316 ? -0.959 8.247 -22.396 1.00 88.75 316 LEU A C 1
ATOM 2374 O O . LEU A 1 316 ? -0.403 7.817 -23.403 1.00 88.75 316 LEU A O 1
ATOM 2378 N N . SER A 1 317 ? -1.036 7.534 -21.270 1.00 81.50 317 SER A N 1
ATOM 2379 C CA . SER A 1 317 ? -0.487 6.179 -21.146 1.00 81.50 317 SER A CA 1
ATOM 2380 C C . SER A 1 317 ? -1.118 5.228 -22.170 1.00 81.50 317 SER A C 1
ATOM 2382 O O . SER A 1 317 ? -0.406 4.561 -22.921 1.00 81.50 317 SER A O 1
ATOM 2384 N N . GLN A 1 318 ? -2.448 5.240 -22.302 1.00 83.44 318 GLN A N 1
ATOM 2385 C CA . GLN A 1 318 ? -3.162 4.427 -23.288 1.00 83.44 318 GLN A CA 1
ATOM 2386 C C . GLN A 1 318 ? -2.800 4.813 -24.731 1.00 83.44 318 GLN A C 1
ATOM 2388 O O . GLN A 1 318 ? -2.623 3.938 -25.578 1.00 83.44 318 GLN A O 1
ATOM 2393 N N . TYR A 1 319 ? -2.623 6.103 -25.023 1.00 94.31 319 TYR A N 1
ATOM 2394 C CA . TYR A 1 319 ? -2.143 6.561 -26.326 1.00 94.31 319 TYR A CA 1
ATOM 2395 C C . TYR A 1 319 ? -0.718 6.069 -26.632 1.00 94.31 319 TYR A C 1
ATOM 2397 O O . TYR A 1 319 ? -0.461 5.552 -27.722 1.00 94.31 319 TYR A O 1
ATOM 2405 N N . MET A 1 320 ? 0.191 6.141 -25.657 1.00 87.88 320 MET A N 1
ATOM 2406 C CA . MET A 1 320 ? 1.552 5.610 -25.781 1.00 87.88 320 MET A CA 1
ATOM 2407 C C . MET A 1 320 ? 1.561 4.083 -25.914 1.00 87.88 320 MET A C 1
ATOM 2409 O O . MET A 1 320 ? 2.394 3.553 -26.640 1.00 87.88 320 MET A O 1
ATOM 2413 N N . GLN A 1 321 ? 0.606 3.363 -25.319 1.00 82.94 321 GLN A N 1
ATOM 2414 C CA . GLN A 1 321 ? 0.407 1.928 -25.560 1.00 82.94 321 GLN A CA 1
ATOM 2415 C C . GLN A 1 321 ? -0.136 1.636 -26.967 1.00 82.94 321 GLN A C 1
ATOM 2417 O O . GLN A 1 321 ? 0.250 0.638 -27.566 1.00 82.94 321 GLN A O 1
ATOM 2422 N N . ILE A 1 322 ? -0.994 2.493 -27.532 1.00 82.56 322 ILE A N 1
ATOM 2423 C CA . ILE A 1 322 ? -1.492 2.349 -28.912 1.00 82.56 322 ILE A CA 1
ATOM 2424 C C . ILE A 1 322 ? -0.375 2.617 -29.931 1.00 82.56 322 ILE A C 1
ATOM 2426 O O . ILE A 1 322 ? -0.253 1.873 -30.900 1.00 82.56 322 ILE A O 1
ATOM 2430 N N . LYS A 1 323 ? 0.475 3.628 -29.704 1.00 86.06 323 LYS A N 1
ATOM 2431 C CA . LYS A 1 323 ? 1.672 3.886 -30.530 1.00 86.06 323 LYS A CA 1
ATOM 2432 C C . LYS A 1 323 ? 2.806 2.881 -30.285 1.00 86.06 323 LYS A C 1
ATOM 2434 O O . LYS A 1 323 ? 3.553 2.575 -31.207 1.00 86.06 323 LYS A O 1
ATOM 2439 N N . GLY A 1 324 ? 2.941 2.390 -29.053 1.00 72.12 324 GLY A N 1
ATOM 2440 C CA . GLY A 1 324 ? 3.982 1.460 -28.605 1.00 72.12 324 GLY A CA 1
ATOM 2441 C C . GLY A 1 324 ? 3.669 -0.012 -28.877 1.00 72.12 324 GLY A C 1
ATOM 2442 O O . GLY A 1 324 ? 4.590 -0.827 -28.956 1.00 72.12 324 GLY A O 1
ATOM 2443 N N . ARG A 1 325 ? 2.394 -0.360 -29.103 1.00 46.81 325 ARG A N 1
ATOM 2444 C CA . ARG A 1 325 ? 2.000 -1.618 -29.742 1.00 46.81 325 ARG A CA 1
ATOM 2445 C C . ARG A 1 325 ? 2.545 -1.641 -31.167 1.00 46.81 325 ARG A C 1
ATOM 2447 O O . ARG A 1 325 ? 1.877 -1.253 -32.123 1.00 46.81 325 ARG A O 1
ATOM 2454 N N . LYS A 1 326 ? 3.748 -2.204 -31.315 1.00 42.66 326 LYS A N 1
ATOM 2455 C CA . LYS A 1 326 ? 4.080 -2.941 -32.536 1.00 42.66 326 LYS A CA 1
ATOM 2456 C C . LYS A 1 326 ? 2.924 -3.927 -32.773 1.00 42.66 326 LYS A C 1
ATOM 2458 O O . LYS A 1 326 ? 2.556 -4.615 -31.818 1.00 42.66 326 LYS A O 1
ATOM 2463 N N . PRO A 1 327 ? 2.313 -3.959 -33.970 1.00 37.03 327 PRO A N 1
ATOM 2464 C CA . PRO A 1 327 ? 1.228 -4.891 -34.244 1.00 37.03 327 PRO A CA 1
ATOM 2465 C C . PRO A 1 327 ? 1.708 -6.325 -33.999 1.00 37.03 327 PRO A C 1
ATOM 2467 O O . PRO A 1 327 ? 2.886 -6.622 -34.217 1.00 37.03 327 PRO A O 1
ATOM 2470 N N . ASP A 1 328 ? 0.799 -7.185 -33.530 1.00 38.47 328 ASP A N 1
ATOM 2471 C CA . ASP A 1 328 ? 1.093 -8.587 -33.221 1.00 38.47 328 ASP A CA 1
ATOM 2472 C C . ASP A 1 328 ? 1.843 -9.264 -34.373 1.00 38.47 328 ASP A C 1
ATOM 2474 O O . ASP A 1 328 ? 1.595 -8.966 -35.543 1.00 38.47 328 ASP A O 1
ATOM 2478 N N . ALA A 1 329 ? 2.766 -10.170 -34.034 1.00 38.41 329 ALA A N 1
ATOM 2479 C CA . ALA A 1 329 ? 3.823 -10.675 -34.911 1.00 38.41 329 ALA A CA 1
ATOM 2480 C C . ALA A 1 329 ? 3.347 -11.566 -36.083 1.00 38.41 329 ALA A C 1
ATOM 2482 O O . ALA A 1 329 ? 3.699 -12.738 -36.203 1.00 38.41 329 ALA A O 1
ATOM 2483 N N . ARG A 1 330 ? 2.608 -10.967 -37.017 1.00 39.97 330 ARG A N 1
ATOM 2484 C CA . ARG A 1 330 ? 2.687 -11.246 -38.448 1.00 39.97 330 ARG A CA 1
ATOM 2485 C C . ARG A 1 330 ? 3.213 -9.978 -39.098 1.00 39.97 330 ARG A C 1
ATOM 2487 O O . ARG A 1 330 ? 2.516 -8.967 -39.153 1.00 39.97 330 ARG A O 1
ATOM 2494 N N . THR A 1 331 ? 4.459 -10.012 -39.556 1.00 37.97 331 THR A N 1
ATOM 2495 C CA . THR A 1 331 ? 5.038 -8.893 -40.296 1.00 37.97 331 THR A CA 1
ATOM 2496 C C . THR A 1 331 ? 4.170 -8.602 -41.531 1.00 37.97 331 THR A C 1
ATOM 2498 O O . THR A 1 331 ? 3.860 -9.528 -42.281 1.00 37.97 331 THR A O 1
ATOM 2501 N N . PRO A 1 332 ? 3.782 -7.338 -41.801 1.00 43.09 332 PRO A N 1
ATOM 2502 C CA . PRO A 1 332 ? 3.058 -6.990 -43.032 1.00 43.09 332 PRO A CA 1
ATOM 2503 C C . PRO A 1 332 ? 3.940 -7.129 -44.286 1.00 43.09 332 PRO A C 1
ATOM 2505 O O . PRO A 1 332 ? 3.463 -7.011 -45.410 1.00 43.09 332 PRO A O 1
ATOM 2508 N N . TYR A 1 333 ? 5.229 -7.398 -44.083 1.00 52.91 333 TYR A N 1
ATOM 2509 C CA . TYR A 1 333 ? 6.201 -7.748 -45.098 1.00 52.91 333 TYR A CA 1
ATOM 2510 C C . TYR A 1 333 ? 6.614 -9.208 -44.900 1.00 52.91 333 TYR A C 1
ATOM 2512 O O . TYR A 1 333 ? 7.094 -9.579 -43.829 1.00 52.91 333 TYR A O 1
ATOM 2520 N N . SER A 1 334 ? 6.467 -10.022 -45.946 1.00 70.50 334 SER A N 1
ATOM 2521 C CA . SER A 1 334 ? 7.220 -11.275 -46.085 1.00 70.50 334 SER A CA 1
ATOM 2522 C C . SER A 1 334 ? 8.722 -10.997 -45.967 1.00 70.50 334 SER A C 1
ATOM 2524 O O . SER A 1 334 ? 9.153 -9.904 -46.344 1.00 70.50 334 SER A O 1
ATOM 2526 N N . ASP A 1 335 ? 9.532 -11.979 -45.569 1.00 70.62 335 ASP A N 1
ATOM 2527 C CA . ASP A 1 335 ? 10.992 -11.814 -45.449 1.00 70.62 335 ASP A CA 1
ATOM 2528 C C . ASP A 1 335 ? 11.625 -11.244 -46.731 1.00 70.62 335 ASP A C 1
ATOM 2530 O O . ASP A 1 335 ? 12.458 -10.341 -46.677 1.00 70.62 335 ASP A O 1
ATOM 2534 N N . GLN A 1 336 ? 11.111 -11.657 -47.894 1.00 72.25 336 GLN A N 1
ATOM 2535 C CA . GLN A 1 336 ? 11.468 -11.127 -49.215 1.00 72.25 336 GLN A CA 1
ATOM 2536 C C . GLN A 1 336 ? 11.280 -9.604 -49.340 1.00 72.25 336 GLN A C 1
ATOM 2538 O O . GLN A 1 336 ? 12.120 -8.915 -49.912 1.00 72.25 336 GLN A O 1
ATOM 2543 N N . ALA A 1 337 ? 10.195 -9.060 -48.788 1.00 73.44 337 ALA A N 1
ATOM 2544 C CA . ALA A 1 337 ? 9.879 -7.636 -48.847 1.00 73.44 337 ALA A CA 1
ATOM 2545 C C . ALA A 1 337 ? 10.696 -6.818 -47.832 1.00 73.44 337 ALA A C 1
ATOM 2547 O O . ALA A 1 337 ? 11.023 -5.665 -48.111 1.00 73.44 337 ALA A O 1
ATOM 2548 N N . LYS A 1 338 ? 11.105 -7.424 -46.705 1.00 76.19 338 LYS A N 1
ATOM 2549 C CA . LYS A 1 338 ? 12.106 -6.828 -45.809 1.00 76.19 338 LYS A CA 1
ATOM 2550 C C . LYS A 1 338 ? 13.481 -6.782 -46.484 1.00 76.19 338 LYS A C 1
ATOM 2552 O O . LYS A 1 338 ? 14.078 -5.713 -46.543 1.00 76.19 338 LYS A O 1
ATOM 2557 N N . ILE A 1 339 ? 13.939 -7.892 -47.068 1.00 79.75 339 ILE A N 1
ATOM 2558 C CA . ILE A 1 339 ? 15.201 -7.965 -47.827 1.00 79.75 339 ILE A CA 1
ATOM 2559 C C . ILE A 1 339 ? 15.202 -6.936 -48.974 1.00 79.75 339 ILE A C 1
ATOM 2561 O O . ILE A 1 339 ? 16.163 -6.188 -49.136 1.00 79.75 339 ILE A O 1
ATOM 2565 N N . ALA A 1 340 ? 14.092 -6.804 -49.707 1.00 77.50 340 ALA A N 1
ATOM 2566 C CA . ALA A 1 340 ? 13.917 -5.800 -50.763 1.00 77.50 340 ALA A CA 1
ATOM 2567 C C . ALA A 1 340 ? 13.780 -4.344 -50.262 1.00 77.50 340 ALA A C 1
ATOM 2569 O O . ALA A 1 340 ? 13.790 -3.415 -51.077 1.00 77.50 340 ALA A O 1
ATOM 2570 N N . SER A 1 341 ? 13.616 -4.121 -48.954 1.00 78.75 341 SER A N 1
ATOM 2571 C CA . SER A 1 341 ? 13.699 -2.797 -48.324 1.00 78.75 341 SER A CA 1
ATOM 2572 C C . SER A 1 341 ? 15.123 -2.511 -47.853 1.00 78.75 341 SER A C 1
ATOM 2574 O O . SER A 1 341 ? 15.656 -1.449 -48.157 1.00 78.75 341 SER A O 1
ATOM 2576 N N . ASP A 1 342 ? 15.761 -3.464 -47.171 1.00 79.88 342 ASP A N 1
ATOM 2577 C CA . ASP A 1 342 ? 17.134 -3.332 -46.675 1.00 79.88 342 ASP A CA 1
ATOM 2578 C C . ASP A 1 342 ? 18.124 -3.129 -47.839 1.00 79.88 342 ASP A C 1
ATOM 2580 O O . ASP A 1 342 ? 18.990 -2.258 -47.771 1.00 79.88 342 ASP A O 1
ATOM 2584 N N . LEU A 1 343 ? 17.938 -3.854 -48.952 1.00 88.94 343 LEU A N 1
ATOM 2585 C CA . LEU A 1 343 ? 18.710 -3.682 -50.188 1.00 88.94 343 LEU A CA 1
ATOM 2586 C C . LEU A 1 343 ? 18.495 -2.294 -50.818 1.00 88.94 343 LEU A C 1
ATOM 2588 O O . LEU A 1 343 ? 19.434 -1.669 -51.301 1.00 88.94 343 LEU A O 1
ATOM 2592 N N . ARG A 1 344 ? 17.258 -1.783 -50.789 1.00 84.19 344 ARG A N 1
ATOM 2593 C CA . ARG A 1 344 ? 16.892 -0.475 -51.366 1.00 84.19 344 ARG A CA 1
ATOM 2594 C C . ARG A 1 344 ? 17.428 0.699 -50.546 1.00 84.19 344 ARG A C 1
ATOM 2596 O O . ARG A 1 344 ? 17.704 1.753 -51.106 1.00 84.19 344 ARG A O 1
ATOM 2603 N N . ASN A 1 345 ? 17.594 0.491 -49.242 1.00 80.31 345 ASN A N 1
ATOM 2604 C CA . ASN A 1 345 ? 18.184 1.446 -48.307 1.00 80.31 345 ASN A CA 1
ATOM 2605 C C . ASN A 1 345 ? 19.721 1.332 -48.224 1.00 80.31 345 ASN A C 1
ATOM 2607 O O . ASN A 1 345 ? 20.339 2.066 -47.456 1.00 80.31 345 ASN A O 1
ATOM 2611 N N . GLY A 1 346 ? 20.343 0.415 -48.980 1.00 85.31 346 GLY A N 1
ATOM 2612 C CA . GLY A 1 346 ? 21.794 0.194 -48.973 1.00 85.31 346 GLY A CA 1
ATOM 2613 C C . GLY A 1 346 ? 22.335 -0.448 -47.690 1.00 85.31 346 GLY A C 1
ATOM 2614 O O . GLY A 1 346 ? 23.526 -0.343 -47.415 1.00 85.31 346 GLY A O 1
ATOM 2615 N N . TRP A 1 347 ? 21.480 -1.088 -46.885 1.00 76.56 347 TRP A N 1
ATOM 2616 C CA . TRP A 1 347 ? 21.867 -1.726 -45.618 1.00 76.56 347 TRP A CA 1
ATOM 2617 C C . TRP A 1 347 ? 22.445 -3.133 -45.802 1.00 76.56 347 TRP A C 1
ATOM 2619 O O . TRP A 1 347 ? 23.123 -3.637 -44.909 1.00 76.56 347 TRP A O 1
ATOM 2629 N N . ILE A 1 348 ? 22.171 -3.761 -46.948 1.00 85.38 348 ILE A N 1
ATOM 2630 C CA . ILE A 1 348 ? 22.754 -5.034 -47.384 1.00 85.38 348 ILE A CA 1
ATOM 2631 C C . ILE A 1 348 ? 23.132 -4.944 -48.866 1.00 85.38 348 ILE A C 1
ATOM 2633 O O . ILE A 1 348 ? 22.483 -4.224 -49.628 1.00 85.38 348 ILE A O 1
ATOM 2637 N N . THR A 1 349 ? 24.161 -5.679 -49.286 1.00 89.94 349 THR A N 1
ATOM 2638 C CA . THR A 1 349 ? 24.557 -5.760 -50.704 1.00 89.94 349 THR A CA 1
ATOM 2639 C C . THR A 1 349 ? 23.617 -6.680 -51.502 1.00 89.94 349 THR A C 1
ATOM 2641 O O . THR A 1 349 ? 22.900 -7.493 -50.904 1.00 89.94 349 THR A O 1
ATOM 2644 N N . PRO A 1 350 ? 23.611 -6.615 -52.850 1.00 90.94 350 PRO A N 1
ATOM 2645 C CA . PRO A 1 350 ? 22.863 -7.559 -53.684 1.00 90.94 350 PRO A CA 1
ATOM 2646 C C . PRO A 1 350 ? 23.200 -9.029 -53.389 1.00 90.94 350 PRO A C 1
ATOM 2648 O O . PRO A 1 350 ? 22.299 -9.861 -53.323 1.00 90.94 350 PRO A O 1
ATOM 2651 N N . GLU A 1 351 ? 24.470 -9.347 -53.127 1.00 81.81 351 GLU A N 1
ATOM 2652 C CA . GLU A 1 351 ? 24.930 -10.698 -52.787 1.00 81.81 351 GLU A CA 1
ATOM 2653 C C . GLU A 1 351 ? 24.382 -11.153 -51.429 1.00 81.81 351 GLU A C 1
ATOM 2655 O O . GLU A 1 351 ? 23.920 -12.285 -51.297 1.00 81.81 351 GLU A O 1
ATOM 2660 N N . GLN A 1 352 ? 24.373 -10.266 -50.427 1.00 76.50 352 GLN A N 1
ATOM 2661 C CA . GLN A 1 352 ? 23.796 -10.546 -49.107 1.00 76.50 352 GLN A CA 1
ATOM 2662 C C . GLN A 1 352 ? 22.276 -10.737 -49.180 1.00 76.50 352 GLN A C 1
ATOM 2664 O O . GLN A 1 352 ? 21.735 -11.639 -48.542 1.00 76.50 352 GLN A O 1
ATOM 2669 N N . ALA A 1 353 ? 21.583 -9.934 -49.993 1.00 85.06 353 ALA A N 1
ATOM 2670 C CA . ALA A 1 353 ? 20.161 -10.113 -50.267 1.00 85.06 353 ALA A CA 1
ATOM 2671 C C . ALA A 1 353 ? 19.886 -11.458 -50.962 1.00 85.06 353 ALA A C 1
ATOM 2673 O O . ALA A 1 353 ? 18.959 -12.172 -50.584 1.00 85.06 353 ALA A O 1
ATOM 2674 N N . GLN A 1 354 ? 20.718 -11.845 -51.931 1.00 82.12 354 GLN A N 1
ATOM 2675 C CA . GLN A 1 354 ? 20.584 -13.113 -52.645 1.00 82.12 354 GLN A CA 1
ATOM 2676 C C . GLN A 1 354 ? 20.903 -14.326 -51.753 1.00 82.12 354 GLN A C 1
ATOM 2678 O O . GLN A 1 354 ? 20.196 -15.329 -51.828 1.00 82.12 354 GLN A O 1
ATOM 2683 N N . GLN A 1 355 ? 21.880 -14.224 -50.845 1.00 76.81 355 GLN A N 1
ATOM 2684 C CA . GLN A 1 355 ? 22.128 -15.232 -49.806 1.00 76.81 355 GLN A CA 1
ATOM 2685 C C . GLN A 1 355 ? 20.956 -15.345 -48.820 1.00 76.81 355 GLN A C 1
ATOM 2687 O O . GLN A 1 355 ? 20.522 -16.456 -48.521 1.00 76.81 355 GLN A O 1
ATOM 2692 N N . ALA A 1 356 ? 20.392 -14.221 -48.365 1.00 74.69 356 ALA A N 1
ATOM 2693 C CA . ALA A 1 356 ? 19.235 -14.206 -47.466 1.00 74.69 356 ALA A CA 1
ATOM 2694 C C . ALA A 1 356 ? 17.950 -14.763 -48.113 1.00 74.69 356 ALA A C 1
ATOM 2696 O O . ALA A 1 356 ? 17.090 -15.289 -47.413 1.00 74.69 356 ALA A O 1
ATOM 2697 N N . LEU A 1 357 ? 17.822 -14.677 -49.442 1.00 79.88 357 LEU A N 1
ATOM 2698 C CA . LEU A 1 357 ? 16.732 -15.294 -50.209 1.00 79.88 357 LEU A CA 1
ATOM 2699 C C . LEU A 1 357 ? 16.971 -16.783 -50.513 1.00 79.88 357 LEU A C 1
ATOM 2701 O O . LEU A 1 357 ? 16.005 -17.521 -50.699 1.00 79.88 357 LEU A O 1
ATOM 2705 N N . ALA A 1 358 ? 18.230 -17.226 -50.580 1.00 76.44 358 ALA A N 1
ATOM 2706 C CA . ALA A 1 358 ? 18.602 -18.612 -50.874 1.00 76.44 358 ALA A CA 1
ATOM 2707 C C . ALA A 1 358 ? 18.716 -19.505 -49.622 1.00 76.44 358 ALA A C 1
ATOM 2709 O O . ALA A 1 358 ? 18.593 -20.724 -49.728 1.00 76.44 358 ALA A O 1
ATOM 2710 N N . GLY A 1 359 ? 18.968 -18.919 -48.446 1.00 55.59 359 GLY A N 1
ATOM 2711 C CA . GLY A 1 359 ? 19.190 -19.635 -47.190 1.00 55.59 359 GLY A CA 1
ATOM 2712 C C . GLY A 1 359 ? 18.045 -19.485 -46.192 1.00 55.59 359 GLY A C 1
ATOM 2713 O O . GLY A 1 359 ? 17.917 -18.457 -45.529 1.00 55.59 359 GLY A O 1
ATOM 2714 N N . GLY A 1 360 ? 17.259 -20.547 -46.003 1.00 59.03 360 GLY A N 1
ATOM 2715 C CA . GLY A 1 360 ? 16.353 -20.653 -44.860 1.00 59.03 360 GLY A CA 1
ATOM 2716 C C . GLY A 1 360 ? 17.138 -20.862 -43.563 1.00 59.03 360 GLY A C 1
ATOM 2717 O O . GLY A 1 360 ? 17.473 -21.995 -43.233 1.00 59.03 360 GLY A O 1
ATOM 2718 N N . GLY A 1 361 ? 17.429 -19.781 -42.835 1.00 55.00 361 GLY A N 1
ATOM 2719 C CA . GLY A 1 361 ? 18.104 -19.849 -41.535 1.00 55.00 361 GLY A CA 1
ATOM 2720 C C . GLY A 1 361 ? 18.959 -18.624 -41.224 1.00 55.00 361 GLY A C 1
ATOM 2721 O O . GLY A 1 361 ? 20.101 -18.535 -41.656 1.00 55.00 361 GLY A O 1
ATOM 2722 N N . ASN A 1 362 ? 18.399 -17.692 -40.452 1.00 60.53 362 ASN A N 1
ATOM 2723 C CA . ASN A 1 362 ? 19.140 -16.727 -39.630 1.00 60.53 362 ASN A CA 1
ATOM 2724 C C . ASN A 1 362 ? 18.178 -16.161 -38.579 1.00 60.53 362 ASN A C 1
ATOM 2726 O O . ASN A 1 362 ? 17.751 -15.002 -38.623 1.00 60.53 362 ASN A O 1
ATOM 2730 N N . THR A 1 363 ? 17.774 -17.038 -37.664 1.00 78.06 363 THR A N 1
ATOM 2731 C CA . THR A 1 363 ? 16.906 -16.689 -36.541 1.00 78.06 363 THR A CA 1
ATOM 2732 C C . THR A 1 363 ? 17.634 -15.757 -35.570 1.00 78.06 363 THR A C 1
ATOM 2734 O O . THR A 1 363 ? 18.859 -15.622 -35.583 1.00 78.06 363 THR A O 1
ATOM 2737 N N . GLU A 1 364 ? 16.890 -15.116 -34.671 1.00 76.12 364 GLU A N 1
ATOM 2738 C CA . GLU A 1 364 ? 17.484 -14.354 -33.567 1.00 76.12 364 GLU A CA 1
ATOM 2739 C C . GLU A 1 364 ? 18.395 -15.233 -32.685 1.00 76.12 364 GLU A C 1
ATOM 2741 O O . GLU A 1 364 ? 19.393 -14.753 -32.149 1.00 76.12 364 GLU A O 1
ATOM 2746 N N . ALA A 1 365 ? 18.104 -16.538 -32.591 1.00 75.62 365 ALA A N 1
ATOM 2747 C CA . ALA A 1 365 ? 18.950 -17.494 -31.885 1.00 75.62 365 ALA A CA 1
ATOM 2748 C C . ALA A 1 365 ? 20.319 -17.674 -32.560 1.00 75.62 365 ALA A C 1
ATOM 2750 O O . ALA A 1 365 ? 21.322 -17.690 -31.855 1.00 75.62 365 ALA A O 1
ATOM 2751 N N . ASP A 1 366 ? 20.386 -17.723 -33.895 1.00 81.19 366 ASP A N 1
ATOM 2752 C CA . ASP A 1 366 ? 21.656 -17.853 -34.626 1.00 81.19 366 ASP A CA 1
ATOM 2753 C C . ASP A 1 366 ? 22.570 -16.637 -34.406 1.00 81.19 366 ASP A C 1
ATOM 2755 O O . ASP A 1 366 ? 23.782 -16.786 -34.252 1.00 81.19 366 ASP A O 1
ATOM 2759 N N . ARG A 1 367 ? 21.989 -15.432 -34.311 1.00 84.44 367 ARG A N 1
ATOM 2760 C CA . ARG A 1 367 ? 22.735 -14.195 -34.011 1.00 84.44 367 ARG A CA 1
ATOM 2761 C C . ARG A 1 367 ? 23.274 -14.176 -32.586 1.00 84.44 367 ARG A C 1
ATOM 2763 O O . ARG A 1 367 ? 24.406 -13.755 -32.369 1.00 84.44 367 ARG A O 1
ATOM 2770 N N . GLU A 1 368 ? 22.476 -14.626 -31.621 1.00 85.12 368 GLU A N 1
ATOM 2771 C CA . GLU A 1 368 ? 22.897 -14.691 -30.220 1.00 85.12 368 GLU A CA 1
ATOM 2772 C C . GLU A 1 368 ? 23.955 -15.783 -29.999 1.00 85.12 368 GLU A C 1
ATOM 2774 O O . GLU A 1 368 ? 24.926 -15.561 -29.279 1.00 85.12 368 GLU A O 1
ATOM 2779 N N . ILE A 1 369 ? 23.838 -16.922 -30.693 1.00 89.81 369 ILE A N 1
ATOM 2780 C CA . ILE A 1 369 ? 24.878 -17.959 -30.728 1.00 89.81 369 ILE A CA 1
ATOM 2781 C C . ILE A 1 369 ? 26.176 -17.386 -31.314 1.00 89.81 369 ILE A C 1
ATOM 2783 O O . ILE A 1 369 ? 27.213 -17.496 -30.666 1.00 89.81 369 ILE A O 1
ATOM 2787 N N . ALA A 1 370 ? 26.120 -16.683 -32.452 1.00 87.31 370 ALA A N 1
ATOM 2788 C CA . ALA A 1 370 ? 27.294 -16.043 -33.055 1.00 87.31 370 ALA A CA 1
ATOM 2789 C C . ALA A 1 370 ? 27.936 -14.973 -32.146 1.00 87.31 370 ALA A C 1
ATOM 2791 O O . ALA A 1 370 ? 29.161 -14.836 -32.104 1.00 87.31 370 ALA A O 1
ATOM 2792 N N . ARG A 1 371 ? 27.131 -14.234 -31.369 1.00 88.56 371 ARG A N 1
ATOM 2793 C CA . ARG A 1 371 ? 27.626 -13.272 -30.370 1.00 88.56 371 ARG A CA 1
ATOM 2794 C C . ARG A 1 371 ? 28.388 -13.975 -29.243 1.00 88.56 371 ARG A C 1
ATOM 2796 O O . ARG A 1 371 ? 29.443 -13.493 -28.841 1.00 88.56 371 ARG A O 1
ATOM 2803 N N . LEU A 1 372 ? 27.895 -15.115 -28.763 1.00 91.50 372 LEU A N 1
ATOM 2804 C CA . LEU A 1 372 ? 28.570 -15.925 -27.744 1.00 91.50 372 LEU A CA 1
ATOM 2805 C C . LEU A 1 372 ? 29.840 -16.598 -28.307 1.00 91.50 372 LEU A C 1
ATOM 2807 O O . LEU A 1 372 ? 30.879 -16.572 -27.649 1.00 91.50 372 LEU A O 1
ATOM 2811 N N . GLU A 1 373 ? 29.802 -17.089 -29.550 1.00 92.69 373 GLU A N 1
ATOM 2812 C CA . GLU A 1 373 ? 30.985 -17.581 -30.276 1.00 92.69 373 GLU A CA 1
ATOM 2813 C C . GLU A 1 373 ? 32.070 -16.489 -30.397 1.00 92.69 373 GLU A C 1
ATOM 2815 O O . GLU A 1 373 ? 33.248 -16.772 -30.181 1.00 92.69 373 GLU A O 1
ATOM 2820 N N . SER A 1 374 ? 31.698 -15.223 -30.642 1.00 87.81 374 SER A N 1
ATOM 2821 C CA . SER A 1 374 ? 32.664 -14.112 -30.761 1.00 87.81 374 SER A CA 1
ATOM 2822 C C . SER A 1 374 ? 33.414 -13.752 -29.471 1.00 87.81 374 SER A C 1
ATOM 2824 O O . SER A 1 374 ? 34.483 -13.150 -29.547 1.00 87.81 374 SER A O 1
ATOM 2826 N N . VAL A 1 375 ? 32.900 -14.142 -28.297 1.00 85.69 375 VAL A N 1
ATOM 2827 C CA . VAL A 1 375 ? 33.596 -13.995 -27.001 1.00 85.69 375 VAL A CA 1
ATOM 2828 C C . VAL A 1 375 ? 34.294 -15.291 -26.563 1.00 85.69 375 VAL A C 1
ATOM 2830 O O . VAL A 1 375 ? 34.645 -15.455 -25.397 1.00 85.69 375 VAL A O 1
ATOM 2833 N N . GLY A 1 376 ? 34.496 -16.222 -27.501 1.00 91.94 376 GLY A N 1
ATOM 2834 C CA . GLY A 1 376 ? 35.236 -17.467 -27.300 1.00 91.94 376 GLY A CA 1
ATOM 2835 C C . GLY A 1 376 ? 34.418 -18.631 -26.739 1.00 91.94 376 GLY A C 1
ATOM 2836 O O . GLY A 1 376 ? 34.990 -19.689 -26.495 1.00 91.94 376 GLY A O 1
ATOM 2837 N N . ILE A 1 377 ? 33.101 -18.491 -26.543 1.00 94.19 377 ILE A N 1
ATOM 2838 C CA . ILE A 1 377 ? 32.264 -19.584 -26.024 1.00 94.19 377 ILE A CA 1
ATOM 2839 C C . ILE A 1 377 ? 31.957 -20.579 -27.160 1.00 94.19 377 ILE A C 1
ATOM 2841 O O . ILE A 1 377 ? 31.343 -20.188 -28.153 1.00 94.19 377 ILE A O 1
ATOM 2845 N N . PRO A 1 378 ? 32.306 -21.876 -27.036 1.00 95.75 378 PRO A N 1
ATOM 2846 C CA . PRO A 1 378 ? 32.029 -22.869 -28.073 1.00 95.75 378 PRO A CA 1
ATOM 2847 C C . PRO A 1 378 ? 30.535 -22.983 -28.412 1.00 95.75 378 PRO A C 1
ATOM 2849 O O . PRO A 1 378 ? 29.684 -22.939 -27.522 1.00 95.75 378 PRO A O 1
ATOM 2852 N N . ARG A 1 379 ? 30.204 -23.200 -29.693 1.00 94.50 379 ARG A N 1
ATOM 2853 C CA . ARG A 1 379 ? 28.820 -23.212 -30.214 1.00 94.50 379 ARG A CA 1
ATOM 2854 C C . ARG A 1 379 ? 27.847 -24.083 -29.415 1.00 94.50 379 ARG A C 1
ATOM 2856 O O . ARG A 1 379 ? 26.711 -23.688 -29.175 1.00 94.50 379 ARG A O 1
ATOM 2863 N N . ASN A 1 380 ? 28.283 -25.264 -28.984 1.00 95.62 380 ASN A N 1
ATOM 2864 C CA . ASN A 1 380 ? 27.484 -26.189 -28.176 1.00 95.62 380 ASN A CA 1
ATOM 2865 C C . ASN A 1 380 ? 27.154 -25.629 -26.779 1.00 95.62 380 ASN A C 1
ATOM 2867 O O . ASN A 1 380 ? 26.059 -25.860 -26.273 1.00 95.62 380 ASN A O 1
ATOM 2871 N N . ILE A 1 381 ? 28.067 -24.860 -26.180 1.00 96.62 381 ILE A N 1
ATOM 2872 C CA . ILE A 1 381 ? 27.848 -24.145 -24.917 1.00 96.62 381 ILE A CA 1
ATOM 2873 C C . ILE A 1 381 ? 26.952 -22.918 -25.153 1.00 96.62 381 ILE A C 1
ATOM 2875 O O . ILE A 1 381 ? 26.021 -22.687 -24.385 1.00 96.62 381 ILE A O 1
ATOM 2879 N N . ALA A 1 382 ? 27.159 -22.182 -26.251 1.00 95.44 382 ALA A N 1
ATOM 2880 C CA . ALA A 1 382 ? 26.320 -21.048 -26.650 1.00 95.44 382 ALA A CA 1
ATOM 2881 C C . ALA A 1 382 ? 24.847 -21.445 -26.873 1.00 95.44 382 ALA A C 1
ATOM 2883 O O . ALA A 1 382 ? 23.942 -20.763 -26.390 1.00 95.44 382 ALA A O 1
ATOM 2884 N N . ILE A 1 383 ? 24.597 -22.590 -27.521 1.00 95.25 383 ILE A N 1
ATOM 2885 C CA . ILE A 1 383 ? 23.253 -23.176 -27.658 1.00 95.25 383 ILE A CA 1
ATOM 2886 C C . ILE A 1 383 ? 22.645 -23.456 -26.276 1.00 95.25 383 ILE A C 1
ATOM 2888 O O . ILE A 1 383 ? 21.517 -23.047 -26.020 1.00 95.25 383 ILE A O 1
ATOM 2892 N N . LYS A 1 384 ? 23.392 -24.071 -25.348 1.00 96.44 384 LYS A N 1
ATOM 2893 C CA . LYS A 1 384 ? 22.897 -24.376 -23.991 1.00 96.44 384 LYS A CA 1
ATOM 2894 C C . LYS A 1 384 ? 22.638 -23.136 -23.129 1.00 96.44 384 LYS A C 1
ATOM 2896 O O . LYS A 1 384 ? 21.742 -23.166 -22.286 1.00 96.44 384 LYS A O 1
ATOM 2901 N N . ILE A 1 385 ? 23.361 -22.039 -23.363 1.00 94.75 385 ILE A N 1
ATOM 2902 C CA . ILE A 1 385 ? 23.046 -20.722 -22.789 1.00 94.75 385 ILE A CA 1
ATOM 2903 C C . ILE A 1 385 ? 21.733 -20.189 -23.384 1.00 94.75 385 ILE A C 1
ATOM 2905 O O . ILE A 1 385 ? 20.850 -19.767 -22.640 1.00 94.75 385 ILE A O 1
ATOM 2909 N N . LYS A 1 386 ? 21.553 -20.258 -24.712 1.00 94.31 386 LYS A N 1
ATOM 2910 C CA . LYS A 1 386 ? 20.330 -19.783 -25.386 1.00 94.31 386 LYS A CA 1
ATOM 2911 C C . LYS A 1 386 ? 19.082 -20.607 -25.036 1.00 94.31 386 LYS A C 1
ATOM 2913 O O . LYS A 1 386 ? 17.992 -20.045 -24.966 1.00 94.31 386 LYS A O 1
ATOM 2918 N N . GLU A 1 387 ? 19.241 -21.903 -24.782 1.00 93.94 387 GLU A N 1
ATOM 2919 C CA . GLU A 1 387 ? 18.199 -22.807 -24.273 1.00 93.94 387 GLU A CA 1
ATOM 2920 C C . GLU A 1 387 ? 17.881 -22.597 -22.778 1.00 93.94 387 GLU A C 1
ATOM 2922 O O . GLU A 1 387 ? 16.946 -23.206 -22.265 1.00 93.94 387 GLU A O 1
ATOM 2927 N N . GLY A 1 388 ? 18.640 -21.757 -22.061 1.00 93.31 388 GLY A N 1
ATOM 2928 C CA . GLY A 1 388 ? 18.436 -21.508 -20.631 1.00 93.31 388 GLY A CA 1
ATOM 2929 C C . GLY A 1 388 ? 18.859 -22.665 -19.719 1.00 93.31 388 GLY A C 1
ATOM 2930 O O . GLY A 1 388 ? 18.422 -22.722 -18.574 1.00 93.31 388 GLY A O 1
ATOM 2931 N N . VAL A 1 389 ? 19.701 -23.585 -20.204 1.00 96.38 389 VAL A N 1
ATOM 2932 C CA . VAL A 1 389 ? 20.293 -24.668 -19.395 1.00 96.38 389 VAL A CA 1
ATOM 2933 C C . VAL A 1 389 ? 21.499 -24.146 -18.608 1.00 96.38 389 VAL A C 1
ATOM 2935 O O . VAL A 1 389 ? 21.715 -24.521 -17.455 1.00 96.38 389 VAL A O 1
ATOM 2938 N N . TYR A 1 390 ? 22.283 -23.261 -19.228 1.00 97.75 390 TYR A N 1
ATOM 2939 C CA . TYR A 1 390 ? 23.497 -22.672 -18.660 1.00 97.75 390 TYR A CA 1
ATOM 2940 C C . TYR A 1 390 ? 23.358 -21.154 -18.488 1.00 97.75 390 TYR A C 1
ATOM 2942 O O . TYR A 1 390 ? 22.659 -20.492 -19.253 1.00 97.75 390 TYR A O 1
ATOM 2950 N N . LYS A 1 391 ? 24.081 -20.583 -17.518 1.00 95.25 391 LYS A N 1
ATOM 2951 C CA . LYS A 1 391 ? 24.205 -19.130 -17.312 1.00 95.25 391 LYS A CA 1
ATOM 2952 C C . LYS A 1 391 ? 25.661 -18.683 -17.419 1.00 95.25 391 LYS A C 1
ATOM 2954 O O . LYS A 1 391 ? 26.559 -19.398 -16.989 1.00 95.25 391 LYS A O 1
ATOM 2959 N N . THR A 1 392 ? 25.897 -17.481 -17.932 1.00 95.06 392 THR A N 1
ATOM 2960 C CA . THR A 1 392 ? 27.219 -16.835 -17.923 1.00 95.06 392 THR A CA 1
ATOM 2961 C C . THR A 1 392 ? 27.366 -15.922 -16.710 1.00 95.06 392 THR A C 1
ATOM 2963 O O . THR A 1 392 ? 26.493 -15.092 -16.456 1.00 95.06 392 THR A O 1
ATOM 2966 N N . THR A 1 393 ? 28.488 -16.015 -16.007 1.00 92.81 393 THR A N 1
ATOM 2967 C CA . THR A 1 393 ? 28.923 -15.065 -14.976 1.00 92.81 393 THR A CA 1
ATOM 2968 C C . THR A 1 393 ? 30.273 -14.491 -15.374 1.00 92.81 393 THR A C 1
ATOM 2970 O O . THR A 1 393 ? 31.168 -15.256 -15.729 1.00 92.81 393 THR A O 1
ATOM 2973 N N . GLN A 1 394 ? 30.425 -13.170 -15.307 1.00 89.62 394 GLN A N 1
ATOM 2974 C CA . GLN A 1 394 ? 31.701 -12.504 -15.544 1.00 89.62 394 GLN A CA 1
ATOM 2975 C C . GLN A 1 394 ? 32.291 -12.045 -14.211 1.00 89.62 394 GLN A C 1
ATOM 2977 O O . GLN A 1 394 ? 31.592 -11.402 -13.427 1.00 89.62 394 GLN A O 1
ATOM 2982 N N . ASP A 1 395 ? 33.555 -12.373 -13.959 1.00 82.56 395 ASP A N 1
ATOM 2983 C CA . ASP A 1 395 ? 34.285 -11.855 -12.802 1.00 82.56 395 ASP A CA 1
ATOM 2984 C C . ASP A 1 395 ? 34.550 -10.342 -12.987 1.00 82.56 395 ASP A C 1
ATOM 2986 O O . ASP A 1 395 ? 35.036 -9.938 -14.049 1.00 82.56 395 ASP A O 1
ATOM 2990 N N . PRO A 1 396 ? 34.222 -9.475 -12.011 1.00 68.69 396 PRO A N 1
ATOM 2991 C CA . PRO A 1 396 ? 34.349 -8.027 -12.174 1.00 68.69 396 PRO A CA 1
ATOM 2992 C C . PRO A 1 396 ? 35.804 -7.527 -12.181 1.00 68.69 396 PRO A C 1
ATOM 2994 O O . PRO A 1 396 ? 36.063 -6.446 -12.709 1.00 68.69 396 PRO A O 1
ATOM 2997 N N . LEU A 1 397 ? 36.745 -8.291 -11.615 1.00 69.25 397 LEU A N 1
ATOM 2998 C CA . LEU A 1 397 ? 38.164 -7.944 -11.517 1.00 69.25 397 LEU A CA 1
ATOM 2999 C C . LEU A 1 397 ? 38.957 -8.507 -12.702 1.00 69.25 397 LEU A C 1
ATOM 3001 O O . LEU A 1 397 ? 39.697 -7.769 -13.349 1.00 69.25 397 LEU A O 1
ATOM 3005 N N . THR A 1 398 ? 38.797 -9.798 -13.009 1.00 86.56 398 THR A N 1
ATOM 3006 C CA . THR A 1 398 ? 39.564 -10.473 -14.076 1.00 86.56 398 THR A CA 1
ATOM 3007 C C . THR A 1 398 ? 38.895 -10.389 -15.447 1.00 86.56 398 THR A C 1
ATOM 3009 O O . THR A 1 398 ? 39.552 -10.610 -16.464 1.00 86.56 398 THR A O 1
ATOM 3012 N N . ARG A 1 399 ? 37.596 -10.055 -15.496 1.00 83.25 399 ARG A N 1
ATOM 3013 C CA . ARG A 1 399 ? 36.727 -10.093 -16.690 1.00 83.25 399 ARG A CA 1
ATOM 3014 C C . ARG A 1 399 ? 36.564 -11.477 -17.322 1.00 83.25 399 ARG A C 1
ATOM 3016 O O . ARG A 1 399 ? 35.960 -11.567 -18.395 1.00 83.25 399 ARG A O 1
ATOM 3023 N N . GLU A 1 400 ? 37.034 -12.542 -16.675 1.00 88.38 400 GLU A N 1
ATOM 3024 C CA . GLU A 1 400 ? 36.847 -13.913 -17.150 1.00 88.38 400 GLU A CA 1
ATOM 3025 C C . GLU A 1 400 ? 35.363 -14.287 -17.178 1.00 88.38 400 GLU A C 1
ATOM 3027 O O . GLU A 1 400 ? 34.607 -13.979 -16.253 1.00 88.38 400 GLU A O 1
ATOM 3032 N N . VAL A 1 401 ? 34.942 -14.958 -18.254 1.00 90.75 401 VAL A N 1
ATOM 3033 C CA . VAL A 1 401 ? 33.568 -15.443 -18.415 1.00 90.75 401 VAL A CA 1
ATOM 3034 C C . VAL A 1 401 ? 33.520 -16.923 -18.061 1.00 90.75 401 VAL A C 1
ATOM 3036 O O . VAL A 1 401 ? 34.017 -17.773 -18.803 1.00 90.75 401 VAL A O 1
ATOM 3039 N N . THR A 1 402 ? 32.865 -17.226 -16.947 1.00 95.44 402 THR A N 1
ATOM 3040 C CA . THR A 1 402 ? 32.574 -18.590 -16.503 1.00 95.44 402 THR A CA 1
ATOM 3041 C C . THR A 1 402 ? 31.136 -18.939 -16.864 1.00 95.44 402 THR A C 1
ATOM 3043 O O . THR A 1 402 ? 30.203 -18.188 -16.577 1.00 95.44 402 THR A O 1
ATOM 3046 N N . VAL A 1 403 ? 30.939 -20.089 -17.498 1.00 96.56 403 VAL A N 1
ATOM 3047 C CA . VAL A 1 403 ? 29.623 -20.649 -17.805 1.00 96.56 403 VAL A CA 1
ATOM 3048 C C . VAL A 1 403 ? 29.300 -21.707 -16.758 1.00 96.56 403 VAL A C 1
ATOM 3050 O O . VAL A 1 403 ? 30.081 -22.634 -16.548 1.00 96.56 403 VAL A O 1
ATOM 3053 N N . ILE A 1 404 ? 28.151 -21.566 -16.103 1.00 95.94 404 ILE A N 1
ATOM 3054 C CA . ILE A 1 404 ? 27.699 -22.408 -14.993 1.00 95.94 404 ILE A CA 1
ATOM 3055 C C . ILE A 1 404 ? 26.436 -23.161 -15.417 1.00 95.94 404 ILE A C 1
ATOM 3057 O O . ILE A 1 404 ? 25.492 -22.551 -15.927 1.00 95.94 404 ILE A O 1
ATOM 3061 N N . ASP A 1 405 ? 26.392 -24.468 -15.165 1.00 96.56 405 ASP A N 1
ATOM 3062 C CA . ASP A 1 405 ? 25.181 -25.273 -15.326 1.00 96.56 405 ASP A CA 1
ATOM 3063 C C . ASP A 1 405 ? 24.173 -24.930 -14.221 1.00 96.56 405 ASP A C 1
ATOM 3065 O O . ASP A 1 405 ? 24.493 -24.974 -13.031 1.00 96.56 405 ASP A O 1
ATOM 3069 N N . ILE A 1 406 ? 22.950 -24.551 -14.602 1.00 93.00 406 ILE A N 1
ATOM 3070 C CA . ILE A 1 406 ? 21.931 -24.080 -13.654 1.00 93.00 406 ILE A CA 1
ATOM 3071 C C . ILE A 1 406 ? 21.419 -25.221 -12.762 1.00 93.00 406 ILE A C 1
ATOM 3073 O O . ILE A 1 406 ? 21.034 -24.968 -11.622 1.00 93.00 406 ILE A O 1
ATOM 3077 N N . SER A 1 407 ? 21.448 -26.467 -13.242 1.00 85.75 407 SER A N 1
ATOM 3078 C CA . SER A 1 407 ? 20.956 -27.640 -12.514 1.00 85.75 407 SER A CA 1
ATOM 3079 C C . SER A 1 407 ? 21.942 -28.160 -11.460 1.00 85.75 407 SER A C 1
ATOM 3081 O O . SER A 1 407 ? 21.513 -28.647 -10.417 1.00 85.75 407 SER A O 1
ATOM 3083 N N . THR A 1 408 ? 23.255 -28.036 -11.700 1.00 94.19 408 THR A N 1
ATOM 3084 C CA . THR A 1 408 ? 24.308 -28.552 -10.797 1.00 94.19 408 THR A CA 1
ATOM 3085 C C . THR A 1 408 ? 25.075 -27.461 -10.047 1.00 94.19 408 THR A C 1
ATOM 3087 O O . THR A 1 408 ? 25.769 -27.754 -9.072 1.00 94.19 408 THR A O 1
ATOM 3090 N N . GLY A 1 409 ? 24.993 -26.208 -10.504 1.00 92.31 409 GLY A N 1
ATOM 3091 C CA . GLY A 1 409 ? 25.779 -25.088 -9.985 1.00 92.31 409 GLY A CA 1
ATOM 3092 C C . GLY A 1 409 ? 27.274 -25.150 -10.319 1.00 92.31 409 GLY A C 1
ATOM 3093 O O . GLY A 1 409 ? 28.021 -24.295 -9.848 1.00 92.31 409 GLY A O 1
ATOM 3094 N N . GLN A 1 410 ? 27.721 -26.132 -11.110 1.00 94.94 410 GLN A N 1
ATOM 3095 C CA . GLN A 1 410 ? 29.134 -26.335 -11.437 1.00 94.94 410 GLN A CA 1
ATOM 3096 C C . GLN A 1 410 ? 29.560 -25.538 -12.683 1.00 94.94 410 GLN A C 1
ATOM 3098 O O . GLN A 1 410 ? 28.757 -25.373 -13.610 1.00 94.94 410 GLN A O 1
ATOM 3103 N N . PRO A 1 411 ? 30.817 -25.060 -12.748 1.00 94.94 411 PRO A N 1
ATOM 3104 C CA . PRO A 1 411 ? 31.368 -24.467 -13.960 1.00 94.94 411 PRO A CA 1
ATOM 3105 C C . PRO A 1 411 ? 31.550 -25.543 -15.041 1.00 94.94 411 PRO A C 1
ATOM 3107 O O . PRO A 1 411 ? 32.180 -26.572 -14.810 1.00 94.94 411 PRO A O 1
ATOM 3110 N N . VAL A 1 412 ? 31.007 -25.293 -16.233 1.00 96.50 412 VAL A N 1
ATOM 3111 C CA . VAL A 1 412 ? 31.104 -26.185 -17.407 1.00 96.50 412 VAL A CA 1
ATOM 3112 C C . VAL A 1 412 ? 32.037 -25.650 -18.492 1.00 96.50 412 VAL A C 1
ATOM 3114 O O . VAL A 1 412 ? 32.486 -26.408 -19.348 1.00 96.50 412 VAL A O 1
ATOM 3117 N N . TYR A 1 413 ? 32.341 -24.351 -18.466 1.00 96.44 413 TYR A N 1
ATOM 3118 C CA . TYR A 1 413 ? 33.314 -23.718 -19.353 1.00 96.44 413 TYR A CA 1
ATOM 3119 C C . TYR A 1 413 ? 33.874 -22.448 -18.699 1.00 96.44 413 TYR A C 1
ATOM 3121 O O . TYR A 1 413 ? 33.133 -21.723 -18.038 1.00 96.44 413 TYR A O 1
ATOM 3129 N N . GLN A 1 414 ? 35.158 -22.158 -18.904 1.00 94.25 414 GLN A N 1
ATOM 3130 C CA . GLN A 1 414 ? 35.809 -20.919 -18.470 1.00 94.25 414 GLN A CA 1
ATOM 3131 C C . GLN A 1 414 ? 36.586 -20.361 -19.663 1.00 94.25 414 GLN A C 1
ATOM 3133 O O . GLN A 1 414 ? 37.474 -21.026 -20.197 1.00 94.25 414 GLN A O 1
ATOM 3138 N N . ALA A 1 415 ? 36.207 -19.170 -20.124 1.00 87.06 415 ALA A N 1
ATOM 3139 C CA . ALA A 1 415 ? 36.813 -18.538 -21.288 1.00 87.06 415 ALA A CA 1
ATOM 3140 C C . ALA A 1 415 ? 38.172 -17.930 -20.906 1.00 87.06 415 ALA A C 1
ATOM 3142 O O . ALA A 1 415 ? 38.242 -16.817 -20.382 1.00 87.06 415 ALA A O 1
ATOM 3143 N N . THR A 1 416 ? 39.261 -18.654 -21.171 1.00 77.12 416 THR A N 1
ATOM 3144 C CA . THR A 1 416 ? 40.626 -18.180 -20.907 1.00 77.12 416 THR A CA 1
ATOM 3145 C C . THR A 1 416 ? 41.050 -17.117 -21.923 1.00 77.12 416 THR A C 1
ATOM 3147 O O . THR A 1 416 ? 41.623 -17.435 -22.962 1.00 77.12 416 THR A O 1
ATOM 3150 N N . GLY A 1 417 ? 40.767 -15.855 -21.594 1.00 60.75 417 GLY A N 1
ATOM 3151 C CA . GLY A 1 417 ? 41.480 -14.666 -22.067 1.00 60.75 417 GLY A CA 1
ATOM 3152 C C . GLY A 1 417 ? 41.599 -14.461 -23.581 1.00 60.75 417 GLY A C 1
ATOM 3153 O O . GLY A 1 417 ? 42.623 -14.785 -24.179 1.00 60.75 417 GLY A O 1
ATOM 3154 N N . THR A 1 418 ? 40.652 -13.725 -24.171 1.00 47.28 418 THR A N 1
ATOM 3155 C CA . THR A 1 418 ? 41.050 -12.806 -25.255 1.00 47.28 418 THR A CA 1
ATOM 3156 C C . THR A 1 418 ? 41.845 -11.672 -24.596 1.00 47.28 418 THR A C 1
ATOM 3158 O O . THR A 1 418 ? 41.313 -11.068 -23.660 1.00 47.28 418 THR A O 1
ATOM 3161 N N . PRO A 1 419 ? 43.100 -11.385 -24.997 1.00 42.53 419 PRO A N 1
ATOM 3162 C CA . PRO A 1 419 ? 43.888 -10.336 -24.359 1.00 42.53 419 PRO A CA 1
ATOM 3163 C C . PRO A 1 419 ? 43.165 -8.993 -24.478 1.00 42.53 419 PRO A C 1
ATOM 3165 O O . PRO A 1 419 ? 42.665 -8.640 -25.548 1.00 42.53 419 PRO A O 1
ATOM 3168 N N . ALA A 1 420 ? 43.091 -8.258 -23.368 1.00 40.09 420 ALA A N 1
ATOM 3169 C CA . ALA A 1 420 ? 42.423 -6.966 -23.344 1.00 40.09 420 ALA A CA 1
ATOM 3170 C C . ALA A 1 420 ? 43.071 -6.020 -24.374 1.00 40.09 420 ALA A C 1
ATOM 3172 O O . ALA A 1 420 ? 44.304 -5.938 -24.413 1.00 40.09 420 ALA A O 1
ATOM 3173 N N . PRO A 1 421 ? 42.286 -5.284 -25.187 1.00 39.41 421 PRO A N 1
ATOM 3174 C CA . PRO A 1 421 ? 42.845 -4.180 -25.954 1.00 39.41 421 PRO A CA 1
ATOM 3175 C C . PRO A 1 421 ? 43.515 -3.208 -24.979 1.00 39.41 421 PRO A C 1
ATOM 3177 O O . PRO A 1 421 ? 42.981 -2.949 -23.895 1.00 39.41 421 PRO A O 1
ATOM 3180 N N . ALA A 1 422 ? 44.701 -2.718 -25.350 1.00 33.78 422 ALA A N 1
ATOM 3181 C CA . ALA A 1 422 ? 45.474 -1.805 -24.516 1.00 33.78 422 ALA A CA 1
ATOM 3182 C C . ALA A 1 422 ? 44.600 -0.612 -24.081 1.00 33.78 422 ALA A C 1
ATOM 3184 O O . ALA A 1 422 ? 43.787 -0.147 -24.888 1.00 33.78 422 ALA A O 1
ATOM 3185 N N . PRO A 1 423 ? 44.726 -0.133 -22.829 1.00 32.31 423 PRO A N 1
ATOM 3186 C CA . PRO A 1 423 ? 43.907 0.967 -22.345 1.00 32.31 423 PRO A CA 1
ATOM 3187 C C . PRO A 1 423 ? 44.134 2.189 -23.236 1.00 32.31 423 PRO A C 1
ATOM 3189 O O . PRO A 1 423 ? 45.238 2.723 -23.293 1.00 32.31 423 PRO A O 1
ATOM 3192 N N . SER A 1 424 ? 43.086 2.614 -23.940 1.00 37.25 424 SER A N 1
ATOM 3193 C CA . SER A 1 424 ? 43.061 3.917 -24.597 1.00 37.25 424 SER A CA 1
ATOM 3194 C C . SER A 1 424 ? 43.213 4.992 -23.530 1.00 37.25 424 SER A C 1
ATOM 3196 O O . SER A 1 424 ? 42.503 4.924 -22.521 1.00 37.25 424 SER A O 1
ATOM 3198 N N . ASP A 1 425 ? 44.102 5.957 -23.762 1.00 28.94 425 ASP A N 1
ATOM 3199 C CA . ASP A 1 425 ? 44.391 7.036 -22.820 1.00 28.94 425 ASP A CA 1
ATOM 3200 C C . ASP A 1 425 ? 43.104 7.656 -22.267 1.00 28.94 425 ASP A C 1
ATOM 3202 O O . ASP A 1 425 ? 42.170 7.979 -23.010 1.00 28.94 425 ASP A O 1
ATOM 3206 N N . ALA A 1 426 ? 43.044 7.788 -20.941 1.00 32.22 426 ALA A N 1
ATOM 3207 C CA . ALA A 1 426 ? 41.899 8.384 -20.279 1.00 32.22 426 ALA A CA 1
ATOM 3208 C C . ALA A 1 426 ? 41.763 9.840 -20.738 1.00 32.22 426 ALA A C 1
ATOM 3210 O O . ALA A 1 426 ? 42.645 10.661 -20.492 1.00 32.22 426 ALA A O 1
ATOM 3211 N N . LEU A 1 427 ? 40.646 10.152 -21.398 1.00 29.97 427 LEU A N 1
ATOM 3212 C CA . LEU A 1 427 ? 40.268 11.528 -21.693 1.00 29.97 427 LEU A CA 1
ATOM 3213 C C . LEU A 1 427 ? 40.129 12.286 -20.371 1.00 29.97 427 LEU A C 1
ATOM 3215 O O . LEU A 1 427 ? 39.232 12.002 -19.577 1.00 29.97 427 LEU A O 1
ATOM 3219 N N . ASP A 1 428 ? 41.024 13.245 -20.154 1.00 30.41 428 ASP A N 1
ATOM 3220 C CA . ASP A 1 428 ? 40.926 14.218 -19.074 1.00 30.41 428 ASP A CA 1
ATOM 3221 C C . ASP A 1 428 ? 39.683 15.086 -19.311 1.00 30.41 428 ASP A C 1
ATOM 3223 O O . ASP A 1 428 ? 39.680 16.012 -20.123 1.00 30.41 428 ASP A O 1
ATOM 3227 N N . THR A 1 429 ? 38.591 14.740 -18.631 1.00 29.95 429 THR A N 1
ATOM 3228 C CA . THR A 1 429 ? 37.344 15.508 -18.641 1.00 29.95 429 THR A CA 1
ATOM 3229 C C . THR A 1 429 ? 37.272 16.460 -17.450 1.00 29.95 429 THR A C 1
ATOM 3231 O O . THR A 1 429 ? 36.227 16.548 -16.802 1.00 29.95 429 THR A O 1
ATOM 3234 N N . THR A 1 430 ? 38.357 17.170 -17.129 1.00 29.67 430 THR A N 1
ATOM 3235 C CA . THR A 1 430 ? 38.276 18.368 -16.282 1.00 29.67 430 THR A CA 1
ATOM 3236 C C . THR A 1 430 ? 37.539 19.482 -17.046 1.00 29.67 430 THR A C 1
ATOM 3238 O O . THR A 1 430 ? 38.060 20.011 -18.030 1.00 29.67 430 THR A O 1
ATOM 3241 N N . PRO A 1 431 ? 36.310 19.876 -16.649 1.00 32.44 431 PRO A N 1
ATOM 3242 C CA . PRO A 1 431 ? 35.590 20.929 -17.352 1.00 32.44 431 PRO A CA 1
ATOM 3243 C C . PRO A 1 431 ? 36.236 22.271 -17.013 1.00 32.44 431 PRO A C 1
ATOM 3245 O O . PRO A 1 431 ? 36.308 22.652 -15.842 1.00 32.44 431 PRO A O 1
ATOM 3248 N N . THR A 1 432 ? 36.695 23.004 -18.026 1.00 32.34 432 THR A N 1
ATOM 3249 C CA . THR A 1 432 ? 37.245 24.350 -17.837 1.00 32.34 432 THR A CA 1
ATOM 3250 C C . THR A 1 432 ? 36.160 25.271 -17.255 1.00 32.34 432 THR A C 1
ATOM 3252 O O . THR A 1 432 ? 35.087 25.381 -17.856 1.00 32.34 432 THR A O 1
ATOM 3255 N N . PRO A 1 433 ? 36.388 25.945 -16.111 1.00 34.12 433 PRO A N 1
ATOM 3256 C CA . PRO A 1 433 ? 35.354 26.747 -15.467 1.00 34.12 433 PRO A CA 1
ATOM 3257 C C . PRO A 1 433 ? 35.103 28.035 -16.259 1.00 34.12 433 PRO A C 1
ATOM 3259 O O . PRO A 1 433 ? 35.848 29.006 -16.160 1.00 34.12 433 PRO A O 1
ATOM 3262 N N . THR A 1 434 ? 34.029 28.039 -17.047 1.00 38.44 434 THR A N 1
ATOM 3263 C CA . THR A 1 434 ? 33.497 29.223 -17.737 1.00 38.44 434 THR A CA 1
ATOM 3264 C C . THR A 1 434 ? 32.004 29.348 -17.443 1.00 38.44 434 THR A C 1
ATOM 3266 O O . THR A 1 434 ? 31.153 28.944 -18.225 1.00 38.44 434 THR A O 1
ATOM 3269 N N . GLY A 1 435 ? 31.693 29.890 -16.266 1.00 37.66 435 GLY A N 1
ATOM 3270 C CA . GLY A 1 435 ? 30.336 30.190 -15.810 1.00 37.66 435 GLY A CA 1
ATOM 3271 C C . GLY A 1 435 ? 30.363 31.426 -14.916 1.00 37.66 435 GLY A C 1
ATOM 3272 O O . GLY A 1 435 ? 31.336 31.634 -14.189 1.00 37.66 435 GLY A O 1
ATOM 3273 N N . ALA A 1 436 ? 29.344 32.278 -15.024 1.00 41.94 436 ALA A N 1
ATOM 3274 C CA . ALA A 1 436 ? 29.251 33.501 -14.233 1.00 41.94 436 ALA A CA 1
ATOM 3275 C C . ALA A 1 436 ? 28.977 33.197 -12.750 1.00 41.94 436 ALA A C 1
ATOM 3277 O O . ALA A 1 436 ? 28.421 32.154 -12.409 1.00 41.94 436 ALA A O 1
ATOM 3278 N N . ASP A 1 437 ? 29.368 34.127 -11.880 1.00 46.97 437 ASP A N 1
ATOM 3279 C CA . ASP A 1 437 ? 29.229 34.007 -10.430 1.00 46.97 437 ASP A CA 1
ATOM 3280 C C . ASP A 1 437 ? 27.745 33.843 -10.035 1.00 46.97 437 ASP A C 1
ATOM 3282 O O . ASP A 1 437 ? 26.916 34.721 -10.287 1.00 46.97 437 ASP A O 1
ATOM 3286 N N . ALA A 1 438 ? 27.390 32.696 -9.443 1.00 46.75 438 ALA A N 1
ATOM 3287 C CA . ALA A 1 438 ? 25.998 32.318 -9.162 1.00 46.75 438 ALA A CA 1
ATOM 3288 C C . ALA A 1 438 ? 25.286 33.290 -8.199 1.00 46.75 438 ALA A C 1
ATOM 3290 O O . ALA A 1 438 ? 24.052 33.346 -8.141 1.00 46.75 438 ALA A O 1
ATOM 3291 N N . SER A 1 439 ? 26.065 34.084 -7.468 1.00 45.78 439 SER A N 1
ATOM 3292 C CA . SER A 1 439 ? 25.590 35.081 -6.519 1.00 45.78 439 SER A CA 1
ATOM 3293 C C . SER A 1 439 ? 24.824 36.254 -7.157 1.00 45.78 439 SER A C 1
ATOM 3295 O O . SER A 1 439 ? 23.890 36.771 -6.538 1.00 45.78 439 SER A O 1
ATOM 3297 N N . ASP A 1 440 ? 25.079 36.589 -8.430 1.00 42.12 440 ASP A N 1
ATOM 3298 C CA . ASP A 1 440 ? 24.314 37.608 -9.176 1.00 42.12 440 ASP A CA 1
ATOM 3299 C C . ASP A 1 440 ? 22.826 37.223 -9.370 1.00 42.12 440 ASP A C 1
ATOM 3301 O O . ASP A 1 440 ? 21.982 38.081 -9.648 1.00 42.12 440 ASP A O 1
ATOM 3305 N N . SER A 1 441 ? 22.466 35.943 -9.188 1.00 52.19 441 SER A N 1
ATOM 3306 C CA . SER A 1 441 ? 21.074 35.469 -9.270 1.00 52.19 441 SER A CA 1
ATOM 3307 C C . SER A 1 441 ? 20.287 35.615 -7.957 1.00 52.19 441 SER A C 1
ATOM 3309 O O . SER A 1 441 ? 19.051 35.634 -7.985 1.00 52.19 441 SER A O 1
ATOM 3311 N N . PHE A 1 442 ? 20.968 35.732 -6.808 1.00 52.97 442 PHE A N 1
ATOM 3312 C CA . PHE A 1 442 ? 20.350 35.680 -5.477 1.00 52.97 442 PHE A CA 1
ATOM 3313 C C . PHE A 1 442 ? 21.009 36.648 -4.479 1.00 52.97 442 PHE A C 1
ATOM 3315 O O . PHE A 1 442 ? 21.658 36.244 -3.521 1.00 52.97 442 PHE A O 1
ATOM 3322 N N . GLY A 1 443 ? 20.750 37.943 -4.669 1.00 38.88 443 GLY A N 1
ATOM 3323 C CA . GLY A 1 443 ? 21.013 38.997 -3.684 1.00 38.88 443 GLY A CA 1
ATOM 3324 C C . GLY A 1 443 ? 19.826 39.958 -3.542 1.00 38.88 443 GLY A C 1
ATOM 3325 O O . GLY A 1 443 ? 18.824 39.835 -4.253 1.00 38.88 443 GLY A O 1
ATOM 3326 N N . LEU A 1 444 ? 19.944 40.962 -2.662 1.00 34.53 444 LEU A N 1
ATOM 3327 C CA . LEU A 1 444 ? 18.893 41.965 -2.390 1.00 34.53 444 LEU A CA 1
ATOM 3328 C C . LEU A 1 444 ? 18.376 42.662 -3.672 1.00 34.53 444 LEU A C 1
ATOM 3330 O O . LEU A 1 444 ? 17.192 42.985 -3.792 1.00 34.53 444 LEU A O 1
ATOM 3334 N N . GLU A 1 445 ? 19.242 42.821 -4.677 1.00 40.69 445 GLU A N 1
ATOM 3335 C CA . GLU A 1 445 ? 18.902 43.380 -5.991 1.00 40.69 445 GLU A CA 1
ATOM 3336 C C . GLU A 1 445 ? 17.899 42.503 -6.777 1.00 40.69 445 GLU A C 1
ATOM 3338 O O . GLU A 1 445 ? 17.028 43.022 -7.478 1.00 40.69 445 GLU A O 1
ATOM 3343 N N . GLY A 1 446 ? 17.948 41.177 -6.603 1.00 44.88 446 GLY A N 1
ATOM 3344 C CA . GLY A 1 446 ? 16.998 40.215 -7.176 1.00 44.88 446 GLY A CA 1
ATOM 3345 C C . GLY A 1 446 ? 15.619 40.226 -6.504 1.00 44.88 446 GLY A C 1
ATOM 3346 O O . GLY A 1 446 ? 14.638 39.795 -7.113 1.00 44.88 446 GLY A O 1
ATOM 3347 N N . MET A 1 447 ? 15.518 40.763 -5.283 1.00 38.41 447 MET A N 1
ATOM 3348 C CA . MET A 1 447 ? 14.245 41.077 -4.622 1.00 38.41 447 MET A CA 1
ATOM 3349 C C . MET A 1 447 ? 13.652 42.386 -5.164 1.00 38.41 447 MET A C 1
ATOM 3351 O O . MET A 1 447 ? 12.475 42.436 -5.522 1.00 38.41 447 MET A O 1
ATOM 3355 N N . ILE A 1 448 ? 14.479 43.428 -5.299 1.00 39.81 448 ILE A N 1
ATOM 3356 C CA . ILE A 1 448 ? 14.053 44.754 -5.780 1.00 39.81 448 ILE A CA 1
ATOM 3357 C C . ILE A 1 448 ? 13.604 44.700 -7.251 1.00 39.81 448 ILE A C 1
ATOM 3359 O O . ILE A 1 448 ? 12.561 45.255 -7.598 1.00 39.81 448 ILE A O 1
ATOM 3363 N N . LYS A 1 449 ? 14.309 43.957 -8.116 1.00 40.44 449 LYS A N 1
ATOM 3364 C CA . LYS A 1 449 ? 13.912 43.773 -9.527 1.00 40.44 449 LYS A CA 1
ATOM 3365 C C . LYS A 1 449 ? 12.586 43.007 -9.690 1.00 40.44 449 LYS A C 1
ATOM 3367 O O . LYS A 1 449 ? 11.844 43.280 -10.631 1.00 40.44 449 LYS A O 1
ATOM 3372 N N . ARG A 1 450 ? 12.222 42.112 -8.757 1.00 41.41 450 ARG A N 1
ATOM 3373 C CA . ARG A 1 450 ? 10.909 41.426 -8.764 1.00 41.41 450 ARG A CA 1
ATOM 3374 C C . ARG A 1 450 ? 9.752 42.330 -8.341 1.00 41.41 450 ARG A C 1
ATOM 3376 O O . ARG A 1 450 ? 8.651 42.160 -8.858 1.00 41.41 450 ARG A O 1
ATOM 3383 N N . ALA A 1 451 ? 9.985 43.310 -7.464 1.00 32.94 451 ALA A N 1
ATOM 3384 C CA . ALA A 1 451 ? 8.954 44.286 -7.101 1.00 32.94 451 ALA A CA 1
ATOM 3385 C C . ALA A 1 451 ? 8.464 45.076 -8.332 1.00 32.94 451 ALA A C 1
ATOM 3387 O O . ALA A 1 451 ? 7.262 45.289 -8.488 1.00 32.94 451 ALA A O 1
ATOM 3388 N N . ILE A 1 452 ? 9.382 45.414 -9.245 1.00 34.56 452 ILE A N 1
ATOM 3389 C CA . ILE A 1 452 ? 9.084 46.115 -10.504 1.00 34.56 452 ILE A CA 1
ATOM 3390 C C . ILE A 1 452 ? 8.372 45.190 -11.514 1.00 34.56 452 ILE A C 1
ATOM 3392 O O . ILE A 1 452 ? 7.407 45.616 -12.148 1.00 34.56 452 ILE A O 1
ATOM 3396 N N . ASN A 1 453 ? 8.762 43.912 -11.616 1.00 34.25 453 ASN A N 1
ATOM 3397 C CA . ASN A 1 453 ? 8.138 42.971 -12.563 1.00 34.25 453 ASN A CA 1
ATOM 3398 C C . ASN A 1 453 ? 6.746 42.452 -12.158 1.00 34.25 453 ASN A C 1
ATOM 3400 O O . ASN A 1 453 ? 6.013 41.949 -13.008 1.00 34.25 453 ASN A O 1
ATOM 3404 N N . SER A 1 454 ? 6.305 42.649 -10.909 1.00 37.72 454 SER A N 1
ATOM 3405 C CA . SER A 1 454 ? 4.920 42.322 -10.516 1.00 37.72 454 SER A CA 1
ATOM 3406 C C . SER A 1 454 ? 3.845 43.104 -11.299 1.00 37.72 454 SER A C 1
ATOM 3408 O O . SER A 1 454 ? 2.675 42.720 -11.283 1.00 37.72 454 SER A O 1
ATOM 3410 N N . GLY A 1 455 ? 4.239 44.169 -12.014 1.00 29.94 455 GLY A N 1
ATOM 3411 C CA . GLY A 1 455 ? 3.394 44.916 -12.949 1.00 29.94 455 GLY A CA 1
ATOM 3412 C C . GLY A 1 455 ? 3.522 44.534 -14.434 1.00 29.94 455 GLY A C 1
ATOM 3413 O O . GLY A 1 455 ? 2.729 45.040 -15.225 1.00 29.94 455 GLY A O 1
ATOM 3414 N N . SER A 1 456 ? 4.479 43.687 -14.840 1.00 27.48 456 SER A N 1
ATOM 3415 C CA . SER A 1 456 ? 4.760 43.384 -16.261 1.00 27.48 456 SER A CA 1
ATOM 3416 C C . SER A 1 456 ? 4.388 41.965 -16.712 1.00 27.48 456 SER A C 1
ATOM 3418 O O . SER A 1 456 ? 4.046 41.791 -17.882 1.00 27.48 456 SER A O 1
ATOM 3420 N N . ASP A 1 457 ? 4.311 40.981 -15.808 1.00 37.12 457 ASP A N 1
ATOM 3421 C CA . ASP A 1 457 ? 3.957 39.576 -16.119 1.00 37.12 457 ASP A CA 1
ATOM 3422 C C . ASP A 1 457 ? 2.491 39.356 -16.595 1.00 37.12 457 ASP A C 1
ATOM 3424 O O . ASP A 1 457 ? 2.009 38.226 -16.691 1.00 37.12 457 ASP A O 1
ATOM 3428 N N . PHE A 1 458 ? 1.752 40.425 -16.918 1.00 32.31 458 PHE A N 1
ATOM 3429 C CA . PHE A 1 458 ? 0.417 40.360 -17.530 1.00 32.31 458 PHE A CA 1
ATOM 3430 C C . PHE A 1 458 ? 0.447 40.285 -19.072 1.00 32.31 458 PHE A C 1
ATOM 3432 O O . PHE A 1 458 ? -0.578 39.987 -19.686 1.00 32.31 458 PHE A O 1
ATOM 3439 N N . ILE A 1 459 ? 1.598 40.516 -19.716 1.00 35.41 459 ILE A N 1
ATOM 3440 C CA . ILE A 1 459 ? 1.765 40.361 -21.171 1.00 35.41 459 ILE A CA 1
ATOM 3441 C C . ILE A 1 459 ? 2.901 39.368 -21.428 1.00 35.41 459 ILE A C 1
ATOM 3443 O O . ILE A 1 459 ? 4.044 39.597 -21.048 1.00 35.41 459 ILE A O 1
ATOM 3447 N N . GLY A 1 460 ? 2.571 38.234 -22.051 1.00 39.56 460 GLY A N 1
ATOM 3448 C CA . GLY A 1 460 ? 3.463 37.078 -22.138 1.00 39.56 460 GLY A CA 1
ATOM 3449 C C . GLY A 1 460 ? 4.708 37.294 -23.001 1.00 39.56 460 GLY A C 1
ATOM 3450 O O . GLY A 1 460 ? 4.661 37.075 -24.208 1.00 39.56 460 GLY A O 1
ATOM 3451 N N . ALA A 1 461 ? 5.832 37.624 -22.363 1.00 41.03 461 ALA A N 1
ATOM 3452 C CA . ALA A 1 461 ? 7.180 37.481 -22.907 1.00 41.03 461 ALA A CA 1
ATOM 3453 C C . ALA A 1 461 ? 8.204 37.388 -21.759 1.00 41.03 461 ALA A C 1
ATOM 3455 O O . ALA A 1 461 ? 8.508 38.387 -21.115 1.00 41.03 461 ALA A O 1
ATOM 3456 N N . GLY A 1 462 ? 8.749 36.195 -21.504 1.00 35.62 462 GLY A N 1
ATOM 3457 C CA . GLY A 1 462 ? 9.765 36.004 -20.464 1.00 35.62 462 GLY A CA 1
ATOM 3458 C C . GLY A 1 462 ? 10.041 34.535 -20.158 1.00 35.62 462 GLY A C 1
ATOM 3459 O O . GLY A 1 462 ? 9.293 33.889 -19.429 1.00 35.62 462 GLY A O 1
ATOM 3460 N N . THR A 1 463 ? 11.129 33.996 -20.706 1.00 35.69 463 THR A N 1
ATOM 3461 C CA . THR A 1 463 ? 11.735 32.757 -20.196 1.00 35.69 463 THR A CA 1
ATOM 3462 C C . THR A 1 463 ? 12.259 32.975 -18.771 1.00 35.69 463 THR A C 1
ATOM 3464 O O . THR A 1 463 ? 12.627 34.105 -18.442 1.00 35.69 463 THR A O 1
ATOM 3467 N N . PRO A 1 464 ? 12.348 31.931 -17.920 1.00 47.94 464 PRO A N 1
ATOM 3468 C CA . PRO A 1 464 ? 13.044 32.057 -16.640 1.00 47.94 464 PRO A CA 1
ATOM 3469 C C . PRO A 1 464 ? 14.471 32.578 -16.861 1.00 47.94 464 PRO A C 1
ATOM 3471 O O . PRO A 1 464 ? 15.111 32.215 -17.850 1.00 47.94 464 PRO A O 1
ATOM 3474 N N . PHE A 1 465 ? 14.944 33.433 -15.947 1.00 54.12 465 PHE A N 1
ATOM 3475 C CA . PHE A 1 465 ? 16.292 34.004 -15.992 1.00 54.12 465 PHE A CA 1
ATOM 3476 C C . PHE A 1 465 ? 17.352 32.903 -16.148 1.00 54.12 465 PHE A C 1
ATOM 3478 O O . PHE A 1 465 ? 17.273 31.870 -15.482 1.00 54.12 465 PHE A O 1
ATOM 3485 N N . GLU A 1 466 ? 18.340 33.157 -17.005 1.00 54.28 466 GLU A N 1
ATOM 3486 C CA . GLU A 1 466 ? 19.364 32.199 -17.451 1.00 54.28 466 GLU A CA 1
ATOM 3487 C C . GLU A 1 466 ? 20.031 31.463 -16.273 1.00 54.28 466 GLU A C 1
ATOM 3489 O O . GLU A 1 466 ? 19.907 30.245 -16.171 1.00 54.28 466 GLU A O 1
ATOM 3494 N N . GLY A 1 467 ? 20.522 32.195 -15.264 1.00 60.84 467 GLY A N 1
ATOM 3495 C CA . GLY A 1 467 ? 21.152 31.604 -14.073 1.00 60.84 467 GLY A CA 1
ATOM 3496 C C . GLY A 1 467 ? 20.260 30.686 -13.216 1.00 60.84 467 GLY A C 1
ATOM 3497 O O . GLY A 1 467 ? 20.773 29.806 -12.522 1.00 60.84 467 GLY A O 1
ATOM 3498 N N . VAL A 1 468 ? 18.924 30.805 -13.279 1.00 68.50 468 VAL A N 1
ATOM 3499 C CA . VAL A 1 468 ? 18.013 29.845 -12.616 1.00 68.50 468 VAL A CA 1
ATOM 3500 C C . VAL A 1 468 ? 17.986 28.520 -13.377 1.00 68.50 468 VAL A C 1
ATOM 3502 O O . VAL A 1 468 ? 17.935 27.456 -12.760 1.00 68.50 468 VAL A O 1
ATOM 3505 N N . ARG A 1 469 ? 18.038 28.576 -14.712 1.00 70.50 469 ARG A N 1
ATOM 3506 C CA . ARG A 1 469 ? 18.105 27.392 -15.572 1.00 70.50 469 ARG A CA 1
ATOM 3507 C C . ARG A 1 469 ? 19.446 26.679 -15.415 1.00 70.50 469 ARG A C 1
ATOM 3509 O O . ARG A 1 469 ? 19.451 25.455 -15.314 1.00 70.50 469 ARG A O 1
ATOM 3516 N N . ASP A 1 470 ? 20.537 27.432 -15.325 1.00 73.75 470 ASP A N 1
ATOM 3517 C CA . ASP A 1 470 ? 21.882 26.886 -15.123 1.00 73.75 470 ASP A CA 1
ATOM 3518 C C . ASP A 1 470 ? 21.986 26.198 -13.756 1.00 73.75 470 ASP A C 1
ATOM 3520 O O . ASP A 1 470 ? 22.330 25.021 -13.681 1.00 73.75 470 ASP A O 1
ATOM 3524 N N . THR A 1 471 ? 21.518 26.858 -12.688 1.00 74.38 471 THR A N 1
ATOM 3525 C CA . THR A 1 471 ? 21.436 26.256 -11.343 1.00 74.38 471 THR A CA 1
ATOM 3526 C C . THR A 1 471 ? 20.595 24.970 -11.338 1.00 74.38 471 THR A C 1
ATOM 3528 O O . THR A 1 471 ? 20.984 23.964 -10.746 1.00 74.38 471 THR A O 1
ATOM 3531 N N . GLN A 1 472 ? 19.439 24.957 -12.015 1.00 80.38 472 GLN A N 1
ATOM 3532 C CA . GLN A 1 472 ? 18.610 23.749 -12.137 1.00 80.38 472 GLN A CA 1
ATOM 3533 C C . GLN A 1 472 ? 19.301 22.632 -12.933 1.00 80.38 472 GLN A C 1
ATOM 3535 O O . GLN A 1 472 ? 19.119 21.458 -12.604 1.00 80.38 472 GLN A O 1
ATOM 3540 N N . SER A 1 473 ? 20.099 22.983 -13.945 1.00 80.38 473 SER A N 1
ATOM 3541 C CA . SER A 1 473 ? 20.924 22.041 -14.704 1.00 80.38 473 SER A CA 1
ATOM 3542 C C . SER A 1 473 ? 22.016 21.429 -13.822 1.00 80.38 473 SER A C 1
ATOM 3544 O O . SER A 1 473 ? 22.144 20.207 -13.779 1.00 80.38 473 SER A O 1
ATOM 3546 N N . ASP A 1 474 ? 22.729 22.243 -13.041 1.00 83.44 474 ASP A N 1
ATOM 3547 C CA . ASP A 1 474 ? 23.759 21.777 -12.106 1.00 83.44 474 ASP A CA 1
ATOM 3548 C C . ASP A 1 474 ? 23.187 20.823 -11.048 1.00 83.44 474 ASP A C 1
ATOM 3550 O O . ASP A 1 474 ? 23.764 19.763 -10.792 1.00 83.44 474 ASP A O 1
ATOM 3554 N N . PHE A 1 475 ? 22.008 21.122 -10.487 1.00 88.38 475 PHE A N 1
ATOM 3555 C CA . PHE A 1 475 ? 21.321 20.197 -9.577 1.00 88.38 475 PHE A CA 1
ATOM 3556 C C . PHE A 1 475 ? 20.848 18.911 -10.264 1.00 88.38 475 PHE A C 1
ATOM 3558 O O . PHE A 1 475 ? 20.861 17.853 -9.633 1.00 88.38 475 PHE A O 1
ATOM 3565 N N . ALA A 1 476 ? 20.447 18.960 -11.538 1.00 85.56 476 ALA A N 1
ATOM 3566 C CA . ALA A 1 476 ? 20.079 17.762 -12.291 1.00 85.56 476 ALA A CA 1
ATOM 3567 C C . ALA A 1 476 ? 21.297 16.855 -12.548 1.00 85.56 476 ALA A C 1
ATOM 3569 O O . ALA A 1 476 ? 21.208 15.650 -12.302 1.00 85.56 476 ALA A O 1
ATOM 3570 N N . VAL A 1 477 ? 22.433 17.435 -12.952 1.00 90.19 477 VAL A N 1
ATOM 3571 C CA . VAL A 1 477 ? 23.708 16.729 -13.168 1.00 90.19 477 VAL A CA 1
ATOM 3572 C C . VAL A 1 477 ? 24.251 16.157 -11.857 1.00 90.19 477 VAL A C 1
ATOM 3574 O O . VAL A 1 477 ? 24.633 14.987 -11.809 1.00 90.19 477 VAL A O 1
ATOM 3577 N N . LEU A 1 478 ? 24.231 16.933 -10.767 1.00 91.88 478 LEU A N 1
ATOM 3578 C CA . LEU A 1 478 ? 24.625 16.459 -9.439 1.00 91.88 478 LEU A CA 1
ATOM 3579 C C . LEU A 1 478 ? 23.752 15.282 -8.991 1.00 91.88 478 LEU A C 1
ATOM 3581 O O . LEU A 1 478 ? 24.276 14.257 -8.562 1.00 91.88 478 LEU A O 1
ATOM 3585 N N . ARG A 1 479 ? 22.426 15.399 -9.130 1.00 92.44 479 ARG A N 1
ATOM 3586 C CA . ARG A 1 479 ? 21.474 14.338 -8.780 1.00 92.44 479 ARG A CA 1
ATOM 3587 C C . ARG A 1 479 ? 21.740 13.056 -9.565 1.00 92.44 479 ARG A C 1
ATOM 3589 O O . ARG A 1 479 ? 21.797 11.990 -8.962 1.00 92.44 479 ARG A O 1
ATOM 3596 N N . GLU A 1 480 ? 21.911 13.143 -10.882 1.00 92.06 480 GLU A N 1
ATOM 3597 C CA . GLU A 1 480 ? 22.237 11.984 -11.723 1.00 92.06 480 GLU A CA 1
ATOM 3598 C C . GLU A 1 480 ? 23.581 11.358 -11.320 1.00 92.06 480 GLU A C 1
ATOM 3600 O O . GLU A 1 480 ? 23.672 10.145 -11.122 1.00 92.06 480 GLU A O 1
ATOM 3605 N N . GLY A 1 481 ? 24.600 12.190 -11.091 1.00 93.12 481 GLY A N 1
ATOM 3606 C CA . GLY A 1 481 ? 25.907 11.759 -10.606 1.00 93.12 481 GLY A CA 1
ATOM 3607 C C . GLY A 1 481 ? 25.853 11.038 -9.255 1.00 93.12 481 GLY A C 1
ATOM 3608 O O . GLY A 1 481 ? 26.581 10.065 -9.079 1.00 93.12 481 GLY A O 1
ATOM 3609 N N . LEU A 1 482 ? 24.997 11.478 -8.328 1.00 93.56 482 LEU A N 1
ATOM 3610 C CA . LEU A 1 482 ? 24.790 10.835 -7.025 1.00 93.56 482 LEU A CA 1
ATOM 3611 C C . LEU A 1 482 ? 24.004 9.524 -7.147 1.00 93.56 482 LEU A C 1
ATOM 3613 O O . LEU A 1 482 ? 24.388 8.529 -6.536 1.00 93.56 482 LEU A O 1
ATOM 3617 N N . VAL A 1 483 ? 22.935 9.489 -7.953 1.00 92.31 483 VAL A N 1
ATOM 3618 C CA . VAL A 1 483 ? 22.165 8.257 -8.206 1.00 92.31 483 VAL A CA 1
ATOM 3619 C C . VAL A 1 483 ? 23.054 7.172 -8.810 1.00 92.31 483 VAL A C 1
ATOM 3621 O O . VAL A 1 483 ? 22.959 6.018 -8.391 1.00 92.31 483 VAL A O 1
ATOM 3624 N N . ASN A 1 484 ? 23.929 7.525 -9.754 1.00 91.50 484 ASN A N 1
ATOM 3625 C CA . ASN A 1 484 ? 24.805 6.568 -10.426 1.00 91.50 484 ASN A CA 1
ATOM 3626 C C . ASN A 1 484 ? 25.837 5.948 -9.467 1.00 91.50 484 ASN A C 1
ATOM 3628 O O . ASN A 1 484 ? 25.900 4.720 -9.381 1.00 91.50 484 ASN A O 1
ATOM 3632 N N . ASP A 1 485 ? 26.574 6.756 -8.694 1.00 91.00 485 ASP A N 1
ATOM 3633 C CA . ASP A 1 485 ? 27.573 6.251 -7.733 1.00 91.00 485 ASP A CA 1
ATOM 3634 C C . ASP A 1 485 ? 26.933 5.335 -6.683 1.00 91.00 485 ASP A C 1
ATOM 3636 O O . ASP A 1 485 ? 27.425 4.240 -6.398 1.00 91.00 485 ASP A O 1
ATOM 3640 N N . ILE A 1 486 ? 25.802 5.772 -6.125 1.00 91.62 486 ILE A N 1
ATOM 3641 C CA . ILE A 1 486 ? 25.067 5.051 -5.086 1.00 91.62 486 ILE A CA 1
ATOM 3642 C C . ILE A 1 486 ? 24.450 3.757 -5.638 1.00 91.62 486 ILE A C 1
ATOM 3644 O O . ILE A 1 486 ? 24.513 2.718 -4.983 1.00 91.62 486 ILE A O 1
ATOM 3648 N N . SER A 1 487 ? 23.916 3.756 -6.861 1.00 89.44 487 SER A N 1
ATOM 3649 C CA . SER A 1 487 ? 23.342 2.542 -7.465 1.00 89.44 487 SER A CA 1
ATOM 3650 C C . SER A 1 487 ? 24.384 1.448 -7.723 1.00 89.44 487 SER A C 1
ATOM 3652 O O . SER A 1 487 ? 24.044 0.262 -7.653 1.00 89.44 487 SER A O 1
ATOM 3654 N N . GLN A 1 488 ? 25.641 1.830 -7.982 1.00 91.12 488 GLN A N 1
ATOM 3655 C CA . GLN A 1 488 ? 26.759 0.896 -8.137 1.00 91.12 488 GLN A CA 1
ATOM 3656 C C . GLN A 1 488 ? 27.097 0.209 -6.802 1.00 91.12 488 GLN A C 1
ATOM 3658 O O . GLN A 1 488 ? 27.008 -1.015 -6.715 1.00 91.12 488 GLN A O 1
ATOM 3663 N N . GLY A 1 489 ? 27.372 0.971 -5.736 1.00 90.69 489 GLY A N 1
ATOM 3664 C CA . GLY A 1 489 ? 27.782 0.420 -4.431 1.00 90.69 489 GLY A CA 1
ATOM 3665 C C . GLY A 1 489 ? 26.679 -0.284 -3.630 1.00 90.69 489 GLY A C 1
ATOM 3666 O O . GLY A 1 489 ? 26.965 -0.993 -2.668 1.00 90.69 489 GLY A O 1
ATOM 3667 N N . TYR A 1 490 ? 25.410 -0.115 -4.011 1.00 91.19 490 TYR A N 1
ATOM 3668 C CA . TYR A 1 490 ? 24.270 -0.811 -3.399 1.00 91.19 490 TYR A CA 1
ATOM 3669 C C . TYR A 1 490 ? 23.739 -1.989 -4.230 1.00 91.19 490 TYR A C 1
ATOM 3671 O O . TYR A 1 490 ? 22.650 -2.494 -3.951 1.00 91.19 490 TYR A O 1
ATOM 3679 N N . GLY A 1 491 ? 24.469 -2.443 -5.255 1.00 82.25 491 GLY A N 1
ATOM 3680 C CA . GLY A 1 491 ? 24.094 -3.645 -6.005 1.00 82.25 491 GLY A CA 1
ATOM 3681 C C . GLY A 1 491 ? 22.709 -3.543 -6.658 1.00 82.25 491 GLY A C 1
ATOM 3682 O O . GLY A 1 491 ? 21.943 -4.504 -6.627 1.00 82.25 491 GLY A O 1
ATOM 3683 N N . ARG A 1 492 ? 22.398 -2.381 -7.258 1.00 71.50 492 ARG A N 1
ATOM 3684 C CA . ARG A 1 492 ? 21.123 -2.015 -7.922 1.00 71.50 492 ARG A CA 1
ATOM 3685 C C . ARG A 1 492 ? 19.936 -1.629 -7.027 1.00 71.50 492 ARG A C 1
ATOM 3687 O O . ARG A 1 492 ? 18.929 -1.202 -7.586 1.00 71.50 492 ARG A O 1
ATOM 3694 N N . GLN A 1 493 ? 20.005 -1.734 -5.696 1.00 82.75 493 GLN A N 1
ATOM 3695 C CA . GLN A 1 493 ? 18.902 -1.304 -4.813 1.00 82.75 493 GLN A CA 1
ATOM 3696 C C . GLN A 1 493 ? 19.385 -0.473 -3.612 1.00 82.75 493 GLN A C 1
ATOM 3698 O O . GLN A 1 493 ? 19.506 -0.991 -2.499 1.00 82.75 493 GLN A O 1
ATOM 3703 N N . PRO A 1 494 ? 19.652 0.831 -3.810 1.00 87.31 494 PRO A N 1
ATOM 3704 C CA . PRO A 1 494 ? 19.907 1.746 -2.703 1.00 87.31 494 PRO A CA 1
ATOM 3705 C C . PRO A 1 494 ? 18.661 1.976 -1.822 1.00 87.31 494 PRO A C 1
ATOM 3707 O O . PRO A 1 494 ? 17.531 1.814 -2.294 1.00 87.31 494 PRO A O 1
ATOM 3710 N N . PRO A 1 495 ? 18.831 2.380 -0.547 1.00 82.62 495 PRO A N 1
ATOM 3711 C CA . PRO A 1 495 ? 17.724 2.602 0.374 1.00 82.62 495 PRO A CA 1
ATOM 3712 C C . PRO A 1 495 ? 16.750 3.661 -0.146 1.00 82.62 495 PRO A C 1
ATOM 3714 O O . PRO A 1 495 ? 17.156 4.720 -0.626 1.00 82.62 495 PRO A O 1
ATOM 3717 N N . SER A 1 496 ? 15.446 3.421 0.013 1.00 81.62 496 SER A N 1
ATOM 3718 C CA . SER A 1 496 ? 14.413 4.337 -0.491 1.00 81.62 496 SER A CA 1
ATOM 3719 C C . SER A 1 496 ? 14.480 5.731 0.140 1.00 81.62 496 SER A C 1
ATOM 3721 O O . SER A 1 496 ? 14.143 6.710 -0.518 1.00 81.62 496 SER A O 1
ATOM 3723 N N . TRP A 1 497 ? 14.931 5.836 1.398 1.00 86.75 497 TRP A N 1
ATOM 3724 C CA . TRP A 1 497 ? 15.153 7.125 2.062 1.00 86.75 497 TRP A CA 1
ATOM 3725 C C . TRP A 1 497 ? 16.260 7.929 1.370 1.00 86.75 497 TRP A C 1
ATOM 3727 O O . TRP A 1 497 ? 16.130 9.137 1.194 1.00 86.75 497 TRP A O 1
ATOM 3737 N N . LEU A 1 498 ? 17.317 7.250 0.920 1.00 87.12 498 LEU A N 1
ATOM 3738 C CA . LEU A 1 498 ? 18.468 7.889 0.304 1.00 87.12 498 LEU A CA 1
ATOM 3739 C C . LEU A 1 498 ? 18.132 8.370 -1.107 1.00 87.12 498 LEU A C 1
ATOM 3741 O O . LEU A 1 498 ? 18.420 9.511 -1.461 1.00 87.12 498 LEU A O 1
ATOM 3745 N N . MET A 1 499 ? 17.435 7.532 -1.877 1.00 90.75 499 MET A N 1
ATOM 3746 C CA . MET A 1 499 ? 16.914 7.914 -3.190 1.00 90.75 499 MET A CA 1
ATOM 3747 C C . MET A 1 499 ? 15.945 9.091 -3.104 1.00 90.75 499 MET A C 1
ATOM 3749 O O . MET A 1 499 ? 16.030 9.993 -3.933 1.00 90.75 499 MET A O 1
ATOM 3753 N N . LYS A 1 500 ? 15.079 9.127 -2.082 1.00 85.25 500 LYS A N 1
ATOM 3754 C CA . LYS A 1 500 ? 14.199 10.271 -1.835 1.00 85.25 500 LYS A CA 1
ATOM 3755 C C . LYS A 1 500 ? 15.002 11.544 -1.544 1.00 85.25 500 LYS A C 1
ATOM 3757 O O . LYS A 1 500 ? 14.794 12.543 -2.219 1.00 85.25 500 LYS A O 1
ATOM 3762 N N . ASN A 1 501 ? 15.964 11.498 -0.621 1.00 85.50 501 ASN A N 1
ATOM 3763 C CA . ASN A 1 501 ? 16.782 12.670 -0.287 1.00 85.50 501 ASN A CA 1
ATOM 3764 C C . ASN A 1 501 ? 17.584 13.194 -1.497 1.00 85.50 501 ASN A C 1
ATOM 3766 O O . ASN A 1 501 ? 17.754 14.401 -1.635 1.00 85.50 501 ASN A O 1
ATOM 3770 N N . ILE A 1 502 ? 18.043 12.308 -2.392 1.00 88.06 502 ILE A N 1
ATOM 3771 C CA . ILE A 1 502 ? 18.706 12.686 -3.652 1.00 88.06 502 ILE A CA 1
ATOM 3772 C C . ILE A 1 502 ? 17.703 13.285 -4.660 1.00 88.06 502 ILE A C 1
ATOM 3774 O O . ILE A 1 502 ? 18.034 14.240 -5.359 1.00 88.06 502 ILE A O 1
ATOM 3778 N N . GLN A 1 503 ? 16.471 12.772 -4.739 1.00 85.06 503 GLN A N 1
ATOM 3779 C CA . GLN A 1 503 ? 15.410 13.330 -5.592 1.00 85.06 503 GLN A CA 1
ATOM 3780 C C . GLN A 1 503 ? 14.953 14.722 -5.122 1.00 85.06 503 GLN A C 1
ATOM 3782 O O . GLN A 1 503 ? 14.805 15.624 -5.949 1.00 85.06 503 GLN A O 1
ATOM 3787 N N . ASP A 1 504 ? 14.826 14.912 -3.806 1.00 83.44 504 ASP A N 1
ATOM 3788 C CA . ASP A 1 504 ? 14.410 16.161 -3.152 1.00 83.44 504 ASP A CA 1
ATOM 3789 C C . ASP A 1 504 ? 15.476 17.287 -3.240 1.00 83.44 504 ASP A C 1
ATOM 3791 O O . ASP A 1 504 ? 15.204 18.431 -2.861 1.00 83.44 504 ASP A O 1
ATOM 3795 N N . LEU A 1 505 ? 16.674 17.008 -3.787 1.00 82.31 505 LEU A N 1
ATOM 3796 C CA . LEU A 1 505 ? 17.706 18.019 -4.075 1.00 82.31 505 LEU A CA 1
ATOM 3797 C C . LEU A 1 505 ? 17.287 19.033 -5.146 1.00 82.31 505 LEU A C 1
ATOM 3799 O O . LEU A 1 505 ? 17.797 20.149 -5.144 1.00 82.31 505 LEU A O 1
ATOM 3803 N N . THR A 1 506 ? 16.425 18.662 -6.098 1.00 71.38 506 THR A N 1
ATOM 3804 C CA . THR A 1 506 ? 16.053 19.575 -7.190 1.00 71.38 506 THR A CA 1
ATOM 3805 C C . THR A 1 506 ? 14.993 20.571 -6.698 1.00 71.38 506 THR A C 1
ATOM 3807 O O . THR A 1 506 ? 13.861 20.151 -6.446 1.00 71.38 506 THR A O 1
ATOM 3810 N N . PRO A 1 507 ? 15.291 21.882 -6.577 1.00 67.06 507 PRO A N 1
ATOM 3811 C CA . PRO A 1 507 ? 14.291 22.856 -6.155 1.00 67.06 507 PRO A CA 1
ATOM 3812 C C . PRO A 1 507 ? 13.142 22.908 -7.168 1.00 67.06 507 PRO A C 1
ATOM 3814 O O . PRO A 1 507 ? 13.349 23.028 -8.378 1.00 67.06 507 PRO A O 1
ATOM 3817 N N . SER A 1 508 ? 11.912 22.816 -6.664 1.00 64.06 508 SER A N 1
ATOM 3818 C CA . SER A 1 508 ? 10.714 22.845 -7.505 1.00 64.06 508 SER A CA 1
ATOM 3819 C C . SER A 1 508 ? 10.565 24.211 -8.188 1.00 64.06 508 SER A C 1
ATOM 3821 O O . SER A 1 508 ? 10.616 25.262 -7.545 1.00 64.06 508 SER A O 1
ATOM 3823 N N . ALA A 1 509 ? 10.407 24.207 -9.515 1.00 50.66 509 ALA A N 1
ATOM 3824 C CA . ALA A 1 509 ? 10.349 25.433 -10.305 1.00 50.66 509 ALA A CA 1
ATOM 3825 C C . ALA A 1 509 ? 9.186 26.336 -9.846 1.00 50.66 509 ALA A C 1
ATOM 3827 O O . ALA A 1 509 ? 8.023 25.940 -9.898 1.00 50.66 509 ALA A O 1
ATOM 3828 N N . GLY A 1 510 ? 9.513 27.554 -9.401 1.00 58.28 510 GLY A N 1
ATOM 3829 C CA . GLY A 1 510 ? 8.554 28.517 -8.844 1.00 58.28 510 GLY A CA 1
ATOM 3830 C C . GLY A 1 510 ? 8.466 28.545 -7.310 1.00 58.28 510 GLY A C 1
ATOM 3831 O O . GLY A 1 510 ? 7.749 29.389 -6.774 1.00 58.28 510 GLY A O 1
ATOM 3832 N N . GLY A 1 511 ? 9.196 27.685 -6.593 1.00 58.75 511 GLY A N 1
ATOM 3833 C CA . GLY A 1 511 ? 9.363 27.797 -5.141 1.00 58.75 511 GLY A CA 1
ATOM 3834 C C . GLY A 1 511 ? 10.222 29.005 -4.734 1.00 58.75 511 GLY A C 1
ATOM 3835 O O . GLY A 1 511 ? 11.125 29.412 -5.461 1.00 58.75 511 GLY A O 1
ATOM 3836 N N . ILE A 1 512 ? 9.985 29.554 -3.537 1.00 48.44 512 ILE A N 1
ATOM 3837 C CA . ILE A 1 512 ? 10.770 30.664 -2.940 1.00 48.44 512 ILE A CA 1
ATOM 3838 C C . ILE A 1 512 ? 12.068 30.122 -2.283 1.00 48.44 512 ILE A C 1
ATOM 3840 O O . ILE A 1 512 ? 12.595 30.681 -1.330 1.00 48.44 512 ILE A O 1
ATOM 3844 N N . GLN A 1 513 ? 12.576 28.983 -2.758 1.00 67.88 513 GLN A N 1
ATOM 3845 C CA . GLN A 1 513 ? 13.759 28.318 -2.207 1.00 67.88 513 GLN A CA 1
ATOM 3846 C C . GLN A 1 513 ? 15.020 28.971 -2.790 1.00 67.88 513 GLN A C 1
ATOM 3848 O O . GLN A 1 513 ? 15.297 28.838 -3.981 1.00 67.88 513 GLN A O 1
ATOM 3853 N N . GLY A 1 514 ? 15.729 29.741 -1.959 1.00 78.19 514 GLY A N 1
ATOM 3854 C CA . GLY A 1 514 ? 16.993 30.396 -2.309 1.00 78.19 514 GLY A CA 1
ATOM 3855 C C . GLY A 1 514 ? 18.215 29.490 -2.125 1.00 78.19 514 GLY A C 1
ATOM 3856 O O . GLY A 1 514 ? 18.091 28.330 -1.730 1.00 78.19 514 GLY A O 1
ATOM 3857 N N . ALA A 1 515 ? 19.408 30.042 -2.371 1.00 76.75 515 ALA A N 1
ATOM 3858 C CA . ALA A 1 515 ? 20.678 29.319 -2.248 1.00 76.75 515 ALA A CA 1
ATOM 3859 C C . ALA A 1 515 ? 20.893 28.697 -0.851 1.00 76.75 515 ALA A C 1
ATOM 3861 O O . ALA A 1 515 ? 21.380 27.574 -0.759 1.00 76.75 515 ALA A O 1
ATOM 3862 N N . GLU A 1 516 ? 20.449 29.363 0.218 1.00 77.62 516 GLU A N 1
ATOM 3863 C CA . GLU A 1 516 ? 20.503 28.859 1.602 1.00 77.62 516 GLU A CA 1
ATOM 3864 C C . GLU A 1 516 ? 19.737 27.534 1.796 1.00 77.62 516 GLU A C 1
ATOM 3866 O O . GLU A 1 516 ? 20.220 26.624 2.469 1.00 77.62 516 GLU A O 1
ATOM 3871 N N . ASP A 1 517 ? 18.560 27.376 1.177 1.00 81.56 517 ASP A N 1
ATOM 3872 C CA . ASP A 1 517 ? 17.771 26.135 1.259 1.00 81.56 517 ASP A CA 1
ATOM 3873 C C . ASP A 1 517 ? 18.465 24.991 0.501 1.00 81.56 517 ASP A C 1
ATOM 3875 O O . ASP A 1 517 ? 18.489 23.846 0.956 1.00 81.56 517 ASP A O 1
ATOM 3879 N N . ALA A 1 518 ? 19.110 25.313 -0.623 1.00 83.06 518 ALA A N 1
ATOM 3880 C CA . ALA A 1 518 ? 19.916 24.371 -1.388 1.00 83.06 518 ALA A CA 1
ATOM 3881 C C . ALA A 1 518 ? 21.188 23.937 -0.629 1.00 83.06 518 ALA A C 1
ATOM 3883 O O . ALA A 1 518 ? 21.463 22.739 -0.536 1.00 83.06 518 ALA A O 1
ATOM 3884 N N . GLN A 1 519 ? 21.919 24.875 -0.014 1.00 87.31 519 GLN A N 1
ATOM 3885 C CA . GLN A 1 519 ? 23.045 24.583 0.884 1.00 87.31 519 GLN A CA 1
ATOM 3886 C C . GLN A 1 519 ? 22.598 23.732 2.085 1.00 87.31 519 GLN A C 1
ATOM 3888 O O . GLN A 1 519 ? 23.244 22.737 2.413 1.00 87.31 519 GLN A O 1
ATOM 3893 N N . SER A 1 520 ? 21.467 24.070 2.712 1.00 86.50 520 SER A N 1
ATOM 3894 C CA . SER A 1 520 ? 20.902 23.333 3.851 1.00 86.50 520 SER A CA 1
ATOM 3895 C C . SER A 1 520 ? 20.571 21.879 3.489 1.00 86.50 520 SER A C 1
ATOM 3897 O O . SER A 1 520 ? 20.963 20.954 4.210 1.00 86.50 520 SER A O 1
ATOM 3899 N N . LYS A 1 521 ? 19.935 21.654 2.329 1.00 88.44 521 LYS A N 1
ATOM 3900 C CA . LYS A 1 521 ? 19.646 20.315 1.784 1.00 88.44 521 LYS A CA 1
ATOM 3901 C C . LYS A 1 521 ? 20.912 19.528 1.455 1.00 88.44 521 LYS A C 1
ATOM 3903 O O . LYS A 1 521 ? 21.017 18.367 1.847 1.00 88.44 521 LYS A O 1
ATOM 3908 N N . LEU A 1 522 ? 21.887 20.151 0.791 1.00 91.50 522 LEU A N 1
ATOM 3909 C CA . LEU A 1 522 ? 23.173 19.517 0.491 1.00 91.50 522 LEU A CA 1
ATOM 3910 C C . LEU A 1 522 ? 23.923 19.141 1.778 1.00 91.50 522 LEU A C 1
ATOM 3912 O O . LEU A 1 522 ? 24.371 18.006 1.908 1.00 91.50 522 LEU A O 1
ATOM 3916 N N . GLY A 1 523 ? 23.970 20.026 2.776 1.00 91.44 523 GLY A N 1
ATOM 3917 C CA . GLY A 1 523 ? 24.568 19.738 4.083 1.00 91.44 523 GLY A CA 1
ATOM 3918 C C . GLY A 1 523 ? 23.817 18.654 4.869 1.00 91.44 523 GLY A C 1
ATOM 3919 O O . GLY A 1 523 ? 24.433 17.859 5.578 1.00 91.44 523 GLY A O 1
ATOM 3920 N N . ALA A 1 524 ? 22.490 18.563 4.741 1.00 89.25 524 ALA A N 1
ATOM 3921 C CA . ALA A 1 524 ? 21.712 17.461 5.312 1.00 89.25 524 ALA A CA 1
ATOM 3922 C C . ALA A 1 524 ? 22.031 16.116 4.637 1.00 89.25 524 ALA A C 1
ATOM 3924 O O . ALA A 1 524 ? 22.185 15.099 5.323 1.00 89.25 524 ALA A O 1
ATOM 3925 N N . LEU A 1 525 ? 22.188 16.111 3.311 1.00 90.81 525 LEU A N 1
ATOM 3926 C CA . LEU A 1 525 ? 22.577 14.925 2.554 1.00 90.81 525 LEU A CA 1
ATOM 3927 C C . LEU A 1 525 ? 24.016 14.488 2.880 1.00 90.81 525 LEU A C 1
ATOM 3929 O O . LEU A 1 525 ? 24.236 13.309 3.145 1.00 90.81 525 LEU A O 1
ATOM 3933 N N . GLN A 1 526 ? 24.960 15.432 2.967 1.00 95.19 526 GLN A N 1
ATOM 3934 C CA . GLN A 1 526 ? 26.345 15.204 3.404 1.00 95.19 526 GLN A CA 1
ATOM 3935 C C . GLN A 1 526 ? 26.390 14.494 4.768 1.00 95.19 526 GLN A C 1
ATOM 3937 O O . GLN A 1 526 ? 27.023 13.448 4.908 1.00 95.19 526 GLN A O 1
ATOM 3942 N N . ARG A 1 527 ? 25.651 15.011 5.764 1.00 93.12 527 ARG A N 1
ATOM 3943 C CA . ARG A 1 527 ? 25.548 14.391 7.098 1.00 93.12 527 ARG A CA 1
ATOM 3944 C C . ARG A 1 527 ? 24.951 12.984 7.044 1.00 93.12 527 ARG A C 1
ATOM 3946 O O . ARG A 1 527 ? 25.431 12.106 7.754 1.00 93.12 527 ARG A O 1
ATOM 3953 N N . SER A 1 528 ? 23.949 12.757 6.194 1.00 89.38 528 SER A N 1
ATOM 3954 C CA . SER A 1 528 ? 23.330 11.433 6.026 1.00 89.38 528 SER A CA 1
ATOM 3955 C C . SER A 1 528 ? 24.306 10.417 5.418 1.00 89.38 528 SER A C 1
ATOM 3957 O O . SER A 1 528 ? 24.391 9.286 5.893 1.00 89.38 528 SER A O 1
ATOM 3959 N N . PHE A 1 529 ? 25.084 10.818 4.405 1.00 94.12 529 PHE A N 1
ATOM 3960 C CA . PHE A 1 529 ? 26.131 9.970 3.830 1.00 94.12 529 PHE A CA 1
ATOM 3961 C C . PHE A 1 529 ? 27.242 9.656 4.840 1.00 94.12 529 PHE A C 1
ATOM 3963 O O . PHE A 1 529 ? 27.656 8.503 4.942 1.00 94.12 529 PHE A O 1
ATOM 3970 N N . ALA A 1 530 ? 27.689 10.647 5.620 1.00 93.38 530 ALA A N 1
ATOM 3971 C CA . ALA A 1 530 ? 28.710 10.455 6.649 1.00 93.38 530 ALA A CA 1
ATOM 3972 C C . ALA A 1 530 ? 28.253 9.491 7.764 1.00 93.38 530 ALA A C 1
ATOM 3974 O O . ALA A 1 530 ? 29.035 8.658 8.216 1.00 93.38 530 ALA A O 1
ATOM 3975 N N . GLN A 1 531 ? 26.980 9.555 8.174 1.00 92.81 531 GLN A N 1
ATOM 3976 C CA . GLN A 1 531 ? 26.397 8.633 9.159 1.00 92.81 531 GLN A CA 1
ATOM 3977 C C . GLN A 1 531 ? 26.312 7.187 8.641 1.00 92.81 531 GLN A C 1
ATOM 3979 O O . GLN A 1 531 ? 26.671 6.256 9.362 1.00 92.81 531 GLN A O 1
ATOM 3984 N N . GLU A 1 532 ? 25.882 6.984 7.391 1.00 93.69 532 GLU A N 1
ATOM 3985 C CA . GLU A 1 532 ? 25.862 5.653 6.760 1.00 93.69 532 GLU A CA 1
ATOM 3986 C C . GLU A 1 532 ? 27.289 5.097 6.602 1.00 93.69 532 GLU A C 1
ATOM 3988 O O . GLU A 1 532 ? 27.535 3.935 6.923 1.00 93.69 532 GLU A O 1
ATOM 3993 N N . LEU A 1 533 ? 28.253 5.931 6.186 1.00 95.88 533 LEU A N 1
ATOM 3994 C CA . LEU A 1 533 ? 29.663 5.544 6.082 1.00 95.88 533 LEU A CA 1
ATOM 3995 C C . LEU A 1 533 ? 30.228 5.106 7.444 1.00 95.88 533 LEU A C 1
ATOM 3997 O O . LEU A 1 533 ? 30.815 4.029 7.542 1.00 95.88 533 LEU A O 1
ATOM 4001 N N . GLN A 1 534 ? 29.965 5.870 8.508 1.00 96.00 534 GLN A N 1
ATOM 4002 C CA . GLN A 1 534 ? 30.356 5.510 9.874 1.00 96.00 534 GLN A CA 1
ATOM 4003 C C . GLN A 1 534 ? 29.720 4.181 10.328 1.00 96.00 534 GLN A C 1
ATOM 4005 O O . GLN A 1 534 ? 30.373 3.376 10.996 1.00 96.00 534 GLN A O 1
ATOM 4010 N N . SER A 1 535 ? 28.462 3.911 9.953 1.00 94.75 535 SER A N 1
ATOM 4011 C CA . SER A 1 535 ? 27.812 2.623 10.238 1.00 94.75 535 SER A CA 1
ATOM 4012 C C . SER A 1 535 ? 28.493 1.462 9.508 1.00 94.75 535 SER A C 1
ATOM 4014 O O . SER A 1 535 ? 28.699 0.396 10.092 1.00 94.75 535 SER A O 1
ATOM 4016 N N . ILE A 1 536 ? 28.892 1.661 8.251 1.00 95.75 536 ILE A N 1
ATOM 4017 C CA . ILE A 1 536 ? 29.615 0.659 7.459 1.00 95.75 536 ILE A CA 1
ATOM 4018 C C . ILE A 1 536 ? 30.997 0.381 8.056 1.00 95.75 536 ILE A C 1
ATOM 4020 O O . ILE A 1 536 ? 31.373 -0.781 8.196 1.00 95.75 536 ILE A O 1
ATOM 4024 N N . GLU A 1 537 ? 31.734 1.409 8.477 1.00 96.25 537 GLU A N 1
ATOM 4025 C CA . GLU A 1 537 ? 33.022 1.248 9.162 1.00 96.25 537 GLU A CA 1
ATOM 4026 C C . GLU A 1 537 ? 32.890 0.435 10.458 1.00 96.25 537 GLU A C 1
ATOM 4028 O O . GLU A 1 537 ? 33.666 -0.497 10.681 1.00 96.25 537 GLU A O 1
ATOM 4033 N N . GLN A 1 538 ? 31.866 0.710 11.273 1.00 95.81 538 GLN A N 1
ATOM 4034 C CA . GLN A 1 538 ? 31.562 -0.079 12.473 1.00 95.81 538 GLN A CA 1
ATOM 4035 C C . GLN A 1 538 ? 31.220 -1.540 12.135 1.00 95.81 538 GLN A C 1
ATOM 4037 O O . GLN A 1 538 ? 31.693 -2.457 12.807 1.00 95.81 538 GLN A O 1
ATOM 4042 N N . GLN A 1 539 ? 30.457 -1.787 11.065 1.00 95.75 539 GLN A N 1
ATOM 4043 C CA . GLN A 1 539 ? 30.162 -3.145 10.591 1.00 95.75 539 GLN A CA 1
ATOM 4044 C C . GLN A 1 539 ? 31.424 -3.874 10.097 1.00 95.75 539 GLN A C 1
ATOM 4046 O O . GLN A 1 539 ? 31.591 -5.062 10.374 1.00 95.75 539 GLN A O 1
ATOM 4051 N N . MET A 1 540 ? 32.348 -3.177 9.424 1.00 96.44 540 MET A N 1
ATOM 4052 C CA . MET A 1 540 ? 33.618 -3.748 8.951 1.00 96.44 540 MET A CA 1
ATOM 4053 C C . MET A 1 540 ? 34.588 -4.128 10.080 1.00 96.44 540 MET A C 1
ATOM 4055 O O . MET A 1 540 ? 35.378 -5.062 9.904 1.00 96.44 540 MET A O 1
ATOM 4059 N N . GLN A 1 541 ? 34.513 -3.447 11.230 1.00 96.25 541 GLN A N 1
ATOM 4060 C CA . GLN A 1 541 ? 35.264 -3.789 12.447 1.00 96.25 541 GLN A CA 1
ATOM 4061 C C . GLN A 1 541 ? 34.747 -5.069 13.132 1.00 96.25 541 GLN A C 1
ATOM 4063 O O . GLN A 1 541 ? 35.473 -5.684 13.914 1.00 96.25 541 GLN A O 1
ATOM 4068 N N . GLY A 1 542 ? 33.517 -5.498 12.830 1.00 95.88 542 GLY A N 1
ATOM 4069 C CA . GLY A 1 542 ? 32.939 -6.742 13.335 1.00 95.88 542 GLY A CA 1
ATOM 4070 C C . GLY A 1 542 ? 33.526 -8.014 12.706 1.00 95.88 542 GLY A C 1
ATOM 4071 O O . GLY A 1 542 ? 34.224 -7.993 11.688 1.00 95.88 542 GLY A O 1
ATOM 4072 N N . GLN A 1 543 ? 33.191 -9.166 13.297 1.00 96.38 543 GLN A N 1
ATOM 4073 C CA . GLN A 1 543 ? 33.457 -10.477 12.695 1.00 96.38 543 GLN A CA 1
ATOM 4074 C C . GLN A 1 543 ? 32.480 -10.732 11.537 1.00 96.38 543 GLN A C 1
ATOM 4076 O O . GLN A 1 543 ? 31.414 -11.315 11.719 1.00 96.38 543 GLN A O 1
ATOM 4081 N N . ILE A 1 544 ? 32.852 -10.274 10.342 1.00 97.31 544 ILE A N 1
ATOM 4082 C CA . ILE A 1 544 ? 32.092 -10.451 9.097 1.00 97.31 544 ILE A CA 1
ATOM 4083 C C . ILE A 1 544 ? 32.811 -11.391 8.124 1.00 97.31 544 ILE A C 1
ATOM 4085 O O . ILE A 1 544 ? 34.038 -11.500 8.135 1.00 97.31 544 ILE A O 1
ATOM 4089 N N . SER A 1 545 ? 32.050 -12.057 7.252 1.00 97.06 545 SER A N 1
ATOM 4090 C CA . SER A 1 545 ? 32.625 -12.908 6.201 1.00 97.06 545 SER A CA 1
ATOM 4091 C C . SER A 1 545 ? 33.384 -12.088 5.138 1.00 97.06 545 SER A C 1
ATOM 4093 O O . SER A 1 545 ? 33.059 -10.914 4.930 1.00 97.06 545 SER A O 1
ATOM 4095 N N . PRO A 1 546 ? 34.351 -12.684 4.406 1.00 95.44 546 PRO A N 1
ATOM 4096 C CA . PRO A 1 546 ? 35.070 -11.995 3.329 1.00 95.44 546 PRO A CA 1
ATOM 4097 C C . PRO A 1 546 ? 34.141 -11.388 2.268 1.00 95.44 546 PRO A C 1
ATOM 4099 O O . PRO A 1 546 ? 34.327 -10.238 1.878 1.00 95.44 546 PRO A O 1
ATOM 4102 N N . THR A 1 547 ? 33.088 -12.108 1.870 1.00 90.88 547 THR A N 1
ATOM 4103 C CA . THR A 1 547 ? 32.092 -11.630 0.896 1.00 90.88 547 THR A CA 1
ATOM 4104 C C . THR A 1 547 ? 31.315 -10.417 1.415 1.00 90.88 547 THR A C 1
ATOM 4106 O O . THR A 1 547 ? 31.139 -9.442 0.691 1.00 90.88 547 THR A O 1
ATOM 4109 N N . GLN A 1 548 ? 30.887 -10.427 2.684 1.00 92.19 548 GLN A N 1
ATOM 4110 C CA . GLN A 1 548 ? 30.238 -9.259 3.297 1.00 92.19 548 GLN A CA 1
ATOM 4111 C C . GLN A 1 548 ? 31.197 -8.069 3.395 1.00 92.19 548 GLN A C 1
ATOM 4113 O O . GLN A 1 548 ? 30.789 -6.936 3.154 1.00 92.19 548 GLN A O 1
ATOM 4118 N N . ARG A 1 549 ? 32.477 -8.317 3.703 1.00 96.31 549 ARG A N 1
ATOM 4119 C CA . ARG A 1 549 ? 33.508 -7.274 3.740 1.00 96.31 549 ARG A CA 1
ATOM 4120 C C . ARG A 1 549 ? 33.713 -6.630 2.373 1.00 96.31 549 ARG A C 1
ATOM 4122 O O . ARG A 1 549 ? 33.822 -5.410 2.317 1.00 96.31 549 ARG A O 1
ATOM 4129 N N . GLN A 1 550 ? 33.706 -7.409 1.291 1.00 94.44 550 GLN A N 1
ATOM 4130 C CA . GLN A 1 550 ? 33.763 -6.868 -0.067 1.00 94.44 550 GLN A CA 1
ATOM 4131 C C . GLN A 1 550 ? 32.558 -5.958 -0.358 1.00 94.44 550 GLN A C 1
ATOM 4133 O O . GLN A 1 550 ? 32.755 -4.799 -0.709 1.00 94.44 550 GLN A O 1
ATOM 4138 N N . VAL A 1 551 ? 31.328 -6.427 -0.110 1.00 93.75 551 VAL A N 1
ATOM 4139 C CA . VAL A 1 551 ? 30.099 -5.633 -0.327 1.00 93.75 551 VAL A CA 1
ATOM 4140 C C . VAL A 1 551 ? 30.099 -4.329 0.485 1.00 93.75 551 VAL A C 1
ATOM 4142 O O . VAL A 1 551 ? 29.716 -3.277 -0.024 1.00 93.75 551 VAL A O 1
ATOM 4145 N N . LEU A 1 552 ? 30.551 -4.368 1.743 1.00 95.12 552 LEU A N 1
ATOM 4146 C CA . LEU A 1 552 ? 30.677 -3.167 2.577 1.00 95.12 552 LEU A CA 1
ATOM 4147 C C . LEU A 1 552 ? 31.782 -2.220 2.080 1.00 95.12 552 LEU A C 1
ATOM 4149 O O . LEU A 1 552 ? 31.600 -1.007 2.133 1.00 95.12 552 LEU A O 1
ATOM 4153 N N . THR A 1 553 ? 32.882 -2.753 1.542 1.00 95.56 553 THR A N 1
ATOM 4154 C CA . THR A 1 553 ? 33.974 -1.958 0.949 1.00 95.56 553 THR A CA 1
ATOM 4155 C C . THR A 1 553 ? 33.509 -1.235 -0.319 1.00 95.56 553 THR A C 1
ATOM 4157 O O . THR A 1 553 ? 33.735 -0.035 -0.462 1.00 95.56 553 THR A O 1
ATOM 4160 N N . GLU A 1 554 ? 32.801 -1.934 -1.210 1.00 94.25 554 GLU A N 1
ATOM 4161 C CA . GLU A 1 554 ? 32.205 -1.363 -2.427 1.00 94.25 554 GLU A CA 1
ATOM 4162 C C . GLU A 1 554 ? 31.182 -0.266 -2.081 1.00 94.25 554 GLU A C 1
ATOM 4164 O O . GLU A 1 554 ? 31.223 0.832 -2.643 1.00 94.25 554 GLU A O 1
ATOM 4169 N N . ARG A 1 555 ? 30.323 -0.504 -1.079 1.00 95.38 555 ARG A N 1
ATOM 4170 C CA . ARG A 1 555 ? 29.370 0.501 -0.586 1.00 95.38 555 ARG A CA 1
ATOM 4171 C C . ARG A 1 555 ? 30.064 1.730 0.012 1.00 95.38 555 ARG A C 1
ATOM 4173 O O . ARG A 1 555 ? 29.654 2.854 -0.277 1.00 95.38 555 ARG A O 1
ATOM 4180 N N . ALA A 1 556 ? 31.109 1.534 0.820 1.00 96.75 556 ALA A N 1
ATOM 4181 C CA . ALA A 1 556 ? 31.890 2.625 1.403 1.00 96.75 556 ALA A CA 1
ATOM 4182 C C . ALA A 1 556 ? 32.578 3.479 0.325 1.00 96.75 556 ALA A C 1
ATOM 4184 O O . ALA A 1 556 ? 32.590 4.706 0.434 1.00 96.75 556 ALA A O 1
ATOM 4185 N N . ALA A 1 557 ? 33.103 2.863 -0.739 1.00 95.44 557 ALA A N 1
ATOM 4186 C CA . ALA A 1 557 ? 33.701 3.583 -1.863 1.00 95.44 557 ALA A CA 1
ATOM 4187 C C . ALA A 1 557 ? 32.674 4.481 -2.583 1.00 95.44 557 ALA A C 1
ATOM 4189 O O . ALA A 1 557 ? 32.927 5.671 -2.775 1.00 95.44 557 ALA A O 1
ATOM 4190 N N . SER A 1 558 ? 31.485 3.952 -2.895 1.00 93.94 558 SER A N 1
ATOM 4191 C CA . SER A 1 558 ? 30.392 4.730 -3.500 1.00 93.94 558 SER A CA 1
ATOM 4192 C C . SER A 1 558 ? 29.897 5.882 -2.623 1.00 93.94 558 SER A C 1
ATOM 4194 O O . SER A 1 558 ? 29.611 6.962 -3.136 1.00 93.94 558 SER A O 1
ATOM 4196 N N . LEU A 1 559 ? 29.802 5.684 -1.304 1.00 95.00 559 LEU A N 1
ATOM 4197 C CA . LEU A 1 559 ? 29.403 6.750 -0.380 1.00 95.00 559 LEU A CA 1
ATOM 4198 C C . LEU A 1 559 ? 30.461 7.853 -0.287 1.00 95.00 559 LEU A C 1
ATOM 4200 O O . LEU A 1 559 ? 30.100 9.025 -0.307 1.00 95.00 559 LEU A O 1
ATOM 4204 N N . ASN A 1 560 ? 31.752 7.508 -0.264 1.00 96.06 560 ASN A N 1
ATOM 4205 C CA . ASN A 1 560 ? 32.832 8.499 -0.300 1.00 96.06 560 ASN A CA 1
ATOM 4206 C C . ASN A 1 560 ? 32.823 9.324 -1.600 1.00 96.06 560 ASN A C 1
ATOM 4208 O O . ASN A 1 560 ? 32.975 10.545 -1.551 1.00 96.06 560 ASN A O 1
ATOM 4212 N N . ALA A 1 561 ? 32.581 8.691 -2.755 1.00 95.00 561 ALA A N 1
ATOM 4213 C CA . ALA A 1 561 ? 32.419 9.403 -4.027 1.00 95.00 561 ALA A CA 1
ATOM 4214 C C . ALA A 1 561 ? 31.222 10.376 -3.994 1.00 95.00 561 ALA A C 1
ATOM 4216 O O . ALA A 1 561 ? 31.342 11.534 -4.407 1.00 95.00 561 ALA A O 1
ATOM 4217 N N . ALA A 1 562 ? 30.095 9.938 -3.423 1.00 94.69 562 ALA A N 1
ATOM 4218 C CA . ALA A 1 562 ? 28.905 10.763 -3.258 1.00 94.69 562 ALA A CA 1
ATOM 4219 C C . ALA A 1 562 ? 29.129 11.955 -2.303 1.00 94.69 562 ALA A C 1
ATOM 4221 O O . ALA A 1 562 ? 28.725 13.072 -2.631 1.00 94.69 562 ALA A O 1
ATOM 4222 N N . VAL A 1 563 ? 29.827 11.757 -1.174 1.00 95.19 563 VAL A N 1
ATOM 4223 C CA . VAL A 1 563 ? 30.249 12.846 -0.267 1.00 95.19 563 VAL A CA 1
ATOM 4224 C C . VAL A 1 563 ? 31.108 13.859 -1.019 1.00 95.19 563 VAL A C 1
ATOM 4226 O O . VAL A 1 563 ? 30.761 15.035 -1.043 1.00 95.19 563 VAL A O 1
ATOM 4229 N N . GLY A 1 564 ? 32.144 13.413 -1.738 1.00 94.56 564 GLY A N 1
ATOM 4230 C CA . GLY A 1 564 ? 33.004 14.309 -2.516 1.00 94.56 564 GLY A CA 1
ATOM 4231 C C . GLY A 1 564 ? 32.243 15.137 -3.563 1.00 94.56 564 GLY A C 1
ATOM 4232 O O . GLY A 1 564 ? 32.562 16.306 -3.782 1.00 94.56 564 GLY A O 1
ATOM 4233 N N . LYS A 1 565 ? 31.196 14.585 -4.191 1.00 95.44 565 LYS A N 1
ATOM 4234 C CA . LYS A 1 565 ? 30.313 15.344 -5.099 1.00 95.44 565 LYS A CA 1
ATOM 4235 C C . LYS A 1 565 ? 29.474 16.394 -4.362 1.00 95.44 565 LYS A C 1
ATOM 4237 O O . LYS A 1 565 ? 29.344 17.511 -4.863 1.00 95.44 565 LYS A O 1
ATOM 4242 N N . VAL A 1 566 ? 28.940 16.069 -3.183 1.00 94.19 566 VAL A N 1
ATOM 4243 C CA . VAL A 1 566 ? 28.191 17.023 -2.346 1.00 94.19 566 VAL A CA 1
ATOM 4244 C C . VAL A 1 566 ? 29.098 18.131 -1.806 1.00 94.19 566 VAL A C 1
ATOM 4246 O O . VAL A 1 566 ? 28.702 19.290 -1.856 1.00 94.19 566 VAL A O 1
ATOM 4249 N N . ASP A 1 567 ? 30.321 17.821 -1.379 1.00 94.50 567 ASP A N 1
ATOM 4250 C CA . ASP A 1 567 ? 31.293 18.797 -0.865 1.00 94.50 567 ASP A CA 1
ATOM 4251 C C . ASP A 1 567 ? 31.729 19.796 -1.948 1.00 94.50 567 ASP A C 1
ATOM 4253 O O . ASP A 1 567 ? 31.792 21.007 -1.716 1.00 94.50 567 ASP A O 1
ATOM 4257 N N . ASN A 1 568 ? 31.960 19.307 -3.170 1.00 92.25 568 ASN A N 1
ATOM 4258 C CA . ASN A 1 568 ? 32.221 20.159 -4.331 1.00 92.25 568 ASN A CA 1
ATOM 4259 C C . ASN A 1 568 ? 31.022 21.065 -4.663 1.00 92.25 568 ASN A C 1
ATOM 4261 O O . ASN A 1 568 ? 31.212 22.239 -4.981 1.00 92.25 568 ASN A O 1
ATOM 4265 N N . ALA A 1 569 ? 29.789 20.554 -4.568 1.00 91.62 569 ALA A N 1
ATOM 4266 C CA . ALA A 1 569 ? 28.584 21.360 -4.758 1.00 91.62 569 ALA A CA 1
ATOM 4267 C C . ALA A 1 569 ? 28.425 22.417 -3.651 1.00 91.62 569 ALA A C 1
ATOM 4269 O O . ALA A 1 569 ? 28.236 23.592 -3.953 1.00 91.62 569 ALA A O 1
ATOM 4270 N N . LEU A 1 570 ? 28.577 22.030 -2.380 1.00 90.75 570 LEU A N 1
ATOM 4271 C CA . LEU A 1 570 ? 28.559 22.939 -1.230 1.00 90.75 570 LEU A CA 1
ATOM 4272 C C . LEU A 1 570 ? 29.612 24.039 -1.353 1.00 90.75 570 LEU A C 1
ATOM 4274 O O . LEU A 1 570 ? 29.317 25.183 -1.038 1.00 90.75 570 LEU A O 1
ATOM 4278 N N . THR A 1 571 ? 30.802 23.725 -1.865 1.00 87.81 571 THR A N 1
ATOM 4279 C CA . THR A 1 571 ? 31.856 24.723 -2.101 1.00 87.81 571 THR A CA 1
ATOM 4280 C C . THR A 1 571 ? 31.447 25.719 -3.190 1.00 87.81 571 THR A C 1
ATOM 4282 O O . THR A 1 571 ? 31.571 26.922 -2.984 1.00 87.81 571 THR A O 1
ATOM 4285 N N . ARG A 1 572 ? 30.890 25.245 -4.317 1.00 86.31 572 ARG A N 1
ATOM 4286 C CA . ARG A 1 572 ? 30.393 26.101 -5.417 1.00 86.31 572 ARG A CA 1
ATOM 4287 C C . ARG A 1 572 ? 29.219 26.995 -5.013 1.00 86.31 572 ARG A C 1
ATOM 4289 O O . ARG A 1 572 ? 29.132 28.122 -5.483 1.00 86.31 572 ARG A O 1
ATOM 4296 N N . PHE A 1 573 ? 28.317 26.500 -4.165 1.00 83.69 573 PHE A N 1
ATOM 4297 C CA . PHE A 1 573 ? 27.176 27.277 -3.667 1.00 83.69 573 PHE A CA 1
ATOM 4298 C C . PHE A 1 573 ? 27.501 28.106 -2.416 1.00 83.69 573 PHE A C 1
ATOM 4300 O O . PHE A 1 573 ? 26.750 29.025 -2.104 1.00 83.69 573 PHE A O 1
ATOM 4307 N N . GLY A 1 574 ? 28.563 27.766 -1.682 1.00 75.06 574 GLY A N 1
ATOM 4308 C CA . GLY A 1 574 ? 28.927 28.334 -0.379 1.00 75.06 574 GLY A CA 1
ATOM 4309 C C . GLY A 1 574 ? 30.100 29.313 -0.400 1.00 75.06 574 GLY A C 1
ATOM 4310 O O . GLY A 1 574 ? 30.327 29.994 0.596 1.00 75.06 574 GLY A O 1
ATOM 4311 N N . SER A 1 575 ? 30.832 29.440 -1.511 1.00 60.72 575 SER A N 1
ATOM 4312 C CA . SER A 1 575 ? 31.790 30.533 -1.694 1.00 60.72 575 SER A CA 1
ATOM 4313 C C . SER A 1 575 ? 31.039 31.853 -1.904 1.00 60.72 575 SER A C 1
ATOM 4315 O O . SER A 1 575 ? 30.810 32.269 -3.040 1.00 60.72 575 SER A O 1
ATOM 4317 N N . GLY A 1 576 ? 30.635 32.495 -0.805 1.00 60.38 576 GLY A N 1
ATOM 4318 C CA . GLY A 1 576 ? 30.010 33.816 -0.809 1.00 60.38 576 GLY A CA 1
ATOM 4319 C C . GLY A 1 576 ? 30.920 34.846 -1.478 1.00 60.38 576 GLY A C 1
ATOM 4320 O O . GLY A 1 576 ? 31.888 35.319 -0.882 1.00 60.38 5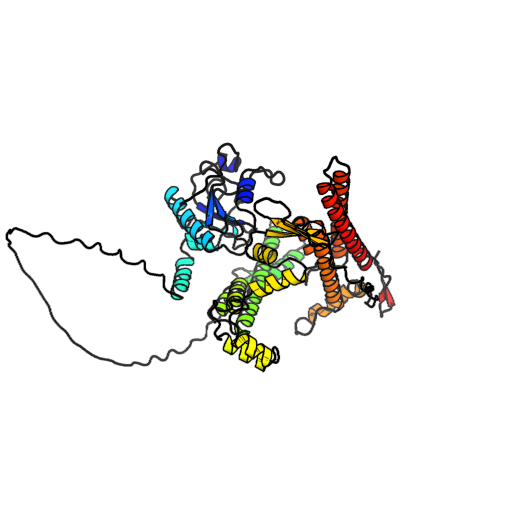76 GLY A O 1
ATOM 4321 N N . GLY A 1 577 ? 30.623 35.182 -2.734 1.00 54.47 577 GLY A N 1
ATOM 4322 C CA . GLY A 1 577 ? 31.328 36.236 -3.454 1.00 54.47 577 GLY A CA 1
ATOM 4323 C C . GLY A 1 577 ? 31.154 37.582 -2.748 1.00 54.47 577 GLY A C 1
ATOM 4324 O O . GLY A 1 577 ? 30.080 37.899 -2.244 1.00 54.47 577 GLY A O 1
ATOM 4325 N N . VAL A 1 578 ? 32.202 38.407 -2.721 1.00 55.06 578 VAL A N 1
ATOM 4326 C CA . VAL A 1 578 ? 32.071 39.822 -2.341 1.00 55.06 578 VAL A CA 1
ATOM 4327 C C . VAL A 1 578 ? 31.846 40.621 -3.621 1.00 55.06 578 VAL A C 1
ATOM 4329 O O . VAL A 1 578 ? 32.793 41.053 -4.283 1.00 55.06 578 VAL A O 1
ATOM 4332 N N . GLY A 1 579 ? 30.581 40.771 -4.006 1.00 55.34 579 GLY A N 1
ATOM 4333 C CA . GLY A 1 579 ? 30.183 41.448 -5.233 1.00 55.34 579 GLY A CA 1
ATOM 4334 C C . GLY A 1 579 ? 30.193 42.972 -5.119 1.00 55.34 579 GLY A C 1
ATOM 4335 O O . GLY A 1 579 ? 29.946 43.560 -4.067 1.00 55.34 579 GLY A O 1
ATOM 4336 N N . THR A 1 580 ? 30.432 43.649 -6.243 1.00 60.16 580 THR A N 1
ATOM 4337 C CA . THR A 1 580 ? 30.090 45.070 -6.403 1.00 60.16 580 THR A CA 1
ATOM 4338 C C . THR A 1 580 ? 29.220 45.229 -7.640 1.00 60.16 580 THR A C 1
ATOM 4340 O O . THR A 1 580 ? 29.660 44.966 -8.756 1.00 60.16 580 THR A O 1
ATOM 4343 N N . THR A 1 581 ? 27.977 45.659 -7.438 1.00 56.34 581 THR A N 1
ATOM 4344 C CA . THR A 1 581 ? 26.997 45.875 -8.514 1.00 56.34 581 THR A CA 1
ATOM 4345 C C . THR A 1 581 ? 27.484 46.929 -9.514 1.00 56.34 581 THR A C 1
ATOM 4347 O O . THR A 1 581 ? 28.295 47.798 -9.184 1.00 56.34 581 THR A O 1
ATOM 4350 N N . LYS A 1 582 ? 26.907 46.950 -10.724 1.00 46.12 582 LYS A N 1
ATOM 4351 C CA . LYS A 1 582 ? 27.178 48.008 -11.722 1.00 46.12 582 LYS A CA 1
ATOM 4352 C C . LYS A 1 582 ? 26.793 49.421 -11.245 1.00 46.12 582 LYS A C 1
ATOM 4354 O O . LYS A 1 582 ? 27.268 50.396 -11.814 1.00 46.12 582 LYS A O 1
ATOM 4359 N N . SER A 1 583 ? 25.977 49.537 -10.193 1.00 63.34 583 SER A N 1
ATOM 4360 C CA . SER A 1 583 ? 25.656 50.791 -9.492 1.00 63.34 583 SER A CA 1
ATOM 4361 C C . SER A 1 583 ? 26.620 51.147 -8.347 1.00 63.34 583 SER A C 1
ATOM 4363 O O . SER A 1 583 ? 26.385 52.120 -7.637 1.00 63.34 583 SER A O 1
ATOM 4365 N N . GLY A 1 584 ? 27.690 50.375 -8.132 1.00 56.50 584 GLY A N 1
ATOM 4366 C CA . GLY A 1 584 ? 28.697 50.624 -7.093 1.00 56.50 584 GLY A CA 1
ATOM 4367 C C . GLY A 1 584 ? 28.327 50.132 -5.687 1.00 56.50 584 GLY A C 1
ATOM 4368 O O . GLY A 1 584 ? 29.102 50.327 -4.752 1.00 56.50 584 GLY A O 1
ATOM 4369 N N . ILE A 1 585 ? 27.174 49.477 -5.517 1.00 56.44 585 ILE A N 1
ATOM 4370 C CA . ILE A 1 585 ? 26.769 48.878 -4.237 1.00 56.44 585 ILE A CA 1
ATOM 4371 C C . ILE A 1 585 ? 27.591 47.611 -4.019 1.00 56.44 585 ILE A C 1
ATOM 4373 O O . ILE A 1 585 ? 27.488 46.676 -4.815 1.00 56.44 585 ILE A O 1
ATOM 4377 N N . LYS A 1 586 ? 28.388 47.592 -2.949 1.00 57.78 586 LYS A N 1
ATOM 4378 C CA . LYS A 1 586 ? 29.085 46.396 -2.474 1.00 57.78 586 LYS A CA 1
ATOM 4379 C C . LYS A 1 586 ? 28.130 45.544 -1.650 1.00 57.78 586 LYS A C 1
ATOM 4381 O O . LYS A 1 586 ? 27.414 46.085 -0.810 1.00 57.78 586 LYS A O 1
ATOM 4386 N N . TRP A 1 587 ? 28.149 44.239 -1.866 1.00 55.66 587 TRP A N 1
ATOM 4387 C CA . TRP A 1 587 ? 27.452 43.272 -1.031 1.00 55.66 587 TRP A CA 1
ATOM 4388 C C . TRP A 1 587 ? 28.387 42.091 -0.744 1.00 55.66 587 TRP A C 1
ATOM 4390 O O . TRP A 1 587 ? 29.302 41.798 -1.512 1.00 55.66 587 TRP A O 1
ATOM 4400 N N . SER A 1 588 ? 28.170 41.441 0.389 1.00 44.72 588 SER A N 1
ATOM 4401 C CA . SER A 1 588 ? 28.821 40.195 0.782 1.00 44.72 588 SER A CA 1
ATOM 4402 C C . SER A 1 588 ? 27.762 39.302 1.411 1.00 44.72 588 SER A C 1
ATOM 4404 O O . SER A 1 588 ? 26.861 39.804 2.086 1.00 44.72 588 SER A O 1
ATOM 4406 N N . VAL A 1 589 ? 27.872 38.000 1.183 1.00 45.56 589 VAL A N 1
ATOM 4407 C CA . VAL A 1 589 ? 27.163 36.988 1.969 1.00 45.56 589 VAL A CA 1
ATOM 4408 C C . VAL A 1 589 ? 28.177 36.457 2.980 1.00 45.56 589 VAL A C 1
ATOM 4410 O O . VAL A 1 589 ? 29.227 35.967 2.565 1.00 45.56 589 VAL A O 1
ATOM 4413 N N . GLU A 1 590 ? 27.892 36.642 4.272 1.00 43.84 590 GLU A N 1
ATOM 4414 C CA . GLU A 1 590 ? 28.567 35.940 5.381 1.00 43.84 590 GLU A CA 1
ATOM 4415 C C . GLU A 1 590 ? 27.884 34.591 5.641 1.00 43.84 590 GLU A C 1
ATOM 4417 O O . GLU A 1 590 ? 26.635 34.553 5.547 1.00 43.84 590 GLU A O 1
#

Foldseek 3Di:
DPEAEPEDAPACAPVVLLVLADQAQAEEEFEEAADPQVVQLVQQRDQDVVVRGRAHFQWEAELQRHIYGSHDPSGFHQHADPDFPVPDGRRHYGYYYYYNCPVHHHPSRLVSLLVVLVVCCVVRVHDLLRYYYSLNRDVPDDVVGRHVSSCVSNVVCVVVVVVVCVVDDDDDPDDDDDDDDDDDDDDDDDDDDDDDDDDDDDDDDDDDDDDDDDDDDDDDDDDDDQPQDDDPVSVVCVPDHLLRVLVVLLVVLVPPPDDDVCSVVSNVVSVVVNVVVVVVVVQQVLLQVLLVVCVVVPHPVVLSVCSNVRNSVVSVVVSCVVVVPPDPPDPPDDQLVVLVVCCVVVVDDPVRSVCSVVDDDDDPLNVQLVVCVVLVHDSVLSVCVVVVQWDWDADPPPRWIFIAGPVPRDTPDIRPDPDDDDDDDDPPPPPDDDDDQLVVCDDPVVVVVVVVCVVPVPDDDDDPDPSVVVVLVLLVVLLVQLCVLQCFLQVNDHDPVLNVLSVVLRPDPPDPQDLVNNLVSLVVNLVVLVVVLVVLVVVLPDPDDPVVNVSSVSNNVSSVSSNVSSVVVNCSSVPFDQDQDPVRDTDTDD

pLDDT: mean 76.84, std 23.17, range [25.38, 98.81]

Sequence (590 aa):
MGILDASDPNFHYGKSATAHAKPFEGIVWHHTREAPLMNMVDYGKRVDPERGGAFGYHYYIGPDGQVVQGAPTDKRTNHIKPGSPTGFSNSNAMGISLVGAEHGATPAQLDAAKRLGKEIEANYGIPATNNMGHGELQKDRQHHEGGELAGYMRGDDIANDAMRALGRTPMQPDPPKATPRGSMVAQTRSTSPRPTIGSGGTTSLLGSIRNDKMNTEMTEPQMPEKEMVGGMIGKMFPNLTADRLDRISLALMSLSGYPTPGMESLMQGAQQRIGDRREEKSNQQRNSKTAEMLRSNGAPDYLVQAAMNGYGSAALSQYMQIKGRKPDARTPYSDQAKIASDLRNGWITPEQAQQALAGGGNTEADREIARLESVGIPRNIAIKIKEGVYKTTQDPLTREVTVIDISTGQPVYQATGTPAPAPSDALDTTPTPTGADASDSFGLEGMIKRAINSGSDFIGAGTPFEGVRDTQSDFAVLREGLVNDISQGYGRQPPSWLMKNIQDLTPSAGGIQGAEDAQSKLGALQRSFAQELQSIEQQMQGQISPTQRQVLTERAASLNAAVGKVDNALTRFGSGGVGTTKSGIKWSVE

InterPro domains:
  IPR002502 N-acetylmuramoyl-L-alanine amidase domain [PF01510] (22-137)
  IPR002502 N-acetylmuramoyl-L-alanine amidase domain [SM00644] (13-147)
  IPR002502 N-acetylmuramoyl-L-alanine amidase domain [cd06583] (23-137)
  IPR036505 N-acetylmuramoyl-L-alanine amidase/PGRP domain superfamily [G3DSA:3.40.80.10] (9-146)
  IPR036505 N-acetylmuramoyl-L-alanine amidase/PGRP domain superfamily [SSF55846] (13-141)